Protein AF-A0A9N9IR96-F1 (afdb_monomer)

Mean predicted aligned error: 7.16 Å

Solvent-accessible surface area (backbone atoms only — not comparable to full-atom values): 33168 Å² total; per-residue (Å²): 127,53,76,65,50,56,52,54,55,53,58,50,46,62,52,96,46,96,50,71,50,84,69,39,89,74,36,70,66,48,45,52,51,24,30,54,52,23,40,53,36,40,52,34,30,73,74,72,29,67,64,55,22,55,53,48,48,50,55,40,42,76,77,48,55,25,60,42,45,52,54,17,50,50,35,37,38,68,56,31,67,66,40,46,73,73,62,49,71,76,69,24,53,45,69,58,38,38,42,60,41,54,59,68,39,44,40,44,79,77,57,37,81,46,29,53,64,37,33,29,44,54,55,26,41,27,53,32,43,46,51,53,76,58,54,88,56,73,33,56,38,67,50,79,94,40,58,89,40,64,43,72,59,56,57,46,20,39,44,54,51,44,42,55,32,42,53,48,22,46,50,34,42,41,31,51,38,74,74,42,72,70,77,63,50,60,78,57,54,82,45,66,38,73,64,22,31,39,57,21,93,58,30,33,45,58,22,32,15,59,46,81,40,57,65,42,33,61,45,66,55,64,42,49,70,50,77,36,98,84,64,66,90,81,65,81,60,39,70,67,52,38,50,53,37,49,52,51,54,51,58,18,42,68,57,25,31,68,87,39,70,20,30,40,52,48,98,87,65,48,75,74,47,72,50,45,67,31,60,52,25,28,32,42,40,54,19,24,51,96,77,36,80,96,44,40,80,34,45,41,34,50,40,31,50,30,46,32,67,4,56,62,56,54,19,44,46,57,35,66,57,44,19,64,49,36,73,62,43,56,16,45,50,43,32,56,42,48,59,55,46,54,41,30,54,33,41,38,52,77,83,70,91,70,56,49,69,60,48,74,55,79,93,28,56,36,31,30,44,46,75,62,52,43,76,80,42,88,76,73,78,63,84,78,53,92,65,72,45,63,67,56,17,57,48,38,59,77,44,67,64,61,71,50,46,96,72,84,54,56,43,84,44,78,46,80,46,63,38,86,66,99,73,63,50,67,46,83,41,56,40,56,37,58,63,61,38,31,43,36,40,44,37,31,29,76,38,92,49,70,43,52,28,28,44,37,33,34,37,19,45,56,95,41,60,88,40,38,71,39,50,26,78,55,32,55,50,78,48,80,40,56,42,66,32,74,48,41,48,43,43,58,58,79,66,17,15,37,26,19,21,77,58,45,81,47,74,68,47,64,55,38,61,75,74,40,88,66,54,58,51,75,78,28,93,64,46,80,76,54,60,72,66,60,58,55,54,35,45,25,94,39,26,42,44,46,36,66,67,57,66,67,45,40,98,89,64,60,66,62,45,78,45,79,46,68,42,36,30,85,73,27,52,49,84,99,60,88,80,57,42,31,8,36,74,65,52,38,39,78,55,70,88,41,53,46,78,43,67,56,66,75,58,62,83,38,50,24,43,80,79,132

Nearest PDB structures (foldseek):
  5yy3-assembly1_A  TM=7.694E-01  e=1.073E-22  Aspergillus nidulans FGSC A4
  5yy2-assembly1_A  TM=7.607E-01  e=1.073E-22  Aspergillus nidulans FGSC A4
  5jp0-assembly2_B  TM=5.741E-01  e=1.067E-01  Bacteroides ovatus
  4i8d-assembly1_A  TM=4.671E-01  e=4.316E-02  Trichoderma reesei
  6jxg-assembly1_A  TM=4.906E-01  e=1.518E-01  Chaetomella raphigera

pLDDT: mean 86.2, std 15.01, range [34.69, 98.69]

Radius of gyration: 23.96 Å; Cα contacts (8 Å, |Δi|>4): 1173; chains: 1; bounding box: 64×56×69 Å

Sequence (612 aa):
MSAYQETLQKIFRPTKCTAASTFTVFNTDDLTEAAKLTKVYYDKANSSSLQAALDQAVEDCKTKDVELVHYSIMTFISHYPEARKQGLRVPSLAARHPNLFAQCGTATGDEKLLDYWREDPNMNEHHEHWHILYANVPMPNPDPTKSNETYMKDRFGELFVYMHRQMNARYIAERLSVGLNVTKPLEDFNEVIPEGYTPSKHLKTQTTDGSAGKDYAARPVGKTMSMGDNTSPGSDFTVAKVTKVRELIKKSIETASPHSSGYFLDENGKQIEPIVADKLGLAIESGLKGKFDNLSMYTPFHTSGHVILGTTSNGVMGDVRVACRDPIFWRWHRHVDQIYKRYQEKLGPNKFDDCPPVKISSADISLAFKEDIGKDIKELKQLVDPTQDETVMKWGQTNFGAHSTTELHTKMAKRMFTYAEDDQSSQEIQFIFPKEWYYFFRVENTSNQNITVTFRVFIAPEQRCNEFNDWIEMDKFKQALPAKSKIVVARDCDRSSVVRQPPQKTINTLDDTDIARQDASKYNKRAQEVSADRLDENYCDCGWPFPLLLPRGTREGMKFKLFVFISNWELDKIPEQDTRCGSLSFCGARNLKDKYPDLRPMGYPFDRPFKD

Foldseek 3Di:
DDPLQVLVLLLLAFDDDFFAAPAFLLDPVLLVLLLVLLLVLLVQCVVPRNVRSSVVLSVCLVPDQSVSSLLSVQLNCQAQPVSLLVVHFNWACCSRAVLLLDLPKAKPDLCRLCSLPLSHQVQLRLLVNLCSLFRLAFHAHSPPVRRVDTHGFFLSLLLLLQLLLLVLLLVQLQCVQSVHHRQAALPDQADFAQMKMDDDPSNARAGSRRDGHHDAHIGDGGDGLAAAPDDDPPDCQHPVNLVLLLVQLLLQLVQFALVFLGARADPVGDGDGGDDSSQSSSLAAARCQVPDPSRNSSHHNLSSSLCSSCNNGNHQSRHSSNNSSGSNSSNHSVNSNVSLQSSQARSAADDPPQAAQKDFDPLQKFKAFPVQVCVVPVDFDDPLDLDAGPVVQVVCQVQVRVRTDPDKAKDWDWDWDFRPDDPSDIDIRIFIATRWMKMKGWMFRAAQAKFKKKKWKWKHFPVCPQQLSSIHTQAIDIDIDGGGDTGIGIGTSCLGLAAFPNAQDDPCSSSTVCPDPVVCVVVDPCSVVPDPSSSSLQGDNRHDHNSSSDRNHYPVGTDMDMDIDIGGCVQFADPPDDARHRNLLNNAGSHRPDHSGTPDRRSPPSSHRHDD

Organism: NCBI:txid1433469

Structure (mmCIF, N/CA/C/O backbone):
data_AF-A0A9N9IR96-F1
#
_entry.id   AF-A0A9N9IR96-F1
#
loop_
_atom_site.group_PDB
_atom_site.id
_atom_site.type_symbol
_atom_site.label_atom_id
_atom_site.label_alt_id
_atom_site.label_comp_id
_atom_site.label_asym_id
_atom_site.label_entity_id
_atom_site.label_seq_id
_atom_site.pdbx_PDB_ins_code
_atom_site.Cartn_x
_atom_site.Cartn_y
_atom_site.Cartn_z
_atom_site.occupancy
_atom_site.B_iso_or_equiv
_atom_site.auth_seq_id
_atom_site.auth_comp_id
_atom_site.auth_asym_id
_atom_site.auth_atom_id
_atom_site.pdbx_PDB_model_num
ATOM 1 N N . MET A 1 1 ? -8.382 25.803 -15.045 1.00 55.19 1 MET A N 1
ATOM 2 C CA . MET A 1 1 ? -7.103 25.257 -14.532 1.00 55.19 1 MET A CA 1
ATOM 3 C C . MET A 1 1 ? -6.143 26.400 -14.222 1.00 55.19 1 MET A C 1
ATOM 5 O O . MET A 1 1 ? -6.413 27.516 -14.644 1.00 55.19 1 MET A O 1
ATOM 9 N N . SER A 1 2 ? -5.082 26.174 -13.437 1.00 68.19 2 SER A N 1
ATOM 10 C CA . SER A 1 2 ? -3.993 27.157 -13.308 1.00 68.19 2 SER A CA 1
ATOM 11 C C . SER A 1 2 ? -3.094 27.106 -14.552 1.00 68.19 2 SER A C 1
ATOM 13 O O . SER A 1 2 ? -2.996 26.057 -15.185 1.00 68.19 2 SER A O 1
ATOM 15 N N . ALA A 1 3 ? -2.394 28.199 -14.876 1.00 78.44 3 ALA A N 1
ATOM 16 C CA . ALA A 1 3 ? -1.432 28.225 -15.989 1.00 78.44 3 ALA A CA 1
ATOM 17 C C . ALA A 1 3 ? -0.320 27.161 -15.838 1.00 78.44 3 ALA A C 1
ATOM 19 O O . ALA A 1 3 ? 0.141 26.582 -16.824 1.00 78.44 3 ALA A O 1
ATOM 20 N N . TYR A 1 4 ? 0.057 26.847 -14.592 1.00 83.31 4 TYR A N 1
ATOM 21 C CA . TYR A 1 4 ? 0.985 25.761 -14.280 1.00 83.31 4 TYR A CA 1
ATOM 22 C C . TYR A 1 4 ? 0.421 24.388 -14.659 1.00 83.31 4 TYR A C 1
ATOM 24 O O . TYR A 1 4 ? 1.106 23.629 -15.337 1.00 83.31 4 TYR A O 1
ATOM 32 N N . GLN A 1 5 ? -0.826 24.079 -14.277 1.00 80.56 5 GLN A N 1
ATOM 33 C CA . GLN A 1 5 ? -1.456 22.793 -14.604 1.00 80.56 5 GLN A CA 1
ATOM 34 C C . GLN A 1 5 ? -1.672 22.651 -16.117 1.00 80.56 5 GLN A C 1
ATOM 36 O O . GLN A 1 5 ? -1.439 21.587 -16.677 1.00 80.56 5 GLN A O 1
ATOM 41 N N . GLU A 1 6 ? -2.022 23.738 -16.811 1.00 80.75 6 GLU A N 1
ATOM 42 C CA . GLU A 1 6 ? -2.122 23.738 -18.277 1.00 80.75 6 GLU A CA 1
ATOM 43 C C . GLU A 1 6 ? -0.772 23.481 -18.958 1.00 80.75 6 GLU A C 1
ATOM 45 O O . GLU A 1 6 ? -0.716 22.780 -19.968 1.00 80.75 6 GLU A O 1
ATOM 50 N N . THR A 1 7 ? 0.324 24.032 -18.425 1.00 84.25 7 THR A N 1
ATOM 51 C CA . THR A 1 7 ? 1.675 23.735 -18.929 1.00 84.25 7 THR A CA 1
ATOM 52 C C . THR A 1 7 ? 2.042 22.282 -18.652 1.00 84.25 7 THR A C 1
ATOM 54 O O . THR A 1 7 ? 2.514 21.593 -19.551 1.00 84.25 7 THR A O 1
ATOM 57 N N . LEU A 1 8 ? 1.760 21.793 -17.442 1.00 85.19 8 LEU A N 1
ATOM 58 C CA . LEU A 1 8 ? 2.008 20.411 -17.051 1.00 85.19 8 LEU A CA 1
ATOM 59 C C . LEU A 1 8 ? 1.288 19.426 -17.979 1.00 85.19 8 LEU A C 1
ATOM 61 O O . LEU A 1 8 ? 1.911 18.504 -18.489 1.00 85.19 8 LEU A O 1
ATOM 65 N N . GLN A 1 9 ? 0.013 19.667 -18.290 1.00 81.94 9 GLN A N 1
ATOM 66 C CA . GLN A 1 9 ? -0.731 18.847 -19.246 1.00 81.94 9 GLN A CA 1
ATOM 67 C C . GLN A 1 9 ? -0.103 18.837 -20.646 1.00 81.94 9 GLN A C 1
ATOM 69 O O . GLN A 1 9 ? -0.193 17.827 -21.333 1.00 81.94 9 GLN A O 1
ATOM 74 N N . LYS A 1 10 ? 0.547 19.925 -21.087 1.00 81.31 10 LYS A N 1
ATOM 75 C CA . LYS A 1 10 ? 1.246 19.955 -22.386 1.00 81.31 10 LYS A CA 1
ATOM 76 C C . LYS A 1 10 ? 2.492 19.072 -22.406 1.00 81.31 10 LYS A C 1
ATOM 78 O O . LYS A 1 10 ? 2.803 18.554 -23.469 1.00 81.31 10 LYS A O 1
ATOM 83 N N . ILE A 1 11 ? 3.173 18.888 -21.272 1.00 85.69 11 ILE A N 1
ATOM 84 C CA . ILE A 1 11 ? 4.361 18.019 -21.165 1.00 85.69 11 ILE A CA 1
ATOM 85 C C . ILE A 1 11 ? 3.992 16.557 -21.454 1.00 85.69 11 ILE A C 1
ATOM 87 O O . ILE A 1 11 ? 4.766 15.826 -22.064 1.00 85.69 11 ILE A O 1
ATOM 91 N N . PHE A 1 12 ? 2.787 16.144 -21.058 1.00 80.56 12 PHE A N 1
ATOM 92 C CA . PHE A 1 12 ? 2.281 14.789 -21.282 1.00 80.56 12 PHE A CA 1
ATOM 93 C C . PHE A 1 12 ? 1.539 14.614 -22.614 1.00 80.56 12 PHE A C 1
ATOM 95 O O . PHE A 1 12 ? 1.030 13.529 -22.879 1.00 80.56 12 PHE A O 1
ATOM 102 N N . ARG A 1 13 ? 1.464 15.652 -23.461 1.00 70.00 13 ARG A N 1
ATOM 103 C CA . ARG A 1 13 ? 0.895 15.523 -24.809 1.00 70.00 13 ARG A CA 1
ATOM 104 C C . ARG A 1 13 ? 1.962 15.056 -25.802 1.00 70.00 13 ARG A C 1
ATOM 106 O O . ARG A 1 13 ? 3.094 15.533 -25.729 1.00 70.00 13 ARG A O 1
ATOM 113 N N . PRO A 1 14 ? 1.601 14.198 -26.767 1.00 56.81 14 PRO A N 1
ATOM 114 C CA . PRO A 1 14 ? 2.541 13.681 -27.751 1.00 56.81 14 PRO A CA 1
ATOM 115 C C . PRO A 1 14 ? 3.221 14.781 -28.592 1.00 56.81 14 PRO A C 1
ATOM 117 O O . PRO A 1 14 ? 2.556 15.648 -29.169 1.00 56.81 14 PRO A O 1
ATOM 120 N N . THR A 1 15 ? 4.555 14.738 -28.709 1.00 51.25 15 THR A N 1
ATOM 121 C CA . THR A 1 15 ? 5.361 15.588 -29.610 1.00 51.25 15 THR A CA 1
ATOM 122 C C . THR A 1 15 ? 6.139 14.748 -30.621 1.00 51.25 15 THR A C 1
ATOM 124 O O . THR A 1 15 ? 7.031 14.009 -30.237 1.00 51.25 15 THR A O 1
ATOM 127 N N . LYS A 1 16 ? 5.850 14.916 -31.921 1.00 44.75 16 LYS A N 1
ATOM 128 C CA . LYS A 1 16 ? 6.392 14.158 -33.077 1.00 44.75 16 LYS A CA 1
ATOM 129 C C . LYS A 1 16 ? 7.914 13.875 -33.026 1.00 44.75 16 LYS A C 1
ATOM 131 O O . LYS A 1 16 ? 8.713 14.769 -33.292 1.00 44.75 16 LYS A O 1
ATOM 136 N N . CYS A 1 17 ? 8.294 12.623 -32.774 1.00 43.25 17 CYS A N 1
ATOM 137 C CA . CYS A 1 17 ? 9.653 12.063 -32.696 1.00 43.25 17 CYS A CA 1
ATOM 138 C C . CYS A 1 17 ? 9.620 10.512 -32.625 1.00 43.25 17 CYS A C 1
ATOM 140 O O . CYS A 1 17 ? 9.136 9.902 -31.677 1.00 43.25 17 CYS A O 1
ATOM 142 N N . THR A 1 18 ? 10.191 9.835 -33.615 1.00 48.94 18 THR A N 1
ATOM 143 C CA . THR A 1 18 ? 9.847 8.442 -33.959 1.00 48.94 18 THR A CA 1
ATOM 144 C C . THR A 1 18 ? 10.607 7.330 -33.209 1.00 48.94 18 THR A C 1
ATOM 146 O O . THR A 1 18 ? 10.583 6.185 -33.662 1.00 48.94 18 THR A O 1
ATOM 149 N N . ALA A 1 19 ? 11.342 7.614 -32.127 1.00 59.69 19 ALA A N 1
ATOM 150 C CA . ALA A 1 19 ? 12.110 6.589 -31.404 1.00 59.69 19 ALA A CA 1
ATOM 151 C C . ALA A 1 19 ? 11.271 5.911 -30.300 1.00 59.69 19 ALA A C 1
ATOM 153 O O . ALA A 1 19 ? 10.321 6.482 -29.781 1.00 59.69 19 ALA A O 1
ATOM 154 N N . ALA A 1 20 ? 11.580 4.667 -29.930 1.00 64.19 20 ALA A N 1
ATOM 155 C CA . ALA A 1 20 ? 10.968 4.033 -28.757 1.00 64.19 20 ALA A CA 1
ATOM 156 C C . ALA A 1 20 ? 11.735 4.444 -27.490 1.00 64.19 20 ALA A C 1
ATOM 158 O O . ALA A 1 20 ? 12.963 4.512 -27.541 1.00 64.19 20 ALA A O 1
ATOM 159 N N . SER A 1 21 ? 11.031 4.696 -26.380 1.00 75.81 21 SER A N 1
ATOM 160 C CA . SER A 1 21 ? 11.683 4.945 -25.088 1.00 75.81 21 SER A CA 1
ATOM 161 C C . SER A 1 21 ? 12.454 3.704 -24.625 1.00 75.81 21 SER A C 1
ATOM 163 O O . SER A 1 21 ? 12.028 2.569 -24.866 1.00 75.81 21 SER A O 1
ATOM 165 N N . THR A 1 22 ? 13.593 3.921 -23.970 1.00 78.12 22 THR A N 1
ATOM 166 C CA . THR A 1 22 ? 14.388 2.867 -23.322 1.00 78.12 22 THR A CA 1
ATOM 167 C C . THR A 1 22 ? 14.332 2.934 -21.799 1.00 78.12 22 THR A C 1
ATOM 169 O O . THR A 1 22 ? 14.868 2.042 -21.148 1.00 78.12 22 THR A O 1
ATOM 172 N N . PHE A 1 23 ? 13.702 3.969 -21.237 1.00 84.38 23 PHE A N 1
ATOM 173 C CA . PHE A 1 23 ? 13.604 4.181 -19.796 1.00 84.38 23 PHE A CA 1
ATOM 174 C C . PHE A 1 23 ? 12.772 3.089 -19.111 1.00 84.38 23 PHE A C 1
ATOM 176 O O . PHE A 1 23 ? 11.652 2.782 -19.525 1.00 84.38 23 PHE A O 1
ATOM 183 N N . THR A 1 24 ? 13.279 2.542 -18.005 1.00 84.38 24 THR A N 1
ATOM 184 C CA . THR A 1 24 ? 12.492 1.690 -17.109 1.00 84.38 24 THR A CA 1
ATOM 185 C C . THR A 1 24 ? 12.833 1.921 -15.641 1.00 84.38 24 THR A C 1
ATOM 187 O O . THR A 1 24 ? 13.993 1.990 -15.242 1.00 84.38 24 THR A O 1
ATOM 190 N N . VAL A 1 25 ? 11.804 1.946 -14.790 1.00 86.38 25 VAL A N 1
ATOM 191 C CA . VAL A 1 25 ? 11.961 2.063 -13.329 1.00 86.38 25 VAL A CA 1
ATOM 192 C C . VAL A 1 25 ? 12.585 0.819 -12.683 1.00 86.38 25 VAL A C 1
ATOM 194 O O . VAL A 1 25 ? 12.945 0.843 -11.508 1.00 86.38 25 VAL A O 1
ATOM 197 N N . PHE A 1 26 ? 12.725 -0.278 -13.431 1.00 84.19 26 PHE A N 1
ATOM 198 C CA . PHE A 1 26 ? 13.411 -1.486 -12.970 1.00 84.19 26 PHE A CA 1
ATOM 199 C C . PHE A 1 26 ? 14.925 -1.453 -13.235 1.00 84.19 26 PHE A C 1
ATOM 201 O O . PHE A 1 26 ? 15.641 -2.351 -12.790 1.00 84.19 26 PHE A O 1
ATOM 208 N N . ASN A 1 27 ? 15.427 -0.420 -13.921 1.00 83.50 27 ASN A N 1
ATOM 209 C CA . ASN A 1 27 ? 16.849 -0.182 -14.125 1.00 83.50 27 ASN A CA 1
ATOM 210 C C . ASN A 1 27 ? 17.338 0.943 -13.201 1.00 83.50 27 ASN A C 1
ATOM 212 O O . ASN A 1 27 ? 16.896 2.089 -13.277 1.00 83.50 27 ASN A O 1
ATOM 216 N N . THR A 1 28 ? 18.286 0.618 -12.325 1.00 84.00 28 THR A N 1
ATOM 217 C CA . THR A 1 28 ? 18.854 1.571 -11.364 1.00 84.00 28 THR A CA 1
ATOM 218 C C . THR A 1 28 ? 19.582 2.736 -12.039 1.00 84.00 28 THR A C 1
ATOM 220 O O . THR A 1 28 ? 19.556 3.849 -11.509 1.00 84.00 28 THR A O 1
ATOM 223 N N . ASP A 1 29 ? 20.213 2.513 -13.195 1.00 87.00 29 ASP A N 1
ATOM 224 C CA . ASP A 1 29 ? 20.923 3.573 -13.919 1.00 87.00 29 ASP A CA 1
ATOM 225 C C . ASP A 1 29 ? 19.935 4.592 -14.502 1.00 87.00 29 ASP A C 1
ATOM 227 O O . ASP A 1 29 ? 20.146 5.799 -14.363 1.00 87.00 29 ASP A O 1
ATOM 231 N N . ASP A 1 30 ? 18.808 4.119 -15.042 1.00 89.06 30 ASP A N 1
ATOM 232 C CA . ASP A 1 30 ? 17.733 4.970 -15.561 1.00 89.06 30 ASP A CA 1
ATOM 233 C C . ASP A 1 30 ? 17.108 5.811 -14.441 1.00 89.06 30 ASP A C 1
ATOM 235 O O . ASP A 1 30 ? 16.929 7.021 -14.588 1.00 89.06 30 ASP A O 1
ATOM 239 N N . LEU A 1 31 ? 16.838 5.203 -13.279 1.00 90.31 31 LEU A N 1
ATOM 240 C CA . LEU A 1 31 ? 16.350 5.927 -12.102 1.00 90.31 31 LEU A CA 1
ATOM 241 C C . LEU A 1 31 ? 17.366 6.951 -11.582 1.00 90.31 31 LEU A C 1
ATOM 243 O O . LEU A 1 31 ? 16.986 8.043 -11.160 1.00 90.31 31 LEU A O 1
ATOM 247 N N . THR A 1 32 ? 18.659 6.624 -11.623 1.00 91.94 32 THR A N 1
ATOM 248 C CA . THR A 1 32 ? 19.724 7.556 -11.236 1.00 91.94 32 THR A CA 1
ATOM 249 C C . THR A 1 32 ? 19.778 8.742 -12.197 1.00 91.94 32 THR A C 1
ATOM 251 O O . THR A 1 32 ? 19.949 9.881 -11.761 1.00 91.94 32 THR A O 1
ATOM 254 N N . GLU A 1 33 ? 19.590 8.516 -13.497 1.00 94.62 33 GLU A N 1
ATOM 255 C CA . GLU A 1 33 ? 19.495 9.593 -14.480 1.00 94.62 33 GLU A CA 1
ATOM 256 C C . GLU A 1 33 ? 18.234 10.444 -14.280 1.00 94.62 33 GLU A C 1
ATOM 258 O O . GLU A 1 33 ? 18.309 11.675 -14.295 1.00 94.62 33 GLU A O 1
ATOM 263 N N . ALA A 1 34 ? 17.097 9.820 -13.968 1.00 95.56 34 ALA A N 1
ATOM 264 C CA . ALA A 1 34 ? 15.868 10.536 -13.641 1.00 95.56 34 ALA A CA 1
ATOM 265 C C . ALA A 1 34 ? 16.012 11.402 -12.381 1.00 95.56 34 ALA A C 1
ATOM 267 O O . ALA A 1 34 ? 15.532 12.538 -12.328 1.00 95.56 34 ALA A O 1
ATOM 268 N N . ALA A 1 35 ? 16.731 10.910 -11.370 1.00 94.81 35 ALA A N 1
ATOM 269 C CA . ALA A 1 35 ? 17.054 11.680 -10.177 1.00 94.81 35 ALA A CA 1
ATOM 270 C C . ALA A 1 35 ? 17.909 12.914 -10.523 1.00 94.81 35 ALA A C 1
ATOM 272 O O . ALA A 1 35 ? 17.624 14.011 -10.037 1.00 94.81 35 ALA A O 1
ATOM 273 N N . LYS A 1 36 ? 18.903 12.792 -11.416 1.00 96.00 36 LYS A N 1
ATOM 274 C CA . LYS A 1 36 ? 19.687 13.950 -11.891 1.00 96.00 36 LYS A CA 1
ATOM 275 C C . LYS A 1 36 ? 18.822 14.951 -12.651 1.00 96.00 36 LYS A C 1
ATOM 277 O O . LYS A 1 36 ? 18.940 16.152 -12.417 1.00 96.00 36 LYS A O 1
ATOM 282 N N . LEU A 1 37 ? 17.934 14.484 -13.526 1.00 97.19 37 LEU A N 1
ATOM 283 C CA . LEU A 1 37 ? 17.040 15.362 -14.277 1.00 97.19 37 LEU A CA 1
ATOM 284 C C . LEU A 1 37 ? 16.039 16.079 -13.357 1.00 97.19 37 LEU A C 1
ATOM 286 O O . LEU A 1 37 ? 15.829 17.284 -13.475 1.00 97.19 37 LEU A O 1
ATOM 290 N N . THR A 1 38 ? 15.514 15.377 -12.353 1.00 96.50 38 THR A N 1
ATOM 291 C CA . THR A 1 38 ? 14.685 15.969 -11.293 1.00 96.50 38 THR A CA 1
ATOM 292 C C . THR A 1 38 ? 15.436 17.081 -10.551 1.00 96.50 38 THR A C 1
ATOM 294 O O . THR A 1 38 ? 14.863 18.138 -10.278 1.00 96.50 38 THR A O 1
ATOM 297 N N . LYS A 1 39 ? 16.736 16.895 -10.267 1.00 95.81 39 LYS A N 1
ATOM 298 C CA . LYS A 1 39 ? 17.575 17.946 -9.671 1.00 95.81 39 LYS A CA 1
ATOM 299 C C . LYS A 1 39 ? 17.649 19.189 -10.558 1.00 95.81 39 LYS A C 1
ATOM 301 O O . LYS A 1 39 ? 17.539 20.293 -10.034 1.00 95.81 39 LYS A O 1
ATOM 306 N N . VAL A 1 40 ? 17.778 19.030 -11.878 1.00 96.69 40 VAL A N 1
ATOM 307 C CA . VAL A 1 40 ? 17.762 20.166 -12.819 1.00 96.69 40 VAL A CA 1
ATOM 308 C C . VAL A 1 40 ? 16.466 20.970 -12.675 1.00 96.69 40 VAL A C 1
ATOM 310 O O . VAL A 1 40 ? 16.514 22.201 -12.639 1.00 96.69 40 VAL A O 1
ATOM 313 N N . TYR A 1 41 ? 15.319 20.302 -12.519 1.00 97.38 41 TYR A N 1
ATOM 314 C CA . TYR A 1 41 ? 14.038 20.976 -12.295 1.00 97.38 41 TYR A CA 1
ATOM 315 C C . TYR A 1 41 ? 13.968 21.685 -10.938 1.00 97.38 41 TYR A C 1
ATOM 317 O O . TYR A 1 41 ? 13.511 22.828 -10.889 1.00 97.38 41 TYR A O 1
ATOM 325 N N . TYR A 1 42 ? 14.483 21.089 -9.854 1.00 95.44 42 TYR A N 1
ATOM 326 C CA . TYR A 1 42 ? 14.611 21.791 -8.567 1.00 95.44 42 TYR A CA 1
ATOM 327 C C . TYR A 1 42 ? 15.496 23.030 -8.677 1.00 95.44 42 TYR A C 1
ATOM 329 O O . TYR A 1 42 ? 15.102 24.106 -8.233 1.00 95.44 42 TYR A O 1
ATOM 337 N N . ASP A 1 43 ? 16.666 22.905 -9.301 1.00 94.88 43 ASP A N 1
ATOM 338 C CA . ASP A 1 43 ? 17.619 24.003 -9.436 1.00 94.88 43 ASP A CA 1
ATOM 339 C C . ASP A 1 43 ? 17.026 25.138 -10.297 1.00 94.88 43 ASP A C 1
ATOM 341 O O . ASP A 1 43 ? 17.185 26.317 -9.965 1.00 94.88 43 ASP A O 1
ATOM 345 N N . LYS A 1 44 ? 16.262 24.821 -11.355 1.00 96.19 44 LYS A N 1
ATOM 346 C CA . LYS A 1 44 ? 15.517 25.822 -12.143 1.00 96.19 44 LYS A CA 1
ATOM 347 C C . LYS A 1 44 ? 14.387 26.482 -11.370 1.00 96.19 44 LYS A C 1
ATOM 349 O O . LYS A 1 44 ? 14.258 27.705 -11.433 1.00 96.19 44 LYS A O 1
ATOM 354 N N . ALA A 1 45 ? 13.610 25.712 -10.616 1.00 95.75 45 ALA A N 1
ATOM 355 C CA . ALA A 1 45 ? 12.541 26.264 -9.795 1.00 95.75 45 ALA A CA 1
ATOM 356 C C . ALA A 1 45 ? 13.085 27.195 -8.700 1.00 95.75 45 ALA A C 1
ATOM 358 O O . ALA A 1 45 ? 12.552 28.284 -8.503 1.00 95.75 45 ALA A O 1
ATOM 359 N N . ASN A 1 46 ? 14.187 26.801 -8.055 1.00 94.12 46 ASN A N 1
ATOM 360 C CA . ASN A 1 46 ? 14.831 27.554 -6.980 1.00 94.12 46 ASN A CA 1
ATOM 361 C C . ASN A 1 46 ? 15.561 28.813 -7.476 1.00 94.12 46 ASN A C 1
ATOM 363 O O . ASN A 1 46 ? 15.574 29.822 -6.776 1.00 94.12 46 ASN A O 1
ATOM 367 N N . SER A 1 47 ? 16.187 28.766 -8.657 1.00 94.19 47 SER A N 1
ATOM 368 C CA . SER A 1 47 ? 16.948 29.903 -9.205 1.00 94.19 47 SER A CA 1
ATOM 369 C C . SER A 1 47 ? 16.110 30.882 -10.026 1.00 94.19 47 SER A C 1
ATOM 371 O O . SER A 1 47 ? 16.536 32.016 -10.230 1.00 94.19 47 SER A O 1
ATOM 373 N N . SER A 1 48 ? 14.961 30.451 -10.553 1.00 95.12 48 SER A N 1
ATOM 374 C CA . SER A 1 48 ? 14.122 31.258 -11.444 1.00 95.12 48 SER A CA 1
ATOM 375 C C . SER A 1 48 ? 12.660 31.250 -11.001 1.00 95.12 48 SER A C 1
ATOM 377 O O . SER A 1 48 ? 12.208 32.193 -10.357 1.00 95.12 48 SER A O 1
ATOM 379 N N . SER A 1 49 ? 11.895 30.220 -11.368 1.00 94.94 49 SER A N 1
ATOM 380 C CA . SER A 1 49 ? 10.478 30.105 -11.019 1.00 94.94 49 SER A CA 1
ATOM 381 C C . SER A 1 49 ? 9.960 28.691 -11.264 1.00 94.94 49 SER A C 1
ATOM 383 O O . SER A 1 49 ? 10.538 27.933 -12.045 1.00 94.94 49 SER A O 1
ATOM 385 N N . LEU A 1 50 ? 8.813 28.356 -10.661 1.00 94.06 50 LEU A N 1
ATOM 386 C CA . LEU A 1 50 ? 8.106 27.105 -10.951 1.00 94.06 50 LEU A CA 1
ATOM 387 C C . LEU A 1 50 ? 7.800 26.959 -12.453 1.00 94.06 50 LEU A C 1
ATOM 389 O O . LEU A 1 50 ? 7.998 25.880 -13.003 1.00 94.06 50 LEU A O 1
ATOM 393 N N . GLN A 1 51 ? 7.391 28.043 -13.129 1.00 94.81 51 GLN A N 1
ATOM 394 C CA . GLN A 1 51 ? 7.143 28.024 -14.577 1.00 94.81 51 GLN A CA 1
ATOM 395 C C . GLN A 1 51 ? 8.407 27.653 -15.359 1.00 94.81 51 GLN A C 1
ATOM 397 O O . GLN A 1 51 ? 8.333 26.832 -16.261 1.00 94.81 51 GLN A O 1
ATOM 402 N N . ALA A 1 52 ? 9.569 28.199 -14.986 1.00 96.00 52 ALA A N 1
ATOM 403 C CA . ALA A 1 52 ? 10.823 27.926 -15.685 1.00 96.00 52 ALA A CA 1
ATOM 404 C C . ALA A 1 52 ? 11.220 26.441 -15.628 1.00 96.00 52 ALA A C 1
ATOM 406 O O . ALA A 1 52 ? 11.794 25.924 -16.583 1.00 96.00 52 ALA A O 1
ATOM 407 N N . ALA A 1 53 ? 10.903 25.743 -14.533 1.00 97.00 53 ALA A N 1
ATOM 408 C CA . ALA A 1 53 ? 11.101 24.298 -14.443 1.00 97.00 53 ALA A CA 1
ATOM 409 C C . ALA A 1 53 ? 10.148 23.525 -15.374 1.00 97.00 53 ALA A C 1
ATOM 411 O O . ALA A 1 53 ? 10.585 22.604 -16.060 1.00 97.00 53 ALA A O 1
ATOM 412 N N . LEU A 1 54 ? 8.871 23.925 -15.448 1.00 95.56 54 LEU A N 1
ATOM 413 C CA . LEU A 1 54 ? 7.896 23.320 -16.367 1.00 95.56 54 LEU A CA 1
ATOM 414 C C . LEU A 1 54 ? 8.272 23.566 -17.836 1.00 95.56 54 LEU A C 1
ATOM 416 O O . LEU A 1 54 ? 8.232 22.643 -18.644 1.00 95.56 54 LEU A O 1
ATOM 420 N N . ASP A 1 55 ? 8.689 24.785 -18.176 1.00 94.44 55 ASP A N 1
ATOM 421 C CA . ASP A 1 55 ? 9.127 25.143 -19.527 1.00 94.44 55 ASP A CA 1
ATOM 422 C C . ASP A 1 55 ? 10.398 24.372 -19.921 1.00 94.44 55 ASP A C 1
ATOM 424 O O . ASP A 1 55 ? 10.522 23.920 -21.060 1.00 94.44 55 ASP A O 1
ATOM 428 N N . GLN A 1 56 ? 11.323 24.155 -18.975 1.00 95.88 56 GLN A N 1
ATOM 429 C CA . GLN A 1 56 ? 12.500 23.313 -19.204 1.00 95.88 56 GLN A CA 1
ATOM 430 C C . GLN A 1 56 ? 12.108 21.861 -19.501 1.00 95.88 56 GLN A C 1
ATOM 432 O O . GLN A 1 56 ? 12.700 21.252 -20.387 1.00 95.88 56 GLN A O 1
ATOM 437 N N . ALA A 1 57 ? 11.108 21.312 -18.809 1.00 94.69 57 ALA A N 1
ATOM 438 C CA . ALA A 1 57 ? 10.606 19.970 -19.094 1.00 94.69 57 ALA A CA 1
ATOM 439 C C . ALA A 1 57 ? 9.961 19.875 -20.491 1.00 94.69 57 ALA A C 1
ATOM 441 O O . ALA A 1 57 ? 10.184 18.895 -21.195 1.00 94.69 57 ALA A O 1
ATOM 442 N N . VAL A 1 58 ? 9.248 20.917 -20.946 1.00 91.25 58 VAL A N 1
ATOM 443 C CA . VAL A 1 58 ? 8.735 20.996 -22.330 1.00 91.25 58 VAL A CA 1
ATOM 444 C C . VAL A 1 58 ? 9.870 20.951 -23.359 1.00 91.25 58 VAL A C 1
ATOM 446 O O . VAL A 1 58 ? 9.728 20.322 -24.407 1.00 91.25 58 VAL A O 1
ATOM 449 N N . GLU A 1 59 ? 10.994 21.619 -23.093 1.00 90.94 59 GLU A N 1
ATOM 450 C CA . GLU A 1 59 ? 12.160 21.579 -23.983 1.00 90.94 59 GLU A CA 1
ATOM 451 C C . GLU A 1 59 ? 12.887 20.229 -23.925 1.00 90.94 59 GLU A C 1
ATOM 453 O O . GLU A 1 59 ? 13.291 19.682 -24.951 1.00 90.94 59 GLU A O 1
ATOM 458 N N . ASP A 1 60 ? 12.999 19.649 -22.733 1.00 92.00 60 ASP A N 1
ATOM 459 C CA . ASP A 1 60 ? 13.607 18.339 -22.534 1.00 92.00 60 ASP A CA 1
ATOM 460 C C . ASP A 1 60 ? 12.840 17.233 -23.271 1.00 92.00 60 ASP A C 1
ATOM 462 O O . ASP A 1 60 ? 13.476 16.369 -23.869 1.00 92.00 60 ASP A O 1
ATOM 466 N N . CYS A 1 61 ? 11.503 17.299 -23.335 1.00 87.25 61 CYS A N 1
ATOM 467 C CA . CYS A 1 61 ? 10.687 16.383 -24.146 1.00 87.25 61 CYS A CA 1
ATOM 468 C C . CYS A 1 61 ? 11.069 16.373 -25.638 1.00 87.25 61 CYS A C 1
ATOM 470 O O . CYS A 1 61 ? 10.783 15.402 -26.330 1.00 87.25 61 CYS A O 1
ATOM 472 N N . LYS A 1 62 ? 11.716 17.426 -26.157 1.00 85.81 62 LYS A N 1
ATOM 473 C CA . LYS A 1 62 ? 12.153 17.491 -27.563 1.00 85.81 62 LYS A CA 1
ATOM 474 C C . LYS A 1 62 ? 13.512 16.837 -27.804 1.00 85.81 62 LYS A C 1
ATOM 476 O O . LYS A 1 62 ? 13.856 16.569 -28.952 1.00 85.81 62 LYS A O 1
ATOM 481 N N . THR A 1 63 ? 14.314 16.659 -26.755 1.00 86.69 63 THR A N 1
ATOM 482 C CA . THR A 1 63 ? 15.746 16.329 -26.875 1.00 86.69 63 THR A CA 1
ATOM 483 C C . THR A 1 63 ? 16.172 15.094 -26.085 1.00 86.69 63 THR A C 1
ATOM 485 O O . THR A 1 63 ? 17.224 14.529 -26.381 1.00 86.69 63 THR A O 1
ATOM 488 N N . LYS A 1 64 ? 15.379 14.662 -25.101 1.00 88.81 64 LYS A N 1
ATOM 489 C CA . LYS A 1 64 ? 15.646 13.518 -24.220 1.00 88.81 64 LYS A CA 1
ATOM 490 C C . LYS A 1 64 ? 14.593 12.427 -24.413 1.00 88.81 64 LYS A C 1
ATOM 492 O O . LYS A 1 64 ? 13.588 12.625 -25.091 1.00 88.81 64 LYS A O 1
ATOM 497 N N . ASP A 1 65 ? 14.826 11.271 -23.794 1.00 86.81 65 ASP A N 1
ATOM 498 C CA . ASP A 1 65 ? 13.813 10.220 -23.683 1.00 86.81 65 ASP A CA 1
ATOM 499 C C . ASP A 1 65 ? 12.577 10.763 -22.940 1.00 86.81 65 ASP A C 1
ATOM 501 O O . ASP A 1 65 ? 12.692 11.299 -21.835 1.00 86.81 65 ASP A O 1
ATOM 505 N N . VAL A 1 66 ? 11.398 10.660 -23.556 1.00 84.44 66 VAL A N 1
ATOM 506 C CA . VAL A 1 66 ? 10.175 11.284 -23.037 1.00 84.44 66 VAL A CA 1
ATOM 507 C C . VAL A 1 66 ? 9.718 10.674 -21.715 1.00 84.44 66 VAL A C 1
ATOM 509 O O . VAL A 1 66 ? 9.271 11.408 -20.842 1.00 84.44 66 VAL A O 1
ATOM 512 N N . GLU A 1 67 ? 9.887 9.365 -21.525 1.00 86.12 67 GLU A N 1
ATOM 513 C CA . GLU A 1 67 ? 9.458 8.674 -20.304 1.00 86.12 67 GLU A CA 1
ATOM 514 C C . GLU A 1 67 ? 10.394 9.018 -19.142 1.00 86.12 67 GLU A C 1
ATOM 516 O O . GLU A 1 67 ? 9.947 9.209 -18.012 1.00 86.12 67 GLU A O 1
ATOM 521 N N . LEU A 1 68 ? 11.687 9.221 -19.430 1.00 91.12 68 LEU A N 1
ATOM 522 C CA . LEU A 1 68 ? 12.637 9.784 -18.469 1.00 91.12 68 LEU A CA 1
ATOM 523 C C . LEU A 1 68 ? 12.194 11.188 -18.022 1.00 91.12 68 LEU A C 1
ATOM 525 O O . LEU A 1 68 ? 12.222 11.496 -16.826 1.00 91.12 68 LEU A O 1
ATOM 529 N N . VAL A 1 69 ? 11.773 12.043 -18.962 1.00 92.69 69 VAL A N 1
ATOM 530 C CA . VAL A 1 69 ? 11.273 13.396 -18.660 1.00 92.69 69 VAL A CA 1
ATOM 531 C C . VAL A 1 69 ? 9.965 13.332 -17.872 1.00 92.69 69 VAL A C 1
ATOM 533 O O . VAL A 1 69 ? 9.844 14.008 -16.851 1.00 92.69 69 VAL A O 1
ATOM 536 N N . HIS A 1 70 ? 9.013 12.494 -18.291 1.00 91.44 70 HIS A N 1
ATOM 537 C CA . HIS A 1 70 ? 7.724 12.286 -17.627 1.00 91.44 70 HIS A CA 1
ATOM 538 C C . HIS A 1 70 ? 7.909 11.796 -16.193 1.00 91.44 70 HIS A C 1
ATOM 540 O O . HIS A 1 70 ? 7.366 12.397 -15.266 1.00 91.44 70 HIS A O 1
ATOM 546 N N . TYR A 1 71 ? 8.734 10.772 -15.971 1.00 92.94 71 TYR A N 1
ATOM 547 C CA . TYR A 1 71 ? 9.042 10.293 -14.626 1.00 92.94 71 TYR A CA 1
ATOM 548 C C . TYR A 1 71 ? 9.693 11.391 -13.771 1.00 92.94 71 TYR A C 1
ATOM 550 O O . TYR A 1 71 ? 9.288 11.624 -12.628 1.00 92.94 71 TYR A O 1
ATOM 558 N N . SER A 1 72 ? 10.660 12.122 -14.333 1.00 95.44 72 SER A N 1
ATOM 559 C CA . SER A 1 72 ? 11.380 13.187 -13.621 1.00 95.44 72 SER A CA 1
ATOM 560 C C . SER A 1 72 ? 10.476 14.368 -13.254 1.00 95.44 72 SER A C 1
ATOM 562 O O . SER A 1 72 ? 10.565 14.893 -12.143 1.00 95.44 72 SER A O 1
ATOM 564 N N . ILE A 1 73 ? 9.564 14.780 -14.142 1.00 94.94 73 ILE A N 1
ATOM 565 C CA . ILE A 1 73 ? 8.636 15.879 -13.855 1.00 94.94 73 ILE A CA 1
ATOM 566 C C . ILE A 1 73 ? 7.535 15.454 -12.878 1.00 94.94 73 ILE A C 1
ATOM 568 O O . ILE A 1 73 ? 7.201 16.229 -11.983 1.00 94.94 73 ILE A O 1
ATOM 572 N N . MET A 1 74 ? 7.019 14.219 -12.975 1.00 92.94 74 MET A N 1
ATOM 573 C CA . MET A 1 74 ? 6.069 13.664 -11.998 1.00 92.94 74 MET A CA 1
ATOM 574 C C . MET A 1 74 ? 6.696 13.576 -10.603 1.00 92.94 74 MET A C 1
ATOM 576 O O . MET A 1 74 ? 6.072 13.926 -9.599 1.00 92.94 74 MET A O 1
ATOM 580 N N . THR A 1 75 ? 7.965 13.184 -10.541 1.00 92.12 75 THR A N 1
ATOM 581 C CA . THR A 1 75 ? 8.747 13.191 -9.307 1.00 92.12 75 THR A CA 1
ATOM 582 C C . THR A 1 75 ? 8.916 14.614 -8.774 1.00 92.12 75 THR A C 1
ATOM 584 O O . THR A 1 75 ? 8.637 14.860 -7.599 1.00 92.12 75 THR A O 1
ATOM 587 N N . PHE A 1 76 ? 9.314 15.568 -9.621 1.00 93.50 76 PHE A N 1
ATOM 588 C CA . PHE A 1 76 ? 9.468 16.975 -9.247 1.00 93.50 76 PHE A CA 1
ATOM 589 C C . PHE A 1 76 ? 8.180 17.550 -8.639 1.00 93.50 76 PHE A C 1
ATOM 591 O O . PHE A 1 76 ? 8.220 18.077 -7.528 1.00 93.50 76 PHE A O 1
ATOM 598 N N . ILE A 1 77 ? 7.025 17.410 -9.301 1.00 89.75 77 ILE A N 1
ATOM 599 C CA . ILE A 1 77 ? 5.759 17.978 -8.799 1.00 89.75 77 ILE A CA 1
ATOM 600 C C . ILE A 1 77 ? 5.294 17.321 -7.494 1.00 89.75 77 ILE A C 1
ATOM 602 O O . ILE A 1 77 ? 4.678 17.980 -6.656 1.00 89.75 77 ILE A O 1
ATOM 606 N N . SER A 1 78 ? 5.628 16.045 -7.295 1.00 86.56 78 SER A N 1
ATOM 607 C CA . SER A 1 78 ? 5.224 15.281 -6.112 1.00 86.56 78 SER A CA 1
ATOM 608 C C . SER A 1 78 ? 6.047 15.615 -4.865 1.00 86.56 78 SER A C 1
ATOM 610 O O . SER A 1 78 ? 5.564 15.461 -3.737 1.00 86.56 78 SER A O 1
ATOM 612 N N . HIS A 1 79 ? 7.277 16.099 -5.049 1.00 86.38 79 HIS A N 1
ATOM 613 C CA . HIS A 1 79 ? 8.239 16.313 -3.965 1.00 86.38 79 HIS A CA 1
ATOM 614 C C . HIS A 1 79 ? 8.627 17.786 -3.764 1.00 86.38 79 HIS A C 1
ATOM 616 O O . HIS A 1 79 ? 9.034 18.150 -2.659 1.00 86.38 79 HIS A O 1
ATOM 622 N N . TYR A 1 80 ? 8.471 18.654 -4.773 1.00 88.75 80 TYR A N 1
ATOM 623 C CA . TYR A 1 80 ? 8.807 20.075 -4.662 1.00 88.75 80 TYR A CA 1
ATOM 624 C C . TYR A 1 80 ? 7.749 20.844 -3.847 1.00 88.75 80 TYR A C 1
ATOM 626 O O . TYR A 1 80 ? 6.591 20.918 -4.275 1.00 88.75 80 TYR A O 1
ATOM 634 N N . PRO A 1 81 ? 8.103 21.471 -2.705 1.00 85.19 81 PRO A N 1
ATOM 635 C CA . PRO A 1 81 ? 7.123 22.100 -1.816 1.00 85.19 81 PRO A CA 1
ATOM 636 C C . PRO A 1 81 ? 6.237 23.153 -2.492 1.00 85.19 81 PRO A C 1
ATOM 638 O O . PRO A 1 81 ? 5.022 23.145 -2.297 1.00 85.19 81 PRO A O 1
ATOM 641 N N . GLU A 1 82 ? 6.817 24.028 -3.321 1.00 85.31 82 GLU A N 1
ATOM 642 C CA . GLU A 1 82 ? 6.049 25.087 -3.984 1.00 85.31 82 GLU A CA 1
ATOM 643 C C . GLU A 1 82 ? 5.123 24.520 -5.070 1.00 85.31 82 GLU A C 1
ATOM 645 O O . GLU A 1 82 ? 3.986 24.964 -5.178 1.00 85.31 82 GLU A O 1
ATOM 650 N N . ALA A 1 83 ? 5.528 23.477 -5.809 1.00 85.81 83 ALA A N 1
ATOM 651 C CA . ALA A 1 83 ? 4.635 22.808 -6.765 1.00 85.81 83 ALA A CA 1
ATOM 652 C C . ALA A 1 83 ? 3.394 22.245 -6.051 1.00 85.81 83 ALA A C 1
ATOM 654 O O . ALA A 1 83 ? 2.258 22.449 -6.487 1.00 85.81 83 ALA A O 1
ATOM 655 N N . ARG A 1 84 ? 3.599 21.614 -4.888 1.00 80.50 84 ARG A N 1
ATOM 656 C CA . ARG A 1 84 ? 2.504 21.081 -4.071 1.00 80.50 84 ARG A CA 1
ATOM 657 C C . ARG A 1 84 ? 1.614 22.161 -3.481 1.00 80.50 84 ARG A C 1
ATOM 659 O O . ARG A 1 84 ? 0.406 21.949 -3.421 1.00 80.50 84 ARG A O 1
ATOM 666 N N . LYS A 1 85 ? 2.196 23.278 -3.037 1.00 79.94 85 LYS A N 1
ATOM 667 C CA . LYS A 1 85 ? 1.471 24.444 -2.508 1.00 79.94 85 LYS A CA 1
ATOM 668 C C . LYS A 1 85 ? 0.631 25.127 -3.588 1.00 79.94 85 LYS A C 1
ATOM 670 O O . LYS A 1 85 ? -0.475 25.581 -3.323 1.00 79.94 85 LYS A O 1
ATOM 675 N N . GLN A 1 86 ? 1.128 25.160 -4.822 1.00 80.56 86 GLN A N 1
ATOM 676 C CA . GLN A 1 86 ? 0.387 25.678 -5.972 1.00 80.56 86 GLN A CA 1
ATOM 677 C C . GLN A 1 86 ? -0.733 24.734 -6.438 1.00 80.56 86 GLN A C 1
ATOM 679 O O . GLN A 1 86 ? -1.576 25.135 -7.249 1.00 80.56 86 GLN A O 1
ATOM 684 N N . GLY A 1 87 ? -0.801 23.523 -5.880 1.00 75.75 87 GLY A N 1
ATOM 685 C CA . GLY A 1 87 ? -1.827 22.543 -6.197 1.00 75.75 87 GLY A CA 1
ATOM 686 C C . GLY A 1 87 ? -1.564 21.800 -7.507 1.00 75.75 87 GLY A C 1
ATOM 687 O O . GLY A 1 87 ? -2.527 21.359 -8.120 1.00 75.75 87 GLY A O 1
ATOM 688 N N . LEU A 1 88 ? -0.307 21.696 -7.968 1.00 82.38 88 LEU A N 1
ATOM 689 C CA . LEU A 1 88 ? 0.026 20.872 -9.138 1.00 82.38 88 LEU A CA 1
ATOM 690 C C . LEU A 1 88 ? -0.207 19.400 -8.801 1.00 82.38 88 LEU A C 1
ATOM 692 O O . LEU A 1 88 ? 0.094 18.966 -7.682 1.00 82.38 88 LEU A O 1
ATOM 696 N N . ARG A 1 89 ? -0.741 18.658 -9.773 1.00 82.25 89 ARG A N 1
ATOM 697 C CA . ARG A 1 89 ? -1.133 17.251 -9.629 1.00 82.25 89 ARG A CA 1
ATOM 698 C C . ARG A 1 89 ? -0.623 16.438 -10.801 1.00 82.25 89 ARG A C 1
ATOM 700 O O . ARG A 1 89 ? -0.662 16.912 -11.936 1.00 82.25 89 ARG A O 1
ATOM 707 N N . VAL A 1 90 ? -0.170 15.217 -10.517 1.00 84.69 90 VAL A N 1
ATOM 708 C CA . VAL A 1 90 ? 0.151 14.237 -11.561 1.00 84.69 90 VAL A CA 1
ATOM 709 C C . VAL A 1 90 ? -1.141 13.962 -12.344 1.00 84.69 90 VAL A C 1
ATOM 711 O O . VAL A 1 90 ? -2.119 13.513 -11.734 1.00 84.69 90 VAL A O 1
ATOM 714 N N . PRO A 1 91 ? -1.186 14.237 -13.662 1.00 83.88 91 PRO A N 1
ATOM 715 C CA . PRO A 1 91 ? -2.371 13.935 -14.458 1.00 83.88 91 PRO A CA 1
ATOM 716 C C . PRO A 1 91 ? -2.672 12.432 -14.449 1.00 83.88 91 PRO A C 1
ATOM 718 O O . PRO A 1 91 ? -1.767 11.613 -14.252 1.00 83.88 91 PRO A O 1
ATOM 721 N N . SER A 1 92 ? -3.937 12.065 -14.654 1.00 83.00 92 SER A N 1
ATOM 722 C CA . SER A 1 92 ? -4.376 10.669 -14.589 1.00 83.00 92 SER A CA 1
ATOM 723 C C . SER A 1 92 ? -3.628 9.809 -15.602 1.00 83.00 92 SER A C 1
ATOM 725 O O . SER A 1 92 ? -3.135 10.302 -16.622 1.00 83.00 92 SER A O 1
ATOM 727 N N . LEU A 1 93 ? -3.550 8.504 -15.351 1.00 83.06 93 LEU A N 1
ATOM 728 C CA . LEU A 1 93 ? -2.990 7.568 -16.321 1.00 83.06 93 LEU A CA 1
ATOM 729 C C . LEU A 1 93 ? -3.776 7.628 -17.640 1.00 83.06 93 LEU A C 1
ATOM 731 O O . LEU A 1 93 ? -3.168 7.585 -18.704 1.00 83.06 93 LEU A O 1
ATOM 735 N N . ALA A 1 94 ? -5.098 7.826 -17.581 1.00 80.19 94 ALA A N 1
ATOM 736 C CA . ALA A 1 94 ? -5.929 8.059 -18.763 1.00 80.19 94 ALA A CA 1
ATOM 737 C C . ALA A 1 94 ? -5.507 9.308 -19.553 1.00 80.19 94 ALA A C 1
ATOM 739 O O . ALA A 1 94 ? -5.511 9.279 -20.782 1.00 80.19 94 ALA A O 1
ATOM 740 N N . ALA A 1 95 ? -5.133 10.392 -18.867 1.00 79.00 95 ALA A N 1
ATOM 741 C CA . ALA A 1 95 ? -4.712 11.637 -19.501 1.00 79.00 95 ALA A CA 1
ATOM 742 C C . ALA A 1 95 ? -3.287 11.567 -20.076 1.00 79.00 95 ALA A C 1
ATOM 744 O O . ALA A 1 95 ? -3.025 12.178 -21.109 1.00 79.00 95 ALA A O 1
ATOM 745 N N . ARG A 1 96 ? -2.367 10.848 -19.417 1.00 81.81 96 ARG A N 1
ATOM 746 C CA . ARG A 1 96 ? -0.957 10.734 -19.845 1.00 81.81 96 ARG A CA 1
ATOM 747 C C . ARG A 1 96 ? -0.725 9.632 -20.874 1.00 81.81 96 ARG A C 1
ATOM 749 O O . ARG A 1 96 ? 0.057 9.804 -21.803 1.00 81.81 96 ARG A O 1
ATOM 756 N N . HIS A 1 97 ? -1.386 8.493 -20.685 1.00 78.62 97 HIS A N 1
ATOM 757 C CA . HIS A 1 97 ? -1.213 7.289 -21.492 1.00 78.62 97 HIS A CA 1
ATOM 758 C C . HIS A 1 97 ? -2.571 6.585 -21.692 1.00 78.62 97 HIS A C 1
ATOM 760 O O . HIS A 1 97 ? -2.803 5.511 -21.128 1.00 78.62 97 HIS A O 1
ATOM 766 N N . PRO A 1 98 ? -3.480 7.134 -22.519 1.00 75.62 98 PRO A N 1
ATOM 767 C CA . PRO A 1 98 ? -4.830 6.584 -22.711 1.00 75.62 98 PRO A CA 1
ATOM 768 C C . PRO A 1 98 ? -4.836 5.106 -23.145 1.00 75.62 98 PRO A C 1
ATOM 770 O O . PRO A 1 98 ? -5.725 4.347 -22.763 1.00 75.62 98 PRO A O 1
ATOM 773 N N . ASN A 1 99 ? -3.808 4.666 -23.876 1.00 74.75 99 ASN A N 1
ATOM 774 C CA . ASN A 1 99 ? -3.619 3.271 -24.290 1.00 74.75 99 ASN A CA 1
ATOM 775 C C . ASN A 1 99 ? -3.364 2.312 -23.109 1.00 74.75 99 ASN A C 1
ATOM 777 O O . ASN A 1 99 ? -3.783 1.155 -23.142 1.00 74.75 99 ASN A O 1
ATOM 781 N N . LEU A 1 100 ? -2.716 2.786 -22.039 1.00 77.94 100 LEU A N 1
ATOM 782 C CA . LEU A 1 100 ? -2.410 1.991 -20.841 1.00 77.94 100 LEU A CA 1
ATOM 783 C C . LEU A 1 100 ? -3.601 1.865 -19.878 1.00 77.94 100 LEU A C 1
ATOM 785 O O . LEU A 1 100 ? -3.573 1.044 -18.959 1.00 77.94 100 LEU A O 1
ATOM 789 N N . PHE A 1 101 ? -4.663 2.640 -20.106 1.00 74.12 101 PHE A N 1
ATOM 790 C CA . PHE A 1 101 ? -5.896 2.612 -19.320 1.00 74.12 101 PHE A CA 1
ATOM 791 C C . PHE A 1 101 ? -6.873 1.499 -19.763 1.00 74.12 101 PHE A C 1
ATOM 793 O O . PHE A 1 101 ? -7.851 1.214 -19.075 1.00 74.12 101 PHE A O 1
ATOM 800 N N . ALA A 1 102 ? -6.603 0.831 -20.892 1.00 69.69 102 ALA A N 1
ATOM 801 C CA . ALA A 1 102 ? -7.448 -0.225 -21.457 1.00 69.69 102 ALA A CA 1
ATOM 802 C C . ALA A 1 102 ? -7.621 -1.441 -20.520 1.00 69.69 102 ALA A C 1
ATOM 804 O O . ALA A 1 102 ? -6.657 -1.886 -19.906 1.00 69.69 102 ALA A O 1
ATOM 805 N N . GLN A 1 103 ? -8.821 -2.044 -20.484 1.00 69.69 103 GLN A N 1
ATOM 806 C CA . GLN A 1 103 ? -9.160 -3.193 -19.611 1.00 69.69 103 GLN A CA 1
ATOM 807 C C . GLN A 1 103 ? -9.307 -4.543 -20.359 1.00 69.69 103 GLN A C 1
ATOM 809 O O . GLN A 1 103 ? -9.879 -5.493 -19.844 1.00 69.69 103 GLN A O 1
ATOM 814 N N . CYS A 1 104 ? -8.879 -4.641 -21.622 1.00 69.75 104 CYS A N 1
ATOM 815 C CA . CYS A 1 104 ? -9.142 -5.818 -22.479 1.00 69.75 104 CYS A CA 1
ATOM 816 C C . CYS A 1 104 ? -8.094 -6.953 -22.388 1.00 69.75 104 CYS A C 1
ATOM 818 O O . CYS A 1 104 ? -8.041 -7.794 -23.287 1.00 69.75 104 CYS A O 1
ATOM 820 N N . GLY A 1 105 ? -7.220 -6.962 -21.377 1.00 80.69 105 GLY A N 1
ATOM 821 C CA . GLY A 1 105 ? -6.321 -8.095 -21.151 1.00 80.69 105 GLY A CA 1
ATOM 822 C C . GLY A 1 105 ? -7.075 -9.291 -20.575 1.00 80.69 105 GLY A C 1
ATOM 823 O O . GLY A 1 105 ? -8.150 -9.137 -19.996 1.00 80.69 105 GLY A O 1
ATOM 824 N N . THR A 1 106 ? -6.548 -10.499 -20.770 1.00 91.62 106 THR A N 1
ATOM 825 C CA . THR A 1 106 ? -7.169 -11.698 -20.201 1.00 91.62 106 THR A CA 1
ATOM 826 C C . THR A 1 106 ? -6.162 -12.762 -19.799 1.00 91.62 106 THR A C 1
ATOM 828 O O . THR A 1 106 ? -5.186 -13.049 -20.504 1.00 91.62 106 THR A O 1
ATOM 831 N N . ALA A 1 107 ? -6.406 -13.363 -18.638 1.00 93.25 107 ALA A N 1
ATOM 832 C CA . ALA A 1 107 ? -5.672 -14.522 -18.159 1.00 93.25 107 ALA A CA 1
ATOM 833 C C . ALA A 1 107 ? -6.276 -15.841 -18.669 1.00 93.25 107 ALA A C 1
ATOM 835 O O . ALA A 1 107 ? -7.439 -15.930 -19.057 1.00 93.25 107 ALA A O 1
ATOM 836 N N . THR A 1 108 ? -5.489 -16.913 -18.655 1.00 93.19 108 THR A N 1
ATOM 837 C CA . THR A 1 108 ? -5.976 -18.241 -19.060 1.00 93.19 108 THR A CA 1
ATOM 838 C C . THR A 1 108 ? -6.771 -18.942 -17.959 1.00 93.19 108 THR A C 1
ATOM 840 O O . THR A 1 108 ? -6.487 -18.769 -16.776 1.00 93.19 108 THR A O 1
ATOM 843 N N . GLY A 1 109 ? -7.688 -19.836 -18.339 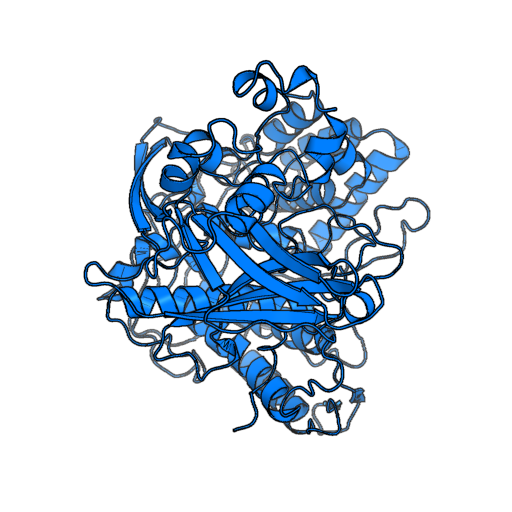1.00 93.31 109 GLY A N 1
ATOM 844 C CA . GLY A 1 109 ? -8.431 -20.668 -17.387 1.00 93.31 109 GLY A CA 1
ATOM 845 C C . GLY A 1 109 ? -9.371 -19.848 -16.503 1.00 93.31 109 GLY A C 1
ATOM 846 O O . GLY A 1 109 ? -9.980 -18.886 -16.971 1.00 93.31 109 GLY A O 1
ATOM 847 N N . ASP A 1 110 ? -9.485 -20.231 -15.233 1.00 95.00 110 ASP A N 1
ATOM 848 C CA . ASP A 1 110 ? -10.370 -19.562 -14.272 1.00 95.00 110 ASP A CA 1
ATOM 849 C C . ASP A 1 110 ? -9.798 -18.233 -13.757 1.00 95.00 110 ASP A C 1
ATOM 851 O O . ASP A 1 110 ? -10.540 -17.414 -13.218 1.00 95.00 110 ASP A O 1
ATOM 855 N N . GLU A 1 111 ? -8.509 -17.949 -13.988 1.00 95.88 111 GLU A N 1
ATOM 856 C CA . GLU A 1 111 ? -7.914 -16.662 -13.613 1.00 95.88 111 GLU A CA 1
ATOM 857 C C . GLU A 1 111 ? -8.630 -15.483 -14.278 1.00 95.88 111 GLU A C 1
ATOM 859 O O . GLU A 1 111 ? -8.717 -14.422 -13.662 1.00 95.88 111 GLU A O 1
ATOM 864 N N . LYS A 1 112 ? -9.209 -15.654 -15.477 1.00 94.94 112 LYS A N 1
ATOM 865 C CA . LYS A 1 112 ? -9.982 -14.608 -16.177 1.00 94.94 112 LYS A CA 1
ATOM 866 C C . LYS A 1 112 ? -11.149 -14.048 -15.358 1.00 94.94 112 LYS A C 1
ATOM 868 O O . LYS A 1 112 ? -11.581 -12.921 -15.574 1.00 94.94 112 LYS A O 1
ATOM 873 N N . LEU A 1 113 ? -11.657 -14.810 -14.381 1.00 95.25 113 LEU A N 1
ATOM 874 C CA . LEU A 1 113 ? -12.725 -14.355 -13.484 1.00 95.25 113 LEU A CA 1
ATOM 875 C C . LEU A 1 113 ? -12.319 -13.127 -12.662 1.00 95.25 113 LEU A C 1
ATOM 877 O O . LEU A 1 113 ? -13.196 -12.445 -12.146 1.00 95.25 113 LEU A O 1
ATOM 881 N N . LEU A 1 114 ? -11.019 -12.849 -12.562 1.00 96.06 114 LEU A N 1
ATOM 882 C CA . LEU A 1 114 ? -10.421 -11.725 -11.846 1.00 96.06 114 LEU A CA 1
ATOM 883 C C . LEU A 1 114 ? -9.834 -10.658 -12.782 1.00 96.06 114 LEU A C 1
ATOM 885 O O . LEU A 1 114 ? -9.145 -9.756 -12.302 1.00 96.06 114 LEU A O 1
ATOM 889 N N . ASP A 1 115 ? -10.096 -10.729 -14.094 1.00 94.19 115 ASP A N 1
ATOM 890 C CA . ASP A 1 115 ? -9.644 -9.701 -15.044 1.00 94.19 115 ASP A CA 1
ATOM 891 C C . ASP A 1 115 ? -10.165 -8.319 -14.615 1.00 94.19 115 ASP A C 1
ATOM 893 O O . ASP A 1 115 ? -9.393 -7.369 -14.582 1.00 94.19 115 ASP A O 1
ATOM 897 N N . TYR A 1 116 ? -11.414 -8.210 -14.134 1.00 92.12 116 TYR A N 1
ATOM 898 C CA . TYR A 1 116 ? -11.966 -6.933 -13.648 1.00 92.12 116 TYR A CA 1
ATOM 899 C C . TYR A 1 116 ? -11.120 -6.276 -12.544 1.00 92.12 116 TYR A C 1
ATOM 901 O O . TYR A 1 116 ? -11.124 -5.056 -12.429 1.00 92.12 116 TYR A O 1
ATOM 909 N N . TRP A 1 117 ? -10.436 -7.078 -11.717 1.00 94.50 117 TRP A N 1
ATOM 910 C CA . TRP A 1 117 ? -9.617 -6.604 -10.603 1.00 94.50 117 TRP A CA 1
ATOM 911 C C . TRP A 1 117 ? -8.216 -6.245 -11.080 1.00 94.50 117 TRP A C 1
ATOM 913 O O . TRP A 1 117 ? -7.741 -5.135 -10.862 1.00 94.50 117 TRP A O 1
ATOM 923 N N . ARG A 1 118 ? -7.550 -7.192 -11.750 1.00 95.69 118 ARG A N 1
ATOM 924 C CA . ARG A 1 118 ? -6.163 -7.023 -12.202 1.00 95.69 118 ARG A CA 1
ATOM 925 C C . ARG A 1 118 ? -6.027 -5.910 -13.236 1.00 95.69 118 ARG A C 1
ATOM 927 O O . ARG A 1 118 ? -5.020 -5.206 -13.266 1.00 95.69 118 ARG A O 1
ATOM 934 N N . GLU A 1 119 ? -7.052 -5.752 -14.064 1.00 92.94 119 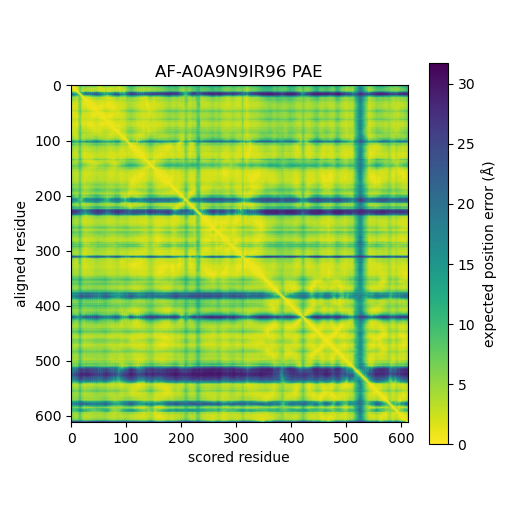GLU A N 1
ATOM 935 C CA . GLU A 1 119 ? -7.107 -4.764 -15.131 1.00 92.94 119 GLU A CA 1
ATOM 936 C C . GLU A 1 119 ? -7.712 -3.422 -14.682 1.00 92.94 119 GLU A C 1
ATOM 938 O O . GLU A 1 119 ? -7.813 -2.519 -15.515 1.00 92.94 119 GLU A O 1
ATOM 943 N N . ASP A 1 120 ? -8.123 -3.268 -13.412 1.00 92.38 120 ASP A N 1
ATOM 944 C CA . ASP A 1 120 ? -8.682 -2.003 -12.920 1.00 92.38 120 ASP A CA 1
ATOM 945 C C . ASP A 1 120 ? -7.654 -0.872 -13.108 1.00 92.38 120 ASP A C 1
ATOM 947 O O . ASP A 1 120 ? -6.539 -0.933 -12.569 1.00 92.38 120 ASP A O 1
ATOM 951 N N . PRO A 1 121 ? -7.980 0.157 -13.903 1.00 88.88 121 PRO A N 1
ATOM 952 C CA . PRO A 1 121 ? -6.988 1.147 -14.286 1.00 88.88 121 PRO A CA 1
ATOM 953 C C . PRO A 1 121 ? -6.617 2.079 -13.128 1.00 88.88 121 PRO A C 1
ATOM 955 O O . PRO A 1 121 ? -5.479 2.536 -13.060 1.00 88.88 121 PRO A O 1
ATOM 958 N N . ASN A 1 122 ? -7.527 2.320 -12.179 1.00 90.88 122 ASN A N 1
ATOM 959 C CA . ASN A 1 122 ? -7.248 3.161 -11.018 1.00 90.88 122 ASN A CA 1
ATOM 960 C C . ASN A 1 122 ? -6.340 2.438 -10.010 1.00 90.88 122 ASN A C 1
ATOM 962 O O . ASN A 1 122 ? -5.508 3.080 -9.370 1.00 90.88 122 ASN A O 1
ATOM 966 N N . MET A 1 123 ? -6.441 1.109 -9.891 1.00 94.06 123 MET A N 1
ATOM 967 C CA . MET A 1 123 ? -5.493 0.297 -9.117 1.00 94.06 123 MET A CA 1
ATOM 968 C C . MET A 1 123 ? -4.087 0.353 -9.723 1.00 94.06 123 MET A C 1
ATOM 970 O O . MET A 1 123 ? -3.106 0.530 -9.001 1.00 94.06 123 MET A O 1
ATOM 974 N N . ASN A 1 124 ? -3.988 0.215 -11.046 1.00 93.69 124 ASN A N 1
ATOM 975 C CA . ASN A 1 124 ? -2.714 0.283 -11.759 1.00 93.69 124 ASN A CA 1
ATOM 976 C C . ASN A 1 124 ? -2.090 1.694 -11.680 1.00 93.69 124 ASN A C 1
ATOM 978 O O . ASN A 1 124 ? -0.888 1.819 -11.448 1.00 93.69 124 ASN A O 1
ATOM 982 N N . GLU A 1 125 ? -2.902 2.756 -11.766 1.00 91.88 125 GLU A N 1
ATOM 983 C CA . GLU A 1 125 ? -2.454 4.137 -11.524 1.00 91.88 125 GLU A CA 1
ATOM 984 C C . GLU A 1 125 ? -1.947 4.327 -10.087 1.00 91.88 125 GLU A C 1
ATOM 986 O O . GLU A 1 125 ? -0.901 4.941 -9.882 1.00 91.88 125 GLU A O 1
ATOM 991 N N . HIS A 1 126 ? -2.644 3.783 -9.081 1.00 93.69 126 HIS A N 1
ATOM 992 C CA . HIS A 1 126 ? -2.173 3.827 -7.695 1.00 93.69 126 HIS A CA 1
ATOM 993 C C . HIS A 1 126 ? -0.790 3.177 -7.542 1.00 93.69 126 HIS A C 1
ATOM 995 O O . HIS A 1 126 ? 0.081 3.757 -6.891 1.00 93.69 126 HIS A O 1
ATOM 1001 N N . HIS A 1 127 ? -0.583 2.009 -8.156 1.00 95.75 127 HIS A N 1
ATOM 1002 C CA . HIS A 1 127 ? 0.689 1.288 -8.118 1.00 95.75 127 HIS A CA 1
ATOM 1003 C C . HIS A 1 127 ? 1.832 2.094 -8.767 1.00 95.75 127 HIS A C 1
ATOM 1005 O O . HIS A 1 127 ? 2.892 2.243 -8.159 1.00 95.75 127 HIS A O 1
ATOM 1011 N N . GLU A 1 128 ? 1.611 2.703 -9.939 1.00 92.94 128 GLU A N 1
ATOM 1012 C CA . GLU A 1 128 ? 2.582 3.624 -10.557 1.00 92.94 128 GLU A CA 1
ATOM 1013 C C . GLU A 1 128 ? 2.874 4.825 -9.647 1.00 92.94 128 GLU A C 1
ATOM 1015 O O . GLU A 1 128 ? 4.034 5.128 -9.365 1.00 92.94 128 GLU A O 1
ATOM 1020 N N . HIS A 1 129 ? 1.829 5.500 -9.161 1.00 91.25 129 HIS A N 1
ATOM 1021 C CA . HIS A 1 129 ? 1.978 6.699 -8.341 1.00 91.25 129 HIS A CA 1
ATOM 1022 C C . HIS A 1 129 ? 2.788 6.408 -7.075 1.00 91.25 129 HIS A C 1
ATOM 1024 O O . HIS A 1 129 ? 3.665 7.187 -6.695 1.00 91.25 129 HIS A O 1
ATOM 1030 N N . TRP A 1 130 ? 2.534 5.267 -6.432 1.00 93.44 130 TRP A N 1
ATOM 1031 C CA . TRP A 1 130 ? 3.300 4.833 -5.272 1.00 93.44 130 TRP A CA 1
ATOM 1032 C C . TRP A 1 130 ? 4.800 4.723 -5.593 1.00 93.44 130 TRP A C 1
ATOM 1034 O O . TRP A 1 130 ? 5.617 5.290 -4.868 1.00 93.44 130 TRP A O 1
ATOM 1044 N N . HIS A 1 131 ? 5.158 4.110 -6.726 1.00 92.88 131 HIS A N 1
ATOM 1045 C CA . HIS A 1 131 ? 6.548 3.982 -7.190 1.00 92.88 131 HIS A CA 1
ATOM 1046 C C . HIS A 1 131 ? 7.182 5.293 -7.700 1.00 92.88 131 HIS A C 1
ATOM 1048 O O . HIS A 1 131 ? 8.408 5.390 -7.788 1.00 92.88 131 HIS A O 1
ATOM 1054 N N . ILE A 1 132 ? 6.384 6.321 -8.005 1.00 90.12 132 ILE A N 1
ATOM 1055 C CA . ILE A 1 132 ? 6.877 7.689 -8.244 1.00 90.12 132 ILE A CA 1
ATOM 1056 C C . ILE A 1 132 ? 7.227 8.371 -6.914 1.00 90.12 132 ILE A C 1
ATOM 1058 O O . ILE A 1 132 ? 8.250 9.045 -6.812 1.00 90.12 132 ILE A O 1
ATOM 1062 N N . LEU A 1 133 ? 6.392 8.206 -5.882 1.00 88.25 133 LEU A N 1
ATOM 1063 C CA . LEU A 1 133 ? 6.625 8.795 -4.554 1.00 88.25 133 LEU A CA 1
ATOM 1064 C C . LEU A 1 133 ? 7.762 8.121 -3.786 1.00 88.25 133 LEU A C 1
ATOM 1066 O O . LEU A 1 133 ? 8.440 8.764 -2.984 1.00 88.25 133 LEU A O 1
ATOM 1070 N N . TYR A 1 134 ? 7.941 6.825 -4.001 1.00 89.56 134 TYR A N 1
ATOM 1071 C CA . TYR A 1 134 ? 8.903 5.990 -3.301 1.00 89.56 134 TYR A CA 1
ATOM 1072 C C . TYR A 1 134 ? 9.883 5.394 -4.314 1.00 89.56 134 TYR A C 1
ATOM 1074 O O . TYR A 1 134 ? 9.799 4.231 -4.701 1.00 89.56 134 TYR A O 1
ATOM 1082 N N . ALA A 1 135 ? 10.795 6.245 -4.792 1.00 85.75 135 ALA A N 1
ATOM 1083 C CA . ALA A 1 135 ? 11.787 5.878 -5.794 1.00 85.75 135 ALA A CA 1
ATOM 1084 C C . ALA A 1 135 ? 12.897 4.988 -5.210 1.00 85.75 135 ALA A C 1
ATOM 1086 O O . ALA A 1 135 ? 13.431 5.244 -4.132 1.00 85.75 135 ALA A O 1
ATOM 1087 N N . ASN A 1 136 ? 13.316 3.985 -5.986 1.00 85.44 136 ASN A N 1
ATOM 1088 C CA . ASN A 1 136 ? 14.311 2.974 -5.601 1.00 85.44 136 ASN A CA 1
ATOM 1089 C C . ASN A 1 136 ? 15.766 3.475 -5.498 1.00 85.44 136 ASN A C 1
ATOM 1091 O O . ASN A 1 136 ? 16.680 2.685 -5.231 1.00 85.44 136 ASN A O 1
ATOM 1095 N N . VAL A 1 137 ? 15.990 4.775 -5.689 1.00 87.31 137 VAL A N 1
ATOM 1096 C CA . VAL A 1 137 ? 17.290 5.447 -5.592 1.00 87.31 137 VAL A CA 1
ATOM 1097 C C . VAL A 1 137 ? 17.189 6.667 -4.671 1.00 87.31 137 VAL A C 1
ATOM 1099 O O . VAL A 1 137 ? 16.114 7.261 -4.566 1.00 87.31 137 VAL A O 1
ATOM 1102 N N . PRO A 1 138 ? 18.286 7.078 -4.008 1.00 89.25 138 PRO A N 1
ATOM 1103 C CA . PRO A 1 138 ? 18.312 8.339 -3.276 1.00 89.25 138 PRO A CA 1
ATOM 1104 C C . PRO A 1 138 ? 17.972 9.521 -4.193 1.00 89.25 138 PRO A C 1
ATOM 1106 O O . PRO A 1 138 ? 18.601 9.720 -5.233 1.00 89.25 138 PRO A O 1
ATOM 1109 N N . MET A 1 139 ? 16.995 10.327 -3.787 1.00 88.75 139 MET A N 1
ATOM 1110 C CA . MET A 1 139 ? 16.500 11.462 -4.564 1.00 88.75 139 MET A CA 1
ATOM 1111 C C . MET A 1 139 ? 17.196 12.762 -4.141 1.00 88.75 139 MET A C 1
ATOM 1113 O O . MET A 1 139 ? 17.511 12.924 -2.961 1.00 88.75 139 MET A O 1
ATOM 1117 N N . PRO A 1 140 ? 17.439 13.719 -5.056 1.00 91.75 140 PRO A N 1
ATOM 1118 C CA . PRO A 1 140 ? 18.060 14.998 -4.716 1.00 91.75 140 PRO A CA 1
ATOM 1119 C C . PRO A 1 140 ? 17.160 15.818 -3.792 1.00 91.75 140 PRO A C 1
ATOM 1121 O O . PRO A 1 140 ? 15.948 15.863 -3.986 1.00 91.75 140 PRO A O 1
ATOM 1124 N N . ASN A 1 141 ? 17.736 16.508 -2.811 1.00 90.75 141 ASN A N 1
ATOM 1125 C CA . ASN A 1 141 ? 16.965 17.335 -1.889 1.00 90.75 141 ASN A CA 1
ATOM 1126 C C . ASN A 1 141 ? 16.433 18.608 -2.592 1.00 90.75 141 ASN A C 1
ATOM 1128 O O . ASN A 1 141 ? 17.233 19.363 -3.148 1.00 90.75 141 ASN A O 1
ATOM 1132 N N . PRO A 1 142 ? 15.112 18.888 -2.570 1.00 88.12 142 PRO A N 1
ATOM 1133 C CA . PRO A 1 142 ? 14.545 20.096 -3.175 1.00 88.12 142 PRO A CA 1
ATOM 1134 C C . PRO A 1 142 ? 14.873 21.380 -2.401 1.00 88.12 142 PRO A C 1
ATOM 1136 O O . PRO A 1 142 ? 14.676 22.475 -2.930 1.00 88.12 142 PRO A O 1
ATOM 1139 N N . ASP A 1 143 ? 15.341 21.265 -1.154 1.00 87.31 143 ASP A N 1
ATOM 1140 C CA . ASP A 1 143 ? 15.764 22.396 -0.334 1.00 87.31 143 ASP A CA 1
ATOM 1141 C C . ASP A 1 143 ? 17.064 22.997 -0.902 1.00 87.31 143 ASP A C 1
ATOM 1143 O O . ASP A 1 143 ? 18.100 22.322 -0.893 1.00 87.31 143 ASP A O 1
ATOM 1147 N N . PRO A 1 144 ? 17.060 24.259 -1.378 1.00 85.62 144 PRO A N 1
ATOM 1148 C CA . PRO A 1 144 ? 18.233 24.858 -2.011 1.00 85.62 144 PRO A CA 1
ATOM 1149 C C . PRO A 1 144 ? 19.437 24.945 -1.063 1.00 85.62 144 PRO A C 1
ATOM 1151 O O . PRO A 1 144 ? 20.579 24.901 -1.522 1.00 85.62 144 PRO A O 1
ATOM 1154 N N . THR A 1 145 ? 19.202 24.999 0.256 1.00 88.56 145 THR A N 1
ATOM 1155 C CA . THR A 1 145 ? 20.270 25.016 1.271 1.00 88.56 145 THR A CA 1
ATOM 1156 C C . THR A 1 145 ? 20.979 23.667 1.415 1.00 88.56 145 THR A C 1
ATOM 1158 O O . THR A 1 145 ? 22.069 23.596 1.976 1.00 88.56 145 THR A O 1
ATOM 1161 N N . LYS A 1 146 ? 20.380 22.602 0.874 1.00 87.56 146 LYS A N 1
ATOM 1162 C CA . LYS A 1 146 ? 20.838 21.210 0.942 1.00 87.56 146 LYS A CA 1
ATOM 1163 C C . LYS A 1 146 ? 20.928 20.578 -0.444 1.00 87.56 146 LYS A C 1
ATOM 1165 O O . LYS A 1 146 ? 20.819 19.367 -0.580 1.00 87.56 146 LYS A O 1
ATOM 1170 N N . SER A 1 147 ? 21.143 21.379 -1.482 1.00 83.38 147 SER A N 1
ATOM 1171 C CA . SER A 1 147 ? 21.110 20.950 -2.890 1.00 83.38 147 SER A CA 1
ATOM 1172 C C . SER A 1 147 ? 22.138 19.870 -3.279 1.00 83.38 147 SER A C 1
ATOM 1174 O O . SER A 1 147 ? 22.006 19.282 -4.356 1.00 83.38 147 SER A O 1
ATOM 1176 N N . ASN A 1 148 ? 23.127 19.601 -2.415 1.00 87.00 148 ASN A N 1
ATOM 1177 C CA . ASN A 1 148 ? 24.119 18.523 -2.540 1.00 87.00 148 ASN A CA 1
ATOM 1178 C C . ASN A 1 148 ? 23.767 17.260 -1.728 1.00 87.00 148 ASN A C 1
ATOM 1180 O O . ASN A 1 148 ? 24.472 16.259 -1.821 1.00 87.00 148 ASN A O 1
ATOM 1184 N N . GLU A 1 149 ? 22.717 17.300 -0.907 1.00 90.88 149 GLU A N 1
ATOM 1185 C CA . GLU A 1 149 ? 22.226 16.149 -0.150 1.00 90.88 149 GLU A CA 1
ATOM 1186 C C . GLU A 1 149 ? 21.219 15.353 -0.993 1.00 90.88 149 GLU A C 1
ATOM 1188 O O . GLU A 1 149 ? 20.452 15.908 -1.787 1.00 90.88 149 GLU A O 1
ATOM 1193 N N . THR A 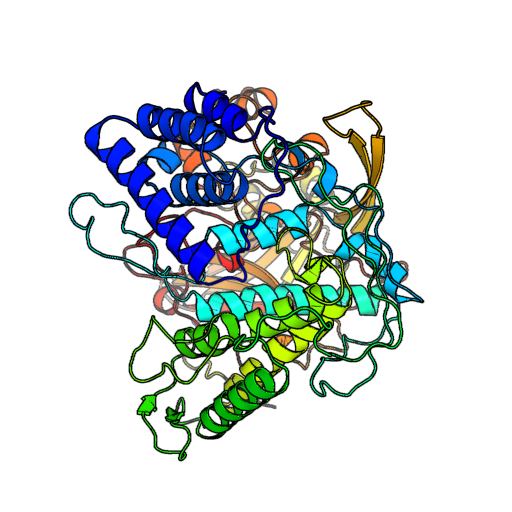1 150 ? 21.184 14.041 -0.774 1.00 90.38 150 THR A N 1
ATOM 1194 C CA . THR A 1 150 ? 20.095 13.175 -1.233 1.00 90.38 150 THR A CA 1
ATOM 1195 C C . THR A 1 150 ? 19.286 12.687 -0.037 1.00 90.38 150 THR A C 1
ATOM 1197 O O . THR A 1 150 ? 19.718 12.795 1.112 1.00 90.38 150 THR A O 1
ATOM 1200 N N . TYR A 1 151 ? 18.088 12.175 -0.290 1.00 86.00 151 TYR A N 1
ATOM 1201 C CA . TYR A 1 151 ? 17.229 11.600 0.735 1.00 86.00 151 TYR A CA 1
ATOM 1202 C C . TYR A 1 151 ? 16.500 10.362 0.200 1.00 86.00 151 TYR A C 1
ATOM 1204 O O . TYR A 1 151 ? 16.361 10.166 -1.006 1.00 86.00 151 TYR A O 1
ATOM 1212 N N . MET A 1 152 ? 15.987 9.554 1.123 1.00 86.50 152 MET A N 1
ATOM 1213 C CA . MET A 1 152 ? 14.920 8.589 0.863 1.00 86.50 152 MET A CA 1
ATOM 1214 C C . MET A 1 152 ? 13.752 8.916 1.789 1.00 86.50 152 MET A C 1
ATOM 1216 O O . MET A 1 152 ? 13.967 9.448 2.882 1.00 86.50 152 MET A O 1
ATOM 1220 N N . LYS A 1 153 ? 12.519 8.642 1.356 1.00 87.81 153 LYS A N 1
ATOM 1221 C CA . LYS A 1 153 ? 11.349 8.859 2.214 1.00 87.81 153 LYS A CA 1
ATOM 1222 C C . LYS A 1 153 ? 11.395 7.936 3.433 1.00 87.81 153 LYS A C 1
ATOM 1224 O O . LYS A 1 153 ? 11.910 6.821 3.365 1.00 87.81 153 LYS A O 1
ATOM 1229 N N . ASP A 1 154 ? 10.848 8.425 4.543 1.00 90.94 154 ASP A N 1
ATOM 1230 C CA . ASP A 1 154 ? 10.820 7.702 5.814 1.00 90.94 154 ASP A CA 1
ATOM 1231 C C . ASP A 1 154 ? 10.121 6.341 5.677 1.00 90.94 154 ASP A C 1
ATOM 1233 O O . ASP A 1 154 ? 9.036 6.251 5.094 1.00 90.94 154 ASP A O 1
ATOM 1237 N N . ARG A 1 155 ? 10.758 5.299 6.229 1.00 94.00 155 ARG A N 1
ATOM 1238 C CA . ARG A 1 155 ? 10.265 3.910 6.274 1.00 94.00 155 ARG A CA 1
ATOM 1239 C C . ARG A 1 155 ? 9.820 3.348 4.916 1.00 94.00 155 ARG A C 1
ATOM 1241 O O . ARG A 1 155 ? 8.882 2.551 4.852 1.00 94.00 155 ARG A O 1
ATOM 1248 N N . PHE A 1 156 ? 10.479 3.770 3.837 1.00 93.19 156 PHE A N 1
ATOM 1249 C CA . PHE A 1 156 ? 10.196 3.332 2.472 1.00 93.19 156 PHE A CA 1
ATOM 1250 C C . PHE A 1 156 ? 10.148 1.802 2.336 1.00 93.19 156 PHE A C 1
ATOM 1252 O O . PHE A 1 156 ? 9.121 1.271 1.921 1.00 93.19 156 PHE A O 1
ATOM 1259 N N . GLY A 1 157 ? 11.195 1.074 2.715 1.00 96.06 157 GLY A N 1
ATOM 1260 C CA . GLY A 1 157 ? 11.230 -0.376 2.541 1.00 96.06 157 GLY A CA 1
ATOM 1261 C C . GLY A 1 157 ? 10.158 -1.099 3.359 1.00 96.06 157 GLY A C 1
ATOM 1262 O O . GLY A 1 157 ? 9.590 -2.090 2.905 1.00 96.06 157 GLY A O 1
ATOM 1263 N N . GLU A 1 158 ? 9.820 -0.599 4.548 1.00 97.50 158 GLU A N 1
ATOM 1264 C CA . GLU A 1 158 ? 8.707 -1.168 5.315 1.00 97.50 158 GLU A CA 1
ATOM 1265 C C . GLU A 1 158 ? 7.361 -0.917 4.619 1.00 97.50 158 GLU A C 1
ATOM 1267 O O . GLU A 1 158 ? 6.522 -1.819 4.539 1.00 97.50 158 GLU A O 1
ATOM 1272 N N . LEU A 1 159 ? 7.177 0.280 4.054 1.00 96.62 159 LEU A N 1
ATOM 1273 C CA . LEU A 1 159 ? 5.980 0.641 3.299 1.00 96.62 159 LEU A CA 1
ATOM 1274 C C . LEU A 1 159 ? 5.848 -0.146 2.000 1.00 96.62 159 LEU A C 1
ATOM 1276 O O . LEU A 1 159 ? 4.730 -0.518 1.649 1.00 96.62 159 LEU A O 1
ATOM 1280 N N . PHE A 1 160 ? 6.962 -0.440 1.325 1.00 97.44 160 PHE A N 1
ATOM 1281 C CA . PHE A 1 160 ? 6.994 -1.317 0.158 1.00 97.44 160 PHE A CA 1
ATOM 1282 C C . PHE A 1 160 ? 6.336 -2.653 0.479 1.00 97.44 160 PHE A C 1
ATOM 1284 O O . PHE A 1 160 ? 5.392 -3.064 -0.200 1.00 97.44 160 PHE A O 1
ATOM 1291 N N . VAL A 1 161 ? 6.792 -3.307 1.549 1.00 98.00 161 VAL A N 1
ATOM 1292 C CA . VAL A 1 161 ? 6.233 -4.594 1.960 1.00 98.00 161 VAL A CA 1
ATOM 1293 C C . VAL A 1 161 ? 4.769 -4.437 2.346 1.00 98.00 161 VAL A C 1
ATOM 1295 O O . VAL A 1 161 ? 3.938 -5.252 1.946 1.00 98.00 161 VAL A O 1
ATOM 1298 N N . TYR A 1 162 ? 4.432 -3.397 3.109 1.00 98.19 162 TYR A N 1
ATOM 1299 C CA . TYR A 1 162 ? 3.078 -3.235 3.619 1.00 98.19 162 TYR A CA 1
ATOM 1300 C C . TYR A 1 162 ? 2.044 -2.966 2.522 1.00 98.19 162 TYR A C 1
ATOM 1302 O O . TYR A 1 162 ? 1.000 -3.619 2.497 1.00 98.19 162 TYR A O 1
ATOM 1310 N N . MET A 1 163 ? 2.335 -2.055 1.592 1.00 97.88 163 MET A N 1
ATOM 1311 C CA . MET A 1 163 ? 1.440 -1.721 0.484 1.00 97.88 163 MET A CA 1
ATOM 1312 C C . MET A 1 163 ? 1.177 -2.962 -0.386 1.00 97.88 163 MET A C 1
ATOM 1314 O O . MET A 1 163 ? 0.023 -3.347 -0.585 1.00 97.88 163 MET A O 1
ATOM 1318 N N . HIS A 1 164 ? 2.229 -3.684 -0.787 1.00 98.44 164 HIS A N 1
ATOM 1319 C CA . HIS A 1 164 ? 2.096 -4.894 -1.607 1.00 98.44 164 HIS A CA 1
ATOM 1320 C C . HIS A 1 164 ? 1.472 -6.082 -0.855 1.00 98.44 164 HIS A C 1
ATOM 1322 O O . HIS A 1 164 ? 0.760 -6.898 -1.454 1.00 98.44 164 HIS A O 1
ATOM 1328 N N . ARG A 1 165 ? 1.668 -6.184 0.467 1.00 98.25 165 ARG A N 1
ATOM 1329 C CA . ARG A 1 165 ? 0.926 -7.131 1.314 1.00 98.25 165 ARG A CA 1
ATOM 1330 C C . ARG A 1 165 ? -0.565 -6.831 1.288 1.00 98.25 165 ARG A C 1
ATOM 1332 O O . ARG A 1 165 ? -1.361 -7.745 1.097 1.00 98.25 165 ARG A O 1
ATOM 1339 N N . GLN A 1 166 ? -0.946 -5.567 1.449 1.00 98.38 166 GLN A N 1
ATOM 1340 C CA . GLN A 1 166 ? -2.347 -5.154 1.441 1.00 98.38 166 GLN A CA 1
ATOM 1341 C C . GLN A 1 166 ? -3.003 -5.385 0.075 1.00 98.38 166 GLN A C 1
ATOM 1343 O O . GLN A 1 166 ? -4.135 -5.870 0.022 1.00 98.38 166 GLN A O 1
ATOM 1348 N N . MET A 1 167 ? -2.278 -5.162 -1.026 1.00 98.50 167 MET A N 1
ATOM 1349 C CA . MET A 1 167 ? -2.720 -5.580 -2.362 1.00 98.50 167 MET A CA 1
ATOM 1350 C C . MET A 1 167 ? -2.982 -7.093 -2.419 1.00 98.50 167 MET A C 1
ATOM 1352 O O . MET A 1 167 ? -4.052 -7.515 -2.859 1.00 98.50 167 MET A O 1
ATOM 1356 N N . ASN A 1 168 ? -2.045 -7.921 -1.944 1.00 98.12 168 ASN A N 1
ATOM 1357 C CA . ASN A 1 168 ? -2.201 -9.380 -1.943 1.00 98.12 168 ASN A CA 1
ATOM 1358 C C . ASN A 1 168 ? -3.349 -9.868 -1.056 1.00 98.12 168 ASN A C 1
ATOM 1360 O O . ASN A 1 168 ? -4.095 -10.748 -1.478 1.00 98.12 168 ASN A O 1
ATOM 1364 N N . ALA A 1 169 ? -3.515 -9.313 0.145 1.00 98.38 169 ALA A N 1
ATOM 1365 C CA . ALA A 1 169 ? -4.604 -9.670 1.053 1.00 98.38 169 ALA A CA 1
ATOM 1366 C C . ALA A 1 169 ? -5.974 -9.405 0.405 1.00 98.38 169 ALA A C 1
ATOM 1368 O O . ALA A 1 169 ? -6.871 -10.251 0.449 1.00 98.38 169 ALA A O 1
ATOM 1369 N N . ARG A 1 170 ? -6.106 -8.268 -0.292 1.00 98.50 170 ARG A N 1
ATOM 1370 C CA . ARG A 1 170 ? -7.293 -7.930 -1.086 1.00 98.50 170 ARG A CA 1
ATOM 1371 C C . ARG A 1 170 ? -7.484 -8.895 -2.254 1.00 98.50 170 ARG A C 1
ATOM 1373 O O . ARG A 1 170 ? -8.562 -9.462 -2.388 1.00 98.50 170 ARG A O 1
ATOM 1380 N N . TYR A 1 171 ? -6.435 -9.177 -3.027 1.00 98.44 171 TYR A N 1
ATOM 1381 C CA . TYR A 1 171 ? -6.508 -10.140 -4.131 1.00 98.44 171 TYR A CA 1
ATOM 1382 C C . TYR A 1 171 ? -6.868 -11.554 -3.661 1.00 98.44 171 TYR A C 1
ATOM 1384 O O . TYR A 1 171 ? -7.636 -12.240 -4.324 1.00 98.44 171 TYR A O 1
ATOM 1392 N N . ILE A 1 172 ? -6.395 -11.992 -2.490 1.00 98.38 172 ILE A N 1
ATOM 1393 C CA . ILE A 1 172 ? -6.821 -13.255 -1.875 1.00 98.38 172 ILE A CA 1
ATOM 1394 C C . ILE A 1 172 ? -8.331 -13.241 -1.615 1.00 98.38 172 ILE A C 1
ATOM 1396 O O . ILE A 1 172 ? -9.007 -14.203 -1.971 1.00 98.38 172 ILE A O 1
ATOM 1400 N N . ALA A 1 173 ? -8.882 -12.168 -1.041 1.00 98.38 173 ALA A N 1
ATOM 1401 C CA . ALA A 1 173 ? -10.326 -12.058 -0.837 1.00 98.38 173 ALA A CA 1
ATOM 1402 C C . ALA A 1 173 ? -11.105 -12.109 -2.167 1.00 98.38 173 ALA A C 1
ATOM 1404 O O . ALA A 1 173 ? -12.114 -12.808 -2.254 1.00 98.38 173 ALA A O 1
ATOM 1405 N N . GLU A 1 174 ? -10.603 -11.452 -3.214 1.00 98.06 174 GLU A N 1
ATOM 1406 C CA . GLU A 1 174 ? -11.185 -11.497 -4.560 1.00 98.06 174 GLU A CA 1
ATOM 1407 C C . GLU A 1 174 ? -11.139 -12.905 -5.167 1.00 98.06 174 GLU A C 1
ATOM 1409 O O . GLU A 1 174 ? -12.155 -13.391 -5.662 1.00 98.06 174 GLU A O 1
ATOM 1414 N N . ARG A 1 175 ? -10.006 -13.613 -5.067 1.00 98.25 175 ARG A N 1
ATOM 1415 C CA . ARG A 1 175 ? -9.868 -15.011 -5.518 1.00 98.25 175 ARG A CA 1
ATOM 1416 C C . ARG A 1 175 ? -10.911 -15.910 -4.874 1.00 98.25 175 ARG A C 1
ATOM 1418 O O . ARG A 1 175 ? -11.636 -16.621 -5.566 1.00 98.25 175 ARG A O 1
ATOM 1425 N N . LEU A 1 176 ? -11.029 -15.820 -3.554 1.00 98.25 176 LEU A N 1
ATOM 1426 C CA . LEU A 1 176 ? -11.998 -16.597 -2.792 1.00 98.25 176 LEU A CA 1
ATOM 1427 C C . LEU A 1 176 ? -13.445 -16.257 -3.193 1.00 98.25 176 LEU A C 1
ATOM 1429 O O . LEU A 1 176 ? -14.291 -17.148 -3.216 1.00 98.25 176 LEU A O 1
ATOM 1433 N N . SER A 1 177 ? -13.722 -15.004 -3.567 1.00 97.38 177 SER A N 1
ATOM 1434 C CA . SER A 1 177 ? -15.047 -14.560 -4.025 1.00 97.38 177 SER A CA 1
ATOM 1435 C C . SER A 1 177 ? -15.489 -15.176 -5.359 1.00 97.38 177 SER A C 1
ATOM 1437 O O . SER A 1 177 ? -16.681 -15.249 -5.647 1.00 97.38 177 SER A O 1
ATOM 1439 N N . VAL A 1 178 ? -14.541 -15.658 -6.166 1.00 96.81 178 VAL A N 1
ATOM 1440 C CA . VAL A 1 178 ? -14.811 -16.336 -7.444 1.00 96.81 178 VAL A CA 1
ATOM 1441 C C . VAL A 1 178 ? -14.537 -17.842 -7.385 1.00 96.81 178 VAL A C 1
ATOM 1443 O O . VAL A 1 178 ? -14.501 -18.501 -8.419 1.00 96.81 178 VAL A O 1
ATOM 1446 N N . GLY A 1 179 ? -14.355 -18.398 -6.181 1.00 97.00 179 GLY A N 1
ATOM 1447 C CA . GLY A 1 179 ? -14.130 -19.831 -5.972 1.00 97.00 179 GLY A CA 1
ATOM 1448 C C . GLY A 1 179 ? -12.705 -20.311 -6.262 1.00 97.00 179 GLY A C 1
ATOM 1449 O O . GLY A 1 179 ? -12.473 -21.516 -6.327 1.00 97.00 179 GLY A O 1
ATOM 1450 N N . LEU A 1 180 ? -11.741 -19.400 -6.421 1.00 97.62 180 LEU A N 1
ATOM 1451 C CA . LEU A 1 180 ? -10.332 -19.741 -6.604 1.00 97.62 180 LEU A CA 1
ATOM 1452 C C . LEU A 1 180 ? -9.622 -19.935 -5.261 1.00 97.62 180 LEU A C 1
ATOM 1454 O O . LEU A 1 180 ? -9.921 -19.271 -4.270 1.00 97.62 180 LEU A O 1
ATOM 1458 N N . ASN A 1 181 ? -8.610 -20.806 -5.252 1.00 96.38 181 ASN A N 1
ATOM 1459 C CA . ASN A 1 181 ? -7.708 -20.966 -4.111 1.00 96.38 181 ASN A CA 1
ATOM 1460 C C . ASN A 1 181 ? -6.873 -19.700 -3.873 1.00 96.38 181 ASN A C 1
ATOM 1462 O O . ASN A 1 181 ? -6.651 -18.904 -4.788 1.00 96.38 181 ASN A O 1
ATOM 1466 N N . VAL A 1 182 ? -6.343 -19.555 -2.655 1.00 96.44 182 VAL A N 1
ATOM 1467 C CA . VAL A 1 182 ? -5.377 -18.495 -2.319 1.00 96.44 182 VAL A CA 1
ATOM 1468 C C . VAL A 1 182 ? -4.192 -18.491 -3.290 1.00 96.44 182 VAL A C 1
ATOM 1470 O O . VAL A 1 182 ? -3.799 -19.536 -3.812 1.00 96.44 182 VAL A O 1
ATOM 1473 N N . THR A 1 183 ? -3.619 -17.313 -3.541 1.00 94.88 183 THR A N 1
ATOM 1474 C CA . THR A 1 183 ? -2.495 -17.156 -4.471 1.00 94.88 183 THR A CA 1
ATOM 1475 C C . THR A 1 183 ? -1.324 -18.043 -4.060 1.00 94.88 183 THR A C 1
ATOM 1477 O O . THR A 1 183 ? -0.779 -17.893 -2.963 1.00 94.88 183 THR A O 1
ATOM 1480 N N . LYS A 1 184 ? -0.904 -18.946 -4.951 1.00 95.88 184 LYS A N 1
ATOM 1481 C CA . LYS A 1 184 ? 0.304 -19.744 -4.742 1.00 95.88 184 LYS A CA 1
ATOM 1482 C C . LYS A 1 184 ? 1.534 -18.849 -4.957 1.00 95.88 184 LYS A C 1
ATOM 1484 O O . LYS A 1 184 ? 1.660 -18.282 -6.043 1.00 95.88 184 LYS A O 1
ATOM 1489 N N . PRO A 1 185 ? 2.453 -18.718 -3.992 1.00 97.06 185 PRO A N 1
ATOM 1490 C CA . PRO A 1 185 ? 3.699 -17.981 -4.210 1.00 97.06 185 PRO A CA 1
ATOM 1491 C C . PRO A 1 185 ? 4.551 -18.621 -5.318 1.00 97.06 185 PRO A C 1
ATOM 1493 O O . PRO A 1 185 ? 4.428 -19.816 -5.593 1.00 97.06 185 PRO A O 1
ATOM 1496 N N . LEU A 1 186 ? 5.418 -17.831 -5.951 1.00 95.31 186 LEU A N 1
ATOM 1497 C CA . LEU A 1 186 ? 6.458 -18.317 -6.867 1.00 95.31 186 LEU A CA 1
ATOM 1498 C C . LEU A 1 186 ? 7.774 -18.533 -6.095 1.00 95.31 186 LEU A C 1
ATOM 1500 O O . LEU A 1 186 ? 8.693 -17.726 -6.200 1.00 95.31 186 LEU A O 1
ATOM 1504 N N . GLU A 1 187 ? 7.842 -19.572 -5.255 1.00 93.75 187 GLU A N 1
ATOM 1505 C CA . GLU A 1 187 ? 9.045 -19.870 -4.447 1.00 93.75 187 GLU A CA 1
ATOM 1506 C C . GLU A 1 187 ? 10.065 -20.741 -5.200 1.00 93.75 187 GLU A C 1
ATOM 1508 O O . GLU A 1 187 ? 11.275 -20.589 -5.015 1.00 93.75 187 GLU A O 1
ATOM 1513 N N . ASP A 1 188 ? 9.596 -21.666 -6.040 1.00 93.06 188 ASP A N 1
ATOM 1514 C CA . ASP A 1 188 ? 10.456 -22.529 -6.851 1.00 93.06 188 ASP A CA 1
ATOM 1515 C C . ASP A 1 188 ? 10.525 -21.984 -8.275 1.00 93.06 188 ASP A C 1
ATOM 1517 O O . ASP A 1 188 ? 9.580 -22.097 -9.0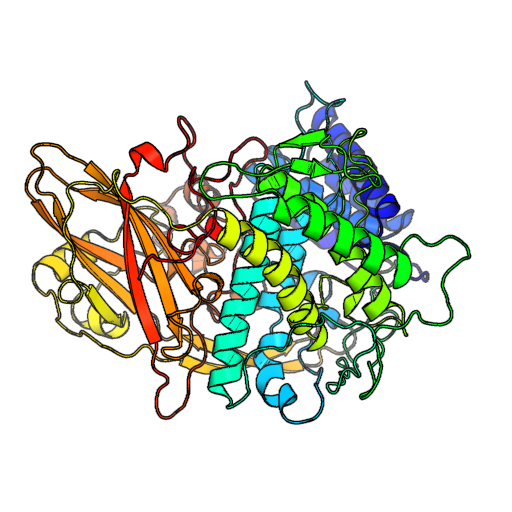43 1.00 93.06 188 ASP A O 1
ATOM 1521 N N . PHE A 1 189 ? 11.659 -21.400 -8.653 1.00 91.12 189 PHE A N 1
ATOM 1522 C CA . PHE A 1 189 ? 11.824 -20.786 -9.974 1.00 91.12 189 PHE A CA 1
ATOM 1523 C C . PHE A 1 189 ? 11.863 -21.806 -11.123 1.00 91.12 189 PHE A C 1
ATOM 1525 O O . PHE A 1 189 ? 11.719 -21.422 -12.284 1.00 91.12 189 PHE A O 1
ATOM 1532 N N . ASN A 1 190 ? 12.005 -23.100 -10.811 1.00 89.69 190 ASN A N 1
ATOM 1533 C CA . ASN A 1 190 ? 11.898 -24.183 -11.789 1.00 89.69 190 ASN A CA 1
ATOM 1534 C C . ASN A 1 190 ? 10.458 -24.673 -11.965 1.00 89.69 190 ASN A C 1
ATOM 1536 O O . ASN A 1 190 ? 10.198 -25.486 -12.854 1.00 89.69 190 ASN A O 1
ATOM 1540 N N . GLU A 1 191 ? 9.524 -24.216 -11.126 1.00 90.62 191 GLU A N 1
ATOM 1541 C CA . GLU A 1 191 ? 8.137 -24.624 -11.246 1.00 90.62 191 GLU A CA 1
ATOM 1542 C C . GLU A 1 191 ? 7.519 -24.065 -12.527 1.00 90.62 191 GLU A C 1
ATOM 1544 O O . GLU A 1 191 ? 7.758 -22.926 -12.941 1.00 90.62 191 GLU A O 1
ATOM 1549 N N . VAL A 1 192 ? 6.684 -24.885 -13.152 1.00 91.25 192 VAL A N 1
ATOM 1550 C CA . VAL A 1 192 ? 5.886 -24.461 -14.295 1.00 91.25 192 VAL A CA 1
ATOM 1551 C C . VAL A 1 192 ? 4.811 -23.491 -13.807 1.00 91.25 192 VAL A C 1
ATOM 1553 O O . VAL A 1 192 ? 4.050 -23.811 -12.895 1.00 91.25 192 VAL A O 1
ATOM 1556 N N . ILE A 1 193 ? 4.728 -22.319 -14.433 1.00 91.62 193 ILE A N 1
ATOM 1557 C CA . ILE A 1 193 ? 3.687 -21.319 -14.200 1.00 91.62 193 ILE A CA 1
ATOM 1558 C C . ILE A 1 193 ? 2.460 -21.721 -15.038 1.00 91.62 193 ILE A C 1
ATOM 1560 O O . ILE A 1 193 ? 2.514 -21.640 -16.272 1.00 91.62 193 ILE A O 1
ATOM 1564 N N . PRO A 1 194 ? 1.366 -22.198 -14.412 1.00 91.75 194 PRO A N 1
ATOM 1565 C CA . PRO A 1 194 ? 0.212 -22.702 -15.150 1.00 91.75 194 PRO A CA 1
ATOM 1566 C C . PRO A 1 194 ? -0.622 -21.578 -15.770 1.00 91.75 194 PRO A C 1
ATOM 1568 O O . PRO A 1 194 ? -1.238 -21.783 -16.813 1.00 91.75 194 PRO A O 1
ATOM 1571 N N . GLU A 1 195 ? -0.634 -20.391 -15.162 1.00 92.69 195 GLU A N 1
ATOM 1572 C CA . GLU A 1 195 ? -1.362 -19.237 -15.676 1.00 92.69 195 GLU A CA 1
ATOM 1573 C C . GLU A 1 195 ? -0.615 -18.647 -16.872 1.00 92.69 195 GLU A C 1
ATOM 1575 O O . GLU A 1 195 ? 0.577 -18.399 -16.771 1.00 92.69 195 GLU A O 1
ATOM 1580 N N . GLY A 1 196 ? -1.289 -18.359 -17.978 1.00 92.69 196 GLY A N 1
ATOM 1581 C CA . GLY A 1 196 ? -0.817 -17.465 -19.034 1.00 92.69 196 GLY A CA 1
ATOM 1582 C C . GLY A 1 196 ? -1.565 -16.134 -18.979 1.00 92.69 196 GLY A C 1
ATOM 1583 O O . GLY A 1 196 ? -2.607 -16.024 -18.326 1.00 92.69 196 GLY A O 1
ATOM 1584 N N . TYR A 1 197 ? -1.054 -15.133 -19.686 1.00 94.12 197 TYR A N 1
ATOM 1585 C CA . TYR A 1 197 ? -1.673 -13.813 -19.762 1.00 94.12 197 TYR A CA 1
ATOM 1586 C C . TYR A 1 197 ? -1.492 -13.199 -21.146 1.00 94.12 197 TYR A C 1
ATOM 1588 O O . TYR A 1 197 ? -0.386 -13.188 -21.685 1.00 94.12 197 TYR A O 1
ATOM 1596 N N . THR A 1 198 ? -2.584 -12.698 -21.719 1.00 93.44 198 THR A N 1
ATOM 1597 C CA . THR A 1 198 ? -2.588 -11.969 -22.990 1.00 93.44 198 THR A CA 1
ATOM 1598 C C . THR A 1 198 ? -3.006 -10.526 -22.718 1.00 93.44 198 THR A C 1
ATOM 1600 O O . THR A 1 198 ? -4.176 -10.301 -22.403 1.00 93.44 198 THR A O 1
ATOM 1603 N N . PRO A 1 199 ? -2.083 -9.553 -22.821 1.00 89.62 199 PRO A N 1
ATOM 1604 C CA . PRO A 1 199 ? -2.413 -8.140 -22.688 1.00 89.62 199 PRO A CA 1
ATOM 1605 C C . PRO A 1 199 ? -3.454 -7.693 -23.718 1.00 89.62 199 PRO A C 1
ATOM 1607 O O . PRO A 1 199 ? -3.566 -8.266 -24.805 1.00 89.62 199 PRO A O 1
ATOM 1610 N N . SER A 1 200 ? -4.196 -6.632 -23.396 1.00 84.31 200 SER A N 1
ATOM 1611 C CA . SER A 1 200 ? -5.073 -5.975 -24.369 1.00 84.31 200 SER A CA 1
ATOM 1612 C C . SER A 1 200 ? -4.272 -5.552 -25.602 1.00 84.31 200 SER A C 1
ATOM 1614 O O . SER A 1 200 ? -3.201 -4.969 -25.470 1.00 84.31 200 SER A O 1
ATOM 1616 N N . LYS A 1 201 ? -4.834 -5.727 -26.803 1.00 76.81 201 LYS A N 1
ATOM 1617 C CA . LYS A 1 201 ? -4.252 -5.196 -28.055 1.00 76.81 201 LYS A CA 1
ATOM 1618 C C . LYS A 1 201 ? -4.110 -3.664 -28.074 1.00 76.81 201 LYS A C 1
ATOM 1620 O O . LYS A 1 201 ? -3.410 -3.117 -28.919 1.00 76.81 201 LYS A O 1
ATOM 1625 N N . HIS A 1 202 ? -4.838 -2.979 -27.191 1.00 74.81 202 HIS A N 1
ATOM 1626 C CA . HIS A 1 202 ? -4.760 -1.530 -27.010 1.00 74.81 202 HIS A CA 1
ATOM 1627 C C . HIS A 1 202 ? -3.655 -1.136 -26.020 1.00 74.81 202 HIS A C 1
ATOM 1629 O O . HIS A 1 202 ? -3.256 0.021 -25.994 1.00 74.81 202 HIS A O 1
ATOM 1635 N N . LEU A 1 203 ? -3.136 -2.092 -25.238 1.00 79.75 203 LEU A N 1
ATOM 1636 C CA . LEU A 1 203 ? -2.033 -1.876 -24.312 1.00 79.75 203 LEU A CA 1
ATOM 1637 C C . LEU A 1 203 ? -0.727 -1.855 -25.107 1.00 79.75 203 LEU A C 1
ATOM 1639 O O . LEU A 1 203 ? -0.241 -2.885 -25.581 1.00 79.75 203 LEU A O 1
ATOM 1643 N N . LYS A 1 204 ? -0.165 -0.663 -25.258 1.00 76.62 204 LYS A N 1
ATOM 1644 C CA . LYS A 1 204 ? 1.055 -0.423 -26.027 1.00 76.62 204 LYS A CA 1
ATOM 1645 C C . LYS A 1 204 ? 2.013 0.392 -25.176 1.00 76.62 204 LYS A C 1
ATOM 1647 O O . LYS A 1 204 ? 1.570 1.309 -24.486 1.00 76.62 204 LYS A O 1
ATOM 1652 N N . THR A 1 205 ? 3.305 0.069 -25.231 1.00 70.38 205 THR A N 1
ATOM 1653 C CA . THR A 1 205 ? 4.348 0.921 -24.638 1.00 70.38 205 THR A CA 1
ATOM 1654 C C . THR A 1 205 ? 4.263 2.313 -25.256 1.00 70.38 205 THR A C 1
ATOM 1656 O O . THR A 1 205 ? 3.717 2.454 -26.346 1.00 70.38 205 THR A O 1
ATOM 1659 N N . GLN A 1 206 ? 4.821 3.346 -24.637 1.00 63.78 206 GLN A N 1
ATOM 1660 C CA . GLN A 1 206 ? 4.888 4.650 -25.294 1.00 63.78 206 GLN A CA 1
ATOM 1661 C C . GLN A 1 206 ? 6.158 4.772 -26.148 1.00 63.78 206 GLN A C 1
ATOM 1663 O O . GLN A 1 206 ? 7.221 4.248 -25.803 1.00 63.78 206 GLN A O 1
ATOM 1668 N N . THR A 1 207 ? 6.051 5.429 -27.297 1.00 56.28 207 THR A N 1
ATOM 1669 C CA . THR A 1 207 ? 7.212 5.950 -28.033 1.00 56.28 207 THR A CA 1
ATOM 1670 C C . THR A 1 207 ? 7.618 7.313 -27.479 1.00 56.28 207 THR A C 1
ATOM 1672 O O . THR A 1 207 ? 6.865 7.962 -26.758 1.00 56.28 207 THR A O 1
ATOM 1675 N N . THR A 1 208 ? 8.807 7.789 -27.849 1.00 50.06 208 THR A N 1
ATOM 1676 C CA . THR A 1 208 ? 9.325 9.101 -27.439 1.00 50.06 208 THR A CA 1
ATOM 1677 C C . THR A 1 208 ? 8.448 10.271 -27.875 1.00 50.06 208 THR A C 1
ATOM 1679 O O . THR A 1 208 ? 8.592 11.368 -27.351 1.00 50.06 208 THR A O 1
ATOM 1682 N N . ASP A 1 209 ? 7.538 10.062 -28.824 1.00 50.09 209 ASP A N 1
ATOM 1683 C CA . ASP A 1 209 ? 6.579 11.077 -29.247 1.00 50.09 209 ASP A CA 1
ATOM 1684 C C . ASP A 1 209 ? 5.212 10.985 -28.628 1.00 50.09 209 ASP A C 1
ATOM 1686 O O . ASP A 1 209 ? 4.328 11.703 -29.074 1.00 50.09 209 ASP A O 1
ATOM 1690 N N . GLY A 1 210 ? 5.029 10.133 -27.627 1.00 51.72 210 GLY A N 1
ATOM 1691 C CA . GLY A 1 210 ? 3.748 9.945 -26.971 1.00 51.72 210 GLY A CA 1
ATOM 1692 C C . GLY A 1 210 ? 2.758 9.083 -27.758 1.00 51.72 210 GLY A C 1
ATOM 1693 O O . GLY A 1 210 ? 1.714 8.749 -27.201 1.00 51.72 210 GLY A O 1
ATOM 1694 N N . SER A 1 211 ? 3.083 8.685 -28.997 1.00 58.47 211 SER A N 1
ATOM 1695 C CA . SER A 1 211 ? 2.249 7.765 -29.770 1.00 58.47 211 SER A CA 1
ATOM 1696 C C . SER A 1 211 ? 2.333 6.331 -29.237 1.00 58.47 211 SER A C 1
ATOM 1698 O O . SER A 1 211 ? 3.127 5.980 -28.353 1.00 58.47 211 SER A O 1
ATOM 1700 N N . ALA A 1 212 ? 1.428 5.488 -29.728 1.00 60.41 212 ALA A N 1
ATOM 1701 C CA . ALA A 1 212 ? 1.355 4.105 -29.304 1.00 60.41 212 ALA A CA 1
ATOM 1702 C C . ALA A 1 212 ? 2.546 3.308 -29.865 1.00 60.41 212 ALA A C 1
ATOM 1704 O O . ALA A 1 212 ? 2.690 3.128 -31.073 1.00 60.41 212 ALA A O 1
ATOM 1705 N N . GLY A 1 213 ? 3.394 2.821 -28.968 1.00 67.31 213 GLY A N 1
ATOM 1706 C CA . GLY A 1 213 ? 4.573 2.016 -29.256 1.00 67.31 213 GLY A CA 1
ATOM 1707 C C . GLY A 1 213 ? 4.279 0.532 -29.424 1.00 67.31 213 GLY A C 1
ATOM 1708 O O . GLY A 1 213 ? 3.282 0.129 -30.026 1.00 67.31 213 GLY A O 1
ATOM 1709 N N . LYS A 1 214 ? 5.209 -0.305 -28.957 1.00 74.75 214 LYS A N 1
ATOM 1710 C CA . LYS A 1 214 ? 5.154 -1.752 -29.174 1.00 74.75 214 LYS A CA 1
ATOM 1711 C C . LYS A 1 214 ? 4.061 -2.371 -28.315 1.00 74.75 214 LYS A C 1
ATOM 1713 O O . LYS A 1 214 ? 3.847 -1.963 -27.176 1.00 74.75 214 LYS A O 1
ATOM 1718 N N . ASP A 1 215 ? 3.419 -3.399 -28.852 1.00 81.50 215 ASP A N 1
ATOM 1719 C CA . ASP A 1 215 ? 2.480 -4.207 -28.085 1.00 81.50 215 ASP A CA 1
ATOM 1720 C C . ASP A 1 215 ? 3.213 -4.875 -26.910 1.00 81.50 215 ASP A C 1
ATOM 1722 O O . ASP A 1 215 ? 4.362 -5.322 -27.046 1.00 81.50 215 ASP A O 1
ATOM 1726 N N . TYR A 1 216 ? 2.548 -4.961 -25.757 1.00 85.94 216 TYR A N 1
ATOM 1727 C CA . TYR A 1 216 ? 3.022 -5.850 -24.700 1.00 85.94 216 TYR A CA 1
ATOM 1728 C C . TYR A 1 216 ? 2.796 -7.296 -25.129 1.00 85.94 216 TYR A C 1
ATOM 1730 O O . TYR A 1 216 ? 1.707 -7.668 -25.572 1.00 85.94 216 TYR A O 1
ATOM 1738 N N . ALA A 1 217 ? 3.815 -8.135 -24.982 1.00 87.38 217 ALA A N 1
ATOM 1739 C CA . ALA A 1 217 ? 3.691 -9.522 -25.390 1.00 87.38 217 ALA A CA 1
ATOM 1740 C C . ALA A 1 217 ? 2.922 -10.366 -24.376 1.00 87.38 217 ALA A C 1
ATOM 1742 O O . ALA A 1 217 ? 3.042 -10.199 -23.160 1.00 87.38 217 ALA A O 1
ATOM 1743 N N . ALA A 1 218 ? 2.195 -11.346 -24.908 1.00 89.81 218 ALA A N 1
ATOM 1744 C CA . ALA A 1 218 ? 1.577 -12.387 -24.112 1.00 89.81 218 ALA A CA 1
ATOM 1745 C C . ALA A 1 218 ? 2.631 -13.277 -23.444 1.00 89.81 218 ALA A C 1
ATOM 1747 O O . ALA A 1 218 ? 3.647 -13.636 -24.046 1.00 89.81 218 ALA A O 1
ATOM 1748 N N . ARG A 1 219 ? 2.338 -13.696 -22.215 1.00 90.62 219 ARG A N 1
ATOM 1749 C CA . ARG A 1 219 ? 3.075 -14.739 -21.512 1.00 90.62 219 ARG A CA 1
ATOM 1750 C C . ARG A 1 219 ? 2.321 -16.062 -21.688 1.00 90.62 219 ARG A C 1
ATOM 1752 O O . ARG A 1 219 ? 1.222 -16.203 -21.145 1.00 90.62 219 ARG A O 1
ATOM 1759 N N . PRO A 1 220 ? 2.857 -17.031 -22.451 1.00 89.12 220 PRO A N 1
ATOM 1760 C CA . PRO A 1 220 ? 2.169 -18.296 -22.673 1.00 89.12 220 PRO A CA 1
ATOM 1761 C C . PRO A 1 220 ? 2.104 -19.128 -21.386 1.00 89.12 220 PRO A C 1
ATOM 1763 O O . PRO A 1 220 ? 2.936 -18.984 -20.487 1.00 89.12 220 PRO A O 1
ATOM 1766 N N . VAL A 1 221 ? 1.122 -20.030 -21.326 1.00 90.25 221 VAL A N 1
ATOM 1767 C CA . VAL A 1 221 ? 1.017 -21.035 -20.258 1.00 90.25 221 VAL A CA 1
ATOM 1768 C C . VAL A 1 221 ? 2.248 -21.936 -20.241 1.00 90.25 221 VAL A C 1
ATOM 1770 O O . VAL A 1 221 ? 2.871 -22.186 -21.276 1.00 90.25 221 VAL A O 1
ATOM 1773 N N . GLY A 1 222 ? 2.572 -22.483 -19.074 1.00 83.00 222 GLY A N 1
ATOM 1774 C CA . GLY A 1 222 ? 3.521 -23.584 -18.985 1.00 83.00 222 GLY A CA 1
ATOM 1775 C C . GLY A 1 222 ? 4.997 -23.176 -19.044 1.00 83.00 222 GLY A C 1
ATOM 1776 O O . GLY A 1 222 ? 5.857 -24.032 -19.242 1.00 83.00 222 GLY A O 1
ATOM 1777 N N . LYS A 1 223 ? 5.311 -21.884 -18.897 1.00 84.50 223 LYS A N 1
ATOM 1778 C CA . LYS A 1 223 ? 6.692 -21.387 -18.799 1.00 84.50 223 LYS A CA 1
ATOM 1779 C C . LYS A 1 223 ? 7.193 -21.453 -17.361 1.00 84.50 223 LYS A C 1
ATOM 1781 O O . LYS A 1 223 ? 6.405 -21.332 -16.431 1.00 84.50 223 LYS A O 1
ATOM 1786 N N . THR A 1 224 ? 8.493 -21.623 -17.176 1.00 85.62 224 THR A N 1
ATOM 1787 C CA . THR A 1 224 ? 9.152 -21.433 -15.878 1.00 85.62 224 THR A CA 1
ATOM 1788 C C . THR A 1 224 ? 9.676 -20.002 -15.777 1.00 85.62 224 THR A C 1
ATOM 1790 O O . THR A 1 224 ? 9.659 -19.251 -16.758 1.00 85.62 224 THR A O 1
ATOM 1793 N N . MET A 1 225 ? 10.155 -19.605 -14.597 1.00 83.88 225 MET A N 1
ATOM 1794 C CA . MET A 1 225 ? 10.917 -18.367 -14.467 1.00 83.88 225 MET A CA 1
ATOM 1795 C C . MET A 1 225 ? 12.302 -18.587 -15.086 1.00 83.88 225 MET A C 1
ATOM 1797 O O . MET A 1 225 ? 13.247 -19.004 -14.423 1.00 83.88 225 MET A O 1
ATOM 1801 N N . SER A 1 226 ? 12.407 -18.343 -16.387 1.00 72.56 226 SER A N 1
ATOM 1802 C CA . SER A 1 226 ? 13.640 -18.477 -17.157 1.00 72.56 226 SER A CA 1
ATOM 1803 C C . SER A 1 226 ? 13.996 -17.154 -17.814 1.00 72.56 226 SER A C 1
ATOM 1805 O O . SER A 1 226 ? 13.116 -16.421 -18.256 1.00 72.56 226 SER A O 1
ATOM 1807 N N . MET A 1 227 ? 15.292 -16.879 -17.929 1.00 59.97 227 MET A N 1
ATOM 1808 C CA . MET A 1 227 ? 15.775 -15.776 -18.754 1.00 59.97 227 MET A CA 1
ATOM 1809 C C . MET A 1 227 ? 15.335 -15.984 -20.203 1.00 59.97 227 MET A C 1
ATOM 1811 O O . MET A 1 227 ? 15.508 -17.079 -20.736 1.00 59.97 227 MET A O 1
ATOM 1815 N N . GLY A 1 228 ? 14.792 -14.945 -20.840 1.00 52.78 228 GLY A N 1
ATOM 1816 C CA . GLY A 1 228 ? 14.739 -14.901 -22.300 1.00 52.78 228 GLY A CA 1
ATOM 1817 C C . GLY A 1 228 ? 16.156 -14.816 -22.882 1.00 52.78 228 GLY A C 1
ATOM 1818 O O . GLY A 1 228 ? 17.075 -14.344 -22.212 1.00 52.78 228 GLY A O 1
ATOM 1819 N N . ASP A 1 229 ? 16.331 -15.226 -24.138 1.00 40.66 229 ASP A N 1
ATOM 1820 C CA . ASP A 1 229 ? 17.634 -15.306 -24.829 1.00 40.66 229 ASP A CA 1
ATOM 1821 C C . ASP A 1 229 ? 18.372 -13.951 -24.996 1.00 40.66 229 ASP A C 1
ATOM 1823 O O . ASP A 1 229 ? 19.504 -13.910 -25.472 1.00 40.66 229 ASP A O 1
ATOM 1827 N N . ASN A 1 230 ? 17.766 -12.829 -24.585 1.00 43.94 230 ASN A N 1
ATOM 1828 C CA . ASN A 1 230 ? 18.228 -11.464 -24.852 1.00 43.94 230 ASN A CA 1
ATOM 1829 C C . ASN A 1 230 ? 18.666 -10.703 -23.591 1.00 43.94 230 ASN A C 1
ATOM 1831 O O . ASN A 1 230 ? 18.167 -9.610 -23.321 1.00 43.94 230 ASN A O 1
ATOM 1835 N N . THR A 1 231 ? 19.625 -11.223 -22.824 1.00 49.34 231 THR A N 1
ATOM 1836 C CA . THR A 1 231 ? 20.357 -10.358 -21.883 1.00 49.34 231 THR A CA 1
ATOM 1837 C C . THR A 1 231 ? 21.823 -10.278 -22.225 1.00 49.34 231 THR A C 1
ATOM 1839 O O . THR A 1 231 ? 22.480 -11.298 -22.428 1.00 49.34 231 THR A O 1
ATOM 1842 N N . SER A 1 232 ? 22.328 -9.045 -22.249 1.00 46.12 232 SER A N 1
ATOM 1843 C CA . SER A 1 232 ? 23.742 -8.748 -22.409 1.00 46.12 232 SER A CA 1
ATOM 1844 C C . SER A 1 232 ? 24.578 -9.567 -21.415 1.00 46.12 232 SER A C 1
ATOM 1846 O O . SER A 1 232 ? 24.191 -9.684 -20.243 1.00 46.12 232 SER A O 1
ATOM 1848 N N . PRO A 1 233 ? 25.726 -10.120 -21.842 1.00 37.03 233 PRO A N 1
ATOM 1849 C CA . PRO A 1 233 ? 26.665 -10.779 -20.943 1.00 37.03 233 PRO A CA 1
ATOM 1850 C C . PRO A 1 233 ? 26.987 -9.872 -19.747 1.00 37.03 233 PRO A C 1
ATOM 1852 O O . PRO A 1 233 ? 27.398 -8.729 -19.932 1.00 37.03 233 PRO A O 1
ATOM 1855 N N . GLY A 1 234 ? 26.783 -10.370 -18.524 1.00 49.16 234 GLY A N 1
ATOM 1856 C CA . GLY A 1 234 ? 27.052 -9.621 -17.289 1.00 49.16 234 GLY A CA 1
ATOM 1857 C C . GLY A 1 234 ? 25.835 -9.013 -16.582 1.00 49.16 234 GLY A C 1
ATOM 1858 O O . GLY A 1 234 ? 26.027 -8.397 -15.537 1.00 49.16 234 GLY A O 1
ATOM 1859 N N . SER A 1 235 ? 24.603 -9.217 -17.070 1.00 60.88 235 SER A N 1
ATOM 1860 C CA . SER A 1 235 ? 23.393 -8.720 -16.394 1.00 60.88 235 SER A CA 1
ATOM 1861 C C . SER A 1 235 ? 23.304 -9.182 -14.924 1.00 60.88 235 SER A C 1
ATOM 1863 O O . SER A 1 235 ? 23.635 -10.320 -14.565 1.00 60.88 235 SER A O 1
ATOM 1865 N N . ASP A 1 236 ? 22.876 -8.286 -14.028 1.00 61.94 236 ASP A N 1
ATOM 1866 C CA . ASP A 1 236 ? 22.610 -8.612 -12.614 1.00 61.94 236 ASP A CA 1
ATOM 1867 C C . ASP A 1 236 ? 21.318 -9.416 -12.416 1.00 61.94 236 ASP A C 1
ATOM 1869 O O . ASP A 1 236 ? 21.073 -9.975 -11.348 1.00 61.94 236 ASP A O 1
ATOM 1873 N N . PHE A 1 237 ? 20.554 -9.591 -13.488 1.00 75.00 237 PHE A N 1
ATOM 1874 C CA . PHE A 1 237 ? 19.200 -10.111 -13.476 1.00 75.00 237 PHE A CA 1
ATOM 1875 C C . PHE A 1 237 ? 19.142 -11.577 -13.900 1.00 75.00 237 PHE A C 1
ATOM 1877 O O . PHE A 1 237 ? 18.433 -11.895 -14.834 1.00 75.00 237 PHE A O 1
ATOM 1884 N N . THR A 1 238 ? 19.887 -12.484 -13.261 1.00 82.62 238 THR A N 1
ATOM 1885 C CA . THR A 1 238 ? 19.794 -13.930 -13.560 1.00 82.62 238 THR A CA 1
ATOM 1886 C C . THR A 1 238 ? 19.081 -14.693 -12.450 1.00 82.62 238 THR A C 1
ATOM 1888 O O . THR A 1 238 ? 19.199 -14.344 -11.275 1.00 82.62 238 THR A O 1
ATOM 1891 N N . VAL A 1 239 ? 18.409 -15.800 -12.793 1.00 87.25 239 VAL A N 1
ATOM 1892 C CA . VAL A 1 239 ? 17.762 -16.693 -11.807 1.00 87.25 239 VAL A CA 1
ATOM 1893 C C . VAL A 1 239 ? 18.755 -17.145 -10.727 1.00 87.25 239 VAL A C 1
ATOM 1895 O O . VAL A 1 239 ? 18.410 -17.192 -9.548 1.00 87.25 239 VAL A O 1
ATOM 1898 N N . ALA A 1 240 ? 20.014 -17.401 -11.098 1.00 88.62 240 ALA A N 1
ATOM 1899 C CA . ALA A 1 240 ? 21.070 -17.771 -10.157 1.00 88.62 240 ALA A CA 1
ATOM 1900 C C . ALA A 1 240 ? 21.401 -16.643 -9.161 1.00 88.62 240 ALA A C 1
ATOM 1902 O O . ALA A 1 240 ? 21.482 -16.898 -7.958 1.00 88.62 240 ALA A O 1
ATOM 1903 N N . LYS A 1 241 ? 21.552 -15.395 -9.632 1.00 88.56 241 LYS A N 1
ATOM 1904 C CA . LYS A 1 241 ? 21.812 -14.229 -8.767 1.00 88.56 241 LYS A CA 1
ATOM 1905 C C . LYS A 1 241 ? 20.622 -13.940 -7.845 1.00 88.56 241 LYS A C 1
ATOM 1907 O O . LYS A 1 241 ? 20.819 -13.782 -6.642 1.00 88.56 241 LYS A O 1
ATOM 1912 N N . VAL A 1 242 ? 19.398 -13.976 -8.379 1.00 90.94 242 VAL A N 1
ATOM 1913 C CA . VAL A 1 242 ? 18.152 -13.804 -7.607 1.00 90.94 242 VAL A CA 1
ATOM 1914 C C . VAL A 1 242 ? 18.007 -14.882 -6.534 1.00 90.94 242 VAL A C 1
ATOM 1916 O O . VAL A 1 242 ? 17.686 -14.580 -5.387 1.00 90.94 242 VAL A O 1
ATOM 1919 N N . THR A 1 243 ? 18.320 -16.136 -6.867 1.00 93.69 243 THR A N 1
ATOM 1920 C CA . THR A 1 243 ? 18.326 -17.240 -5.896 1.00 93.69 243 THR A CA 1
ATOM 1921 C C . THR A 1 243 ? 19.374 -17.015 -4.808 1.00 93.69 243 THR A C 1
ATOM 1923 O O . THR A 1 243 ? 19.063 -17.148 -3.626 1.00 93.69 243 THR A O 1
ATOM 1926 N N . LYS A 1 244 ? 20.602 -16.623 -5.179 1.00 94.12 244 LYS A N 1
ATOM 1927 C CA . LYS A 1 244 ? 21.687 -16.364 -4.222 1.00 94.12 244 LYS A CA 1
ATOM 1928 C C . LYS A 1 244 ? 21.301 -15.278 -3.215 1.00 94.12 244 LYS A C 1
ATOM 1930 O O . LYS A 1 244 ? 21.443 -15.497 -2.013 1.00 94.12 244 LYS A O 1
ATOM 1935 N N . VAL A 1 245 ? 20.787 -14.135 -3.680 1.00 95.56 245 VAL A N 1
ATOM 1936 C CA . VAL A 1 245 ? 20.411 -13.040 -2.773 1.00 95.56 245 VAL A CA 1
ATOM 1937 C C . VAL A 1 245 ? 19.200 -13.395 -1.910 1.00 95.56 245 VAL A C 1
ATOM 1939 O O . VAL A 1 245 ? 19.189 -13.080 -0.722 1.00 95.56 245 VAL A O 1
ATOM 1942 N N . ARG A 1 246 ? 18.225 -14.140 -2.448 1.00 96.56 246 ARG A N 1
ATOM 1943 C CA . ARG A 1 246 ? 17.092 -14.657 -1.670 1.00 96.56 246 ARG A CA 1
ATOM 1944 C C . ARG A 1 246 ? 17.552 -15.508 -0.492 1.00 96.56 246 ARG A C 1
ATOM 1946 O O . ARG A 1 246 ? 17.074 -15.319 0.625 1.00 96.56 246 ARG A O 1
ATOM 1953 N N . GLU A 1 247 ? 18.459 -16.454 -0.731 1.00 97.56 247 GLU A N 1
ATOM 1954 C CA . GLU A 1 247 ? 18.960 -17.319 0.339 1.00 97.56 247 GLU A CA 1
ATOM 1955 C C . GLU A 1 247 ? 19.800 -16.539 1.357 1.00 97.56 247 GLU A C 1
ATOM 1957 O O . GLU A 1 247 ? 19.707 -16.822 2.550 1.00 97.56 247 GLU A O 1
ATOM 1962 N N . LEU A 1 248 ? 20.542 -15.509 0.930 1.00 97.88 248 LEU A N 1
ATOM 1963 C CA . LEU A 1 248 ? 21.239 -14.613 1.853 1.00 97.88 248 LEU A CA 1
ATOM 1964 C C . LEU A 1 248 ? 20.258 -13.850 2.760 1.00 97.88 248 LEU A C 1
ATOM 1966 O O . LEU A 1 248 ? 20.431 -13.860 3.978 1.00 97.88 248 LEU A O 1
ATOM 1970 N N . ILE A 1 249 ? 19.203 -13.250 2.193 1.00 98.38 249 ILE A N 1
ATOM 1971 C CA . ILE A 1 249 ? 18.152 -12.554 2.957 1.00 98.38 249 ILE A CA 1
ATOM 1972 C C . ILE A 1 249 ? 17.505 -13.510 3.963 1.00 98.38 249 ILE A C 1
ATOM 1974 O O . ILE A 1 249 ? 17.413 -13.189 5.148 1.00 98.38 249 ILE A O 1
ATOM 1978 N N . LYS A 1 250 ? 17.110 -14.710 3.521 1.00 98.25 250 LYS A N 1
ATOM 1979 C CA . LYS A 1 250 ? 16.524 -15.729 4.404 1.00 98.25 250 LYS A CA 1
ATOM 1980 C C . LYS A 1 250 ? 17.480 -16.111 5.533 1.00 98.25 250 LYS A C 1
ATOM 1982 O O . LYS A 1 250 ? 17.069 -16.123 6.686 1.00 98.25 250 LYS A O 1
ATOM 1987 N N . LYS A 1 251 ? 18.760 -16.356 5.235 1.00 98.25 251 LYS A N 1
ATOM 1988 C CA . LYS A 1 251 ? 19.770 -16.701 6.248 1.00 98.25 251 LYS A CA 1
ATOM 1989 C C . LYS A 1 251 ? 19.949 -15.590 7.287 1.00 98.25 251 LYS A C 1
ATOM 1991 O O . LYS A 1 251 ? 20.110 -15.890 8.466 1.00 98.25 251 LYS A O 1
ATOM 1996 N N . SER A 1 252 ? 19.896 -14.323 6.878 1.00 98.50 252 SER A N 1
ATOM 1997 C CA . SER A 1 252 ? 19.906 -13.188 7.809 1.00 98.50 252 SER A CA 1
ATOM 1998 C C . SER A 1 252 ? 18.675 -13.163 8.704 1.00 98.50 252 SER A C 1
ATOM 2000 O O . SER A 1 252 ? 18.806 -13.024 9.918 1.00 98.50 252 SER A O 1
ATOM 2002 N N . ILE A 1 253 ? 17.490 -13.377 8.131 1.00 98.56 253 ILE A N 1
ATOM 2003 C CA . ILE A 1 253 ? 16.229 -13.454 8.877 1.00 98.56 253 ILE A CA 1
ATOM 2004 C C . ILE A 1 253 ? 16.259 -14.564 9.938 1.00 98.56 253 ILE A C 1
ATOM 2006 O O . ILE A 1 253 ? 15.761 -14.358 11.042 1.00 98.56 253 ILE A O 1
ATOM 2010 N N . GLU A 1 254 ? 16.890 -15.708 9.659 1.00 98.25 254 GLU A N 1
ATOM 2011 C CA . GLU A 1 254 ? 16.991 -16.820 10.620 1.00 98.25 254 GLU A CA 1
ATOM 2012 C C . GLU A 1 254 ? 17.738 -16.468 11.917 1.00 98.25 254 GLU A C 1
ATOM 2014 O O . GLU A 1 254 ? 17.613 -17.183 12.909 1.00 98.25 254 GLU A O 1
ATOM 2019 N N . THR A 1 255 ? 18.487 -15.364 11.947 1.00 98.19 255 THR A N 1
ATOM 2020 C CA . THR A 1 255 ? 19.152 -14.884 13.169 1.00 98.19 255 THR A CA 1
ATOM 2021 C C . THR A 1 255 ? 18.224 -14.101 14.107 1.00 98.19 255 THR A C 1
ATOM 2023 O O . THR A 1 255 ? 18.616 -13.792 15.235 1.00 98.19 255 THR A O 1
ATOM 2026 N N . ALA A 1 256 ? 17.010 -13.762 13.662 1.00 98.19 256 ALA A N 1
ATOM 2027 C CA . ALA A 1 256 ? 16.010 -13.079 14.472 1.00 98.19 256 ALA A CA 1
ATOM 2028 C C . ALA A 1 256 ? 15.339 -14.030 15.477 1.00 98.19 256 ALA A C 1
ATOM 2030 O O . ALA A 1 256 ? 15.251 -15.243 15.280 1.00 98.19 256 ALA A O 1
ATOM 2031 N N . SER A 1 257 ? 14.848 -13.463 16.576 1.00 97.12 257 SER A N 1
ATOM 2032 C CA . SER A 1 257 ? 14.129 -14.184 17.631 1.00 97.12 257 SER A CA 1
ATOM 2033 C C . SER A 1 257 ? 13.190 -13.232 18.385 1.00 97.12 257 SER A C 1
ATOM 2035 O O . SER A 1 257 ? 13.287 -12.016 18.207 1.00 97.12 257 SER A O 1
ATOM 2037 N N . PRO A 1 258 ? 12.353 -13.718 19.320 1.00 95.94 258 PRO A N 1
ATOM 2038 C CA . PRO A 1 258 ? 11.506 -12.833 20.123 1.00 95.94 258 PRO A CA 1
ATOM 2039 C C . PRO A 1 258 ? 12.262 -11.792 20.967 1.00 95.94 258 PRO A C 1
ATOM 2041 O O . PRO A 1 258 ? 11.661 -10.841 21.459 1.00 95.94 258 PRO A O 1
ATOM 2044 N N . HIS A 1 259 ? 13.579 -11.959 21.137 1.00 94.44 259 HIS A N 1
ATOM 2045 C CA . HIS A 1 259 ? 14.436 -11.079 21.936 1.00 94.44 259 HIS A CA 1
ATOM 2046 C C . HIS A 1 259 ? 15.498 -10.342 21.102 1.00 94.44 259 HIS A C 1
ATOM 2048 O O . HIS A 1 259 ? 16.325 -9.631 21.666 1.00 94.44 259 HIS A O 1
ATOM 2054 N N . SER A 1 260 ? 15.516 -10.521 19.777 1.00 95.94 260 SER A N 1
ATOM 2055 C CA . SER A 1 260 ? 16.510 -9.911 18.890 1.00 95.94 260 SER A CA 1
ATOM 2056 C C . SER A 1 260 ? 15.934 -9.700 17.497 1.00 95.94 260 SER A C 1
ATOM 2058 O O . SER A 1 260 ? 15.360 -10.622 16.919 1.00 95.94 260 SER A O 1
ATOM 2060 N N . SER A 1 261 ? 16.159 -8.523 16.911 1.00 95.50 261 SER A N 1
ATOM 2061 C CA . SER A 1 261 ? 15.776 -8.266 15.522 1.00 95.50 261 SER A CA 1
ATOM 2062 C C . SER A 1 261 ? 16.606 -9.062 14.509 1.00 95.50 261 SER A C 1
ATOM 2064 O O . SER A 1 261 ? 16.269 -9.047 13.335 1.00 95.50 261 SER A O 1
ATOM 2066 N N . GLY A 1 262 ? 17.652 -9.781 14.925 1.00 97.75 262 GLY A N 1
ATOM 2067 C CA . GLY A 1 262 ? 18.561 -10.478 14.014 1.00 97.75 262 GLY A CA 1
ATOM 2068 C C . GLY A 1 262 ? 19.563 -9.533 13.348 1.00 97.75 262 GLY A C 1
ATOM 2069 O O . GLY A 1 262 ? 19.626 -8.347 13.664 1.00 97.75 262 GLY A O 1
ATOM 2070 N N . TYR A 1 263 ? 20.370 -10.068 12.435 1.00 98.38 263 TYR A N 1
ATOM 2071 C CA . TYR A 1 263 ? 21.500 -9.402 11.795 1.00 98.38 263 TYR A CA 1
ATOM 2072 C C . TYR A 1 263 ? 21.546 -9.675 10.291 1.00 98.38 263 TYR A C 1
ATOM 2074 O O . TYR A 1 263 ? 21.365 -10.808 9.837 1.00 98.38 263 TYR A O 1
ATOM 2082 N N . PHE A 1 264 ? 21.885 -8.642 9.521 1.00 98.38 264 PHE A N 1
ATOM 2083 C CA . PHE A 1 264 ? 22.399 -8.821 8.168 1.00 98.38 264 PHE A CA 1
ATOM 2084 C C . PHE A 1 264 ? 23.734 -9.567 8.226 1.00 98.38 264 PHE A C 1
ATOM 2086 O O . PHE A 1 264 ? 24.541 -9.355 9.137 1.00 98.38 264 PHE A O 1
ATOM 2093 N N . LEU A 1 265 ? 23.951 -10.457 7.262 1.00 97.81 265 LEU A N 1
ATOM 2094 C CA . LEU A 1 265 ? 25.106 -11.340 7.189 1.00 97.81 265 LEU A CA 1
ATOM 2095 C C . LEU A 1 265 ? 25.902 -11.076 5.911 1.00 97.81 265 LEU A C 1
ATOM 2097 O O . LEU A 1 265 ? 25.330 -10.734 4.880 1.00 97.81 265 LEU A O 1
ATOM 2101 N N . ASP A 1 266 ? 27.212 -11.298 5.958 1.00 94.94 266 ASP A N 1
ATOM 2102 C CA . ASP A 1 266 ? 28.005 -11.411 4.737 1.00 94.94 266 ASP A CA 1
ATOM 2103 C C . ASP A 1 266 ? 27.856 -12.800 4.078 1.00 94.94 266 ASP A C 1
ATOM 2105 O O . ASP A 1 266 ? 27.202 -13.707 4.607 1.00 94.94 266 ASP A O 1
ATOM 2109 N N . GLU A 1 267 ? 28.495 -12.995 2.920 1.00 91.19 267 GLU A N 1
ATOM 2110 C CA . GLU A 1 267 ? 28.455 -14.270 2.188 1.00 91.19 267 GLU A CA 1
ATOM 2111 C C . GLU A 1 267 ? 29.068 -15.439 2.983 1.00 91.19 267 GLU A C 1
ATOM 2113 O O . GLU A 1 267 ? 28.689 -16.594 2.780 1.00 91.19 267 GLU A O 1
ATOM 2118 N N . ASN A 1 268 ? 29.95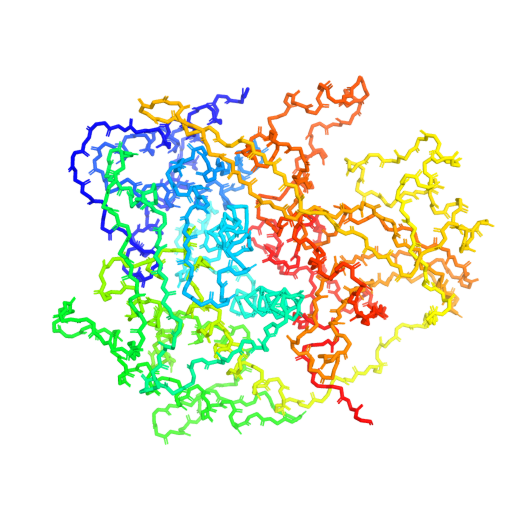2 -15.148 3.943 1.00 94.12 268 ASN A N 1
ATOM 2119 C CA . ASN A 1 268 ? 30.575 -16.129 4.830 1.00 94.12 268 ASN A CA 1
ATOM 2120 C C . ASN A 1 268 ? 29.744 -16.384 6.104 1.00 94.12 268 ASN A C 1
ATOM 2122 O O . ASN A 1 268 ? 30.071 -17.268 6.894 1.00 94.12 268 ASN A O 1
ATOM 2126 N N . GLY A 1 269 ? 28.639 -15.656 6.307 1.00 94.81 269 GLY A N 1
ATOM 2127 C CA . GLY A 1 269 ? 27.777 -15.756 7.484 1.00 94.81 269 GLY A CA 1
ATOM 2128 C C . GLY A 1 269 ? 28.209 -14.905 8.680 1.00 94.81 269 GLY A C 1
ATOM 2129 O O . GLY A 1 269 ? 27.667 -15.094 9.768 1.00 94.81 269 GLY A O 1
ATOM 2130 N N . LYS A 1 270 ? 29.154 -13.976 8.517 1.00 96.88 270 LYS A N 1
ATOM 2131 C CA . LYS A 1 270 ? 29.526 -13.015 9.561 1.00 96.88 270 LYS A CA 1
ATOM 2132 C C . LYS A 1 270 ? 28.419 -11.978 9.732 1.00 96.88 270 LYS A C 1
ATOM 2134 O O . LYS A 1 270 ? 27.931 -11.434 8.748 1.00 96.88 270 LYS A O 1
ATOM 2139 N N . GLN A 1 271 ? 28.068 -11.660 10.976 1.00 97.69 271 GLN A N 1
ATOM 2140 C CA . GLN A 1 271 ? 27.130 -10.580 11.289 1.00 97.69 271 GLN A CA 1
ATOM 2141 C C . GLN A 1 271 ? 27.742 -9.214 10.963 1.00 97.69 271 GLN A C 1
ATOM 2143 O O . GLN A 1 271 ? 28.874 -8.925 11.357 1.00 97.69 271 GLN A O 1
ATOM 2148 N N . ILE A 1 272 ? 26.985 -8.385 10.248 1.00 96.75 272 ILE A N 1
ATOM 2149 C CA . ILE A 1 272 ? 27.398 -7.042 9.835 1.00 96.75 272 ILE A CA 1
ATOM 2150 C C . ILE A 1 272 ? 26.734 -6.005 10.737 1.00 96.75 272 ILE A C 1
ATOM 2152 O O . ILE A 1 272 ? 27.416 -5.270 11.445 1.00 96.75 272 ILE A O 1
ATOM 2156 N N . GLU A 1 273 ? 25.403 -5.959 10.732 1.00 96.31 273 GLU A N 1
ATOM 2157 C CA . GLU A 1 273 ? 24.623 -5.020 11.537 1.00 96.31 273 GLU A CA 1
ATOM 2158 C C . GLU A 1 273 ? 23.213 -5.560 11.827 1.00 96.31 273 GLU A C 1
ATOM 2160 O O . GLU A 1 273 ? 22.742 -6.434 11.090 1.00 96.31 273 GLU A O 1
ATOM 2165 N N . PRO A 1 274 ? 22.538 -5.081 12.891 1.00 97.62 274 PRO A N 1
ATOM 2166 C CA . PRO A 1 274 ? 21.183 -5.508 13.215 1.00 97.62 274 PRO A CA 1
ATOM 2167 C C . PRO A 1 274 ? 20.189 -5.233 12.086 1.00 97.62 274 PRO A C 1
ATOM 2169 O O . PRO A 1 274 ? 20.268 -4.216 11.394 1.00 97.62 274 PRO A O 1
ATOM 2172 N N . ILE A 1 275 ? 19.203 -6.114 11.934 1.00 97.81 275 ILE A N 1
ATOM 2173 C CA . ILE A 1 275 ? 18.102 -5.886 11.002 1.00 97.81 275 ILE A CA 1
ATOM 2174 C C . ILE A 1 275 ? 17.191 -4.792 11.560 1.00 97.81 275 ILE A C 1
ATOM 2176 O O . ILE A 1 275 ? 16.758 -4.839 12.716 1.00 97.81 275 ILE A O 1
ATOM 2180 N N . VAL A 1 276 ? 16.864 -3.841 10.689 1.00 96.31 276 VAL A N 1
ATOM 2181 C CA . VAL A 1 276 ? 15.796 -2.855 10.859 1.00 96.31 276 VAL A CA 1
ATOM 2182 C C . VAL A 1 276 ? 14.764 -3.116 9.764 1.00 96.31 276 VAL A C 1
ATOM 2184 O O . VAL A 1 276 ? 15.150 -3.318 8.612 1.00 96.31 276 VAL A O 1
ATOM 2187 N N . ALA A 1 277 ? 13.477 -3.105 10.123 1.00 96.06 277 ALA A N 1
ATOM 2188 C CA . ALA A 1 277 ? 12.337 -3.384 9.241 1.00 96.06 277 ALA A CA 1
ATOM 2189 C C . ALA A 1 277 ? 12.447 -2.693 7.870 1.00 96.06 277 ALA A C 1
ATOM 2191 O O . ALA A 1 277 ? 12.421 -3.349 6.831 1.00 96.06 277 ALA A O 1
ATOM 2192 N N . ASP A 1 278 ? 12.681 -1.381 7.887 1.00 96.19 278 ASP A N 1
ATOM 2193 C CA . ASP A 1 278 ? 12.851 -0.566 6.685 1.00 96.19 278 ASP A CA 1
ATOM 2194 C C . ASP A 1 278 ? 13.998 -1.055 5.785 1.00 96.19 278 ASP A C 1
ATOM 2196 O O . ASP A 1 278 ? 13.817 -1.316 4.597 1.00 96.19 278 ASP A O 1
ATOM 2200 N N . LYS A 1 279 ? 15.177 -1.288 6.371 1.00 96.50 279 LYS A N 1
ATOM 2201 C CA . LYS A 1 279 ? 16.354 -1.770 5.638 1.00 96.50 279 LYS A CA 1
ATOM 2202 C C . LYS A 1 279 ? 16.142 -3.179 5.075 1.00 96.50 279 LYS A C 1
ATOM 2204 O O . LYS A 1 279 ? 16.637 -3.476 3.992 1.00 96.50 279 LYS A O 1
ATOM 2209 N N . LEU A 1 280 ? 15.398 -4.044 5.772 1.00 98.00 280 LEU A N 1
ATOM 2210 C CA . LEU A 1 280 ? 15.035 -5.366 5.252 1.00 98.00 280 LEU A CA 1
ATOM 2211 C C . LEU A 1 280 ? 14.099 -5.251 4.046 1.00 98.00 280 LEU A C 1
ATOM 2213 O O . LEU A 1 280 ? 14.301 -5.950 3.057 1.00 98.00 280 LEU A O 1
ATOM 2217 N N . GLY A 1 281 ? 13.120 -4.351 4.107 1.00 97.62 281 GLY A N 1
ATOM 2218 C CA . GLY A 1 281 ? 12.250 -4.054 2.974 1.00 97.62 281 GLY A CA 1
ATOM 2219 C C . GLY A 1 281 ? 13.027 -3.563 1.752 1.00 97.62 281 GLY A C 1
ATOM 2220 O O . GLY A 1 281 ? 12.854 -4.106 0.665 1.00 97.62 281 GLY A O 1
ATOM 2221 N N . LEU A 1 282 ? 13.981 -2.643 1.940 1.00 95.88 282 LEU A N 1
ATOM 2222 C CA . LEU A 1 282 ? 14.874 -2.181 0.868 1.00 95.88 282 LEU A CA 1
ATOM 2223 C C . LEU A 1 282 ? 15.755 -3.306 0.308 1.00 95.88 282 LEU A C 1
ATOM 2225 O O . LEU A 1 282 ? 15.962 -3.383 -0.902 1.00 95.88 282 LEU A O 1
ATOM 2229 N N . ALA A 1 283 ? 16.261 -4.197 1.168 1.00 96.69 283 ALA A N 1
ATOM 2230 C CA . ALA A 1 283 ? 17.045 -5.355 0.738 1.00 96.69 283 ALA A CA 1
ATOM 2231 C C . ALA A 1 283 ? 16.229 -6.309 -0.149 1.00 96.69 283 ALA A C 1
ATOM 2233 O O . ALA A 1 283 ? 16.785 -6.927 -1.055 1.00 96.69 283 ALA A O 1
ATOM 2234 N N . ILE A 1 284 ? 14.922 -6.416 0.106 1.00 97.06 284 ILE A N 1
ATOM 2235 C CA . ILE A 1 284 ? 13.991 -7.238 -0.668 1.00 97.06 284 ILE A CA 1
ATOM 2236 C C . ILE A 1 284 ? 13.579 -6.539 -1.971 1.00 97.06 284 ILE A C 1
ATOM 2238 O O . ILE A 1 284 ? 13.584 -7.190 -3.015 1.00 97.06 284 ILE A O 1
ATOM 2242 N N . GLU A 1 285 ? 13.238 -5.249 -1.934 1.00 93.50 285 GLU A N 1
ATOM 2243 C CA . GLU A 1 285 ? 12.770 -4.489 -3.100 1.00 93.50 285 GLU A CA 1
ATOM 2244 C C . GLU A 1 285 ? 13.893 -4.275 -4.128 1.00 93.50 285 GLU A C 1
ATOM 2246 O O . GLU A 1 285 ? 14.008 -4.982 -5.135 1.00 93.50 285 GLU A O 1
ATOM 2251 N N . SER A 1 286 ? 14.763 -3.306 -3.835 1.00 89.38 286 SER A N 1
ATOM 2252 C CA . SER A 1 286 ? 15.730 -2.751 -4.783 1.00 89.38 286 SER A CA 1
ATOM 2253 C C . SER A 1 286 ? 17.180 -3.011 -4.407 1.00 89.38 286 SER A C 1
ATOM 2255 O O . SER A 1 286 ? 18.092 -2.523 -5.073 1.00 89.38 286 SER A O 1
ATOM 2257 N N . GLY A 1 287 ? 17.415 -3.782 -3.348 1.00 91.94 287 GLY A N 1
ATOM 2258 C CA . GLY A 1 287 ? 18.745 -4.053 -2.835 1.00 91.94 287 GLY A CA 1
ATOM 2259 C C . GLY A 1 287 ? 19.383 -2.845 -2.144 1.00 91.94 287 GLY A C 1
ATOM 2260 O O . GLY A 1 287 ? 18.886 -1.713 -2.164 1.00 91.94 287 GLY A O 1
ATOM 2261 N N . LEU A 1 288 ? 20.527 -3.101 -1.515 1.00 92.62 288 LEU A N 1
ATOM 2262 C CA . LEU A 1 288 ? 21.229 -2.148 -0.651 1.00 92.62 288 LEU A CA 1
ATOM 2263 C C . LEU A 1 288 ? 22.489 -1.552 -1.293 1.00 92.62 288 LEU A C 1
ATOM 2265 O O . LEU A 1 288 ? 23.068 -0.604 -0.761 1.00 92.62 288 LEU A O 1
ATOM 2269 N N . LYS A 1 289 ? 22.905 -2.057 -2.459 1.00 87.25 289 LYS A N 1
ATOM 2270 C CA . LYS A 1 289 ? 24.029 -1.504 -3.229 1.00 87.25 289 LYS A CA 1
ATOM 2271 C C . LYS A 1 289 ? 23.767 -0.038 -3.601 1.00 87.25 289 LYS A C 1
ATOM 2273 O O . LYS A 1 289 ? 22.679 0.303 -4.055 1.00 87.25 289 LYS A O 1
ATOM 2278 N N . GLY A 1 290 ? 24.768 0.821 -3.391 1.00 80.94 290 GLY A N 1
ATOM 2279 C CA . GLY A 1 290 ? 24.669 2.270 -3.618 1.00 80.94 290 GLY A CA 1
ATOM 2280 C C . GLY A 1 290 ? 23.881 3.035 -2.545 1.00 80.94 290 GLY A C 1
ATOM 2281 O O . GLY A 1 290 ? 23.795 4.256 -2.618 1.00 80.94 290 GLY A O 1
ATOM 2282 N N . LYS A 1 291 ? 23.322 2.328 -1.552 1.00 86.19 291 LYS A N 1
ATOM 2283 C CA . LYS A 1 291 ? 22.615 2.901 -0.396 1.00 86.19 291 LYS A CA 1
ATOM 2284 C C . LYS A 1 291 ? 23.381 2.651 0.909 1.00 86.19 291 LYS A C 1
ATOM 2286 O O . LYS A 1 291 ? 23.437 3.524 1.767 1.00 86.19 291 LYS A O 1
ATOM 2291 N N . PHE A 1 292 ? 23.976 1.460 1.040 1.00 88.94 292 PHE A N 1
ATOM 2292 C CA . PHE A 1 292 ? 24.731 1.011 2.211 1.00 88.94 292 PHE A CA 1
ATOM 2293 C C . PHE A 1 292 ? 25.950 0.184 1.768 1.00 88.94 292 PHE A C 1
ATOM 2295 O O . PHE A 1 292 ? 25.817 -0.980 1.385 1.00 88.94 292 PHE A O 1
ATOM 2302 N N . ASP A 1 293 ? 27.146 0.776 1.809 1.00 86.62 293 ASP A N 1
ATOM 2303 C CA . ASP A 1 293 ? 28.365 0.179 1.234 1.00 86.62 293 ASP A CA 1
ATOM 2304 C C . ASP A 1 293 ? 28.719 -1.192 1.834 1.00 86.62 293 ASP A C 1
ATOM 2306 O O . ASP A 1 293 ? 29.060 -2.134 1.111 1.00 86.62 293 ASP A O 1
ATOM 2310 N N . ASN A 1 294 ? 28.557 -1.333 3.153 1.00 91.62 294 ASN A N 1
ATOM 2311 C CA . ASN A 1 294 ? 28.793 -2.566 3.911 1.00 91.62 294 ASN A CA 1
ATOM 2312 C C . ASN A 1 294 ? 27.792 -3.692 3.597 1.00 91.62 294 ASN A C 1
ATOM 2314 O O . ASN A 1 294 ? 28.042 -4.831 3.981 1.00 91.62 294 ASN A O 1
ATOM 2318 N N . LEU A 1 295 ? 26.682 -3.393 2.917 1.00 93.50 295 LEU A N 1
ATOM 2319 C CA . LEU A 1 295 ? 25.621 -4.344 2.568 1.00 93.50 295 LEU A CA 1
ATOM 2320 C C . LEU A 1 295 ? 25.399 -4.451 1.054 1.00 93.50 295 LEU A C 1
ATOM 2322 O O . LEU A 1 295 ? 24.372 -4.950 0.597 1.00 93.50 295 LEU A O 1
ATOM 2326 N N . SER A 1 296 ? 26.373 -4.027 0.251 1.00 91.81 296 SER A N 1
ATOM 2327 C CA . SER A 1 296 ? 26.288 -4.039 -1.215 1.00 91.81 296 SER A CA 1
ATOM 2328 C C . SER A 1 296 ? 26.066 -5.427 -1.840 1.00 91.81 296 SER A C 1
ATOM 2330 O O . SER A 1 296 ? 25.616 -5.502 -2.983 1.00 91.81 296 SER A O 1
ATOM 2332 N N . MET A 1 297 ? 26.312 -6.520 -1.102 1.00 93.19 297 MET A N 1
ATOM 2333 C CA . MET A 1 297 ? 26.004 -7.887 -1.548 1.00 93.19 297 MET A CA 1
ATOM 2334 C C . MET A 1 297 ? 24.502 -8.207 -1.615 1.00 93.19 297 MET A C 1
ATOM 2336 O O . MET A 1 297 ? 24.111 -9.160 -2.286 1.00 93.19 297 MET A O 1
ATOM 2340 N N . TYR A 1 298 ? 23.651 -7.423 -0.945 1.00 95.12 298 TYR A N 1
ATOM 2341 C CA . TYR A 1 298 ? 22.198 -7.539 -1.049 1.00 95.12 298 TYR A CA 1
ATOM 2342 C C . TYR A 1 298 ? 21.734 -6.850 -2.332 1.00 95.12 298 TYR A C 1
ATOM 2344 O O . TYR A 1 298 ? 21.299 -5.698 -2.322 1.00 95.12 298 TYR A O 1
ATOM 2352 N N . THR A 1 299 ? 21.898 -7.539 -3.458 1.00 91.75 299 THR A N 1
ATOM 2353 C CA . THR A 1 299 ? 21.445 -7.082 -4.777 1.00 91.75 299 THR A CA 1
ATOM 2354 C C . THR A 1 299 ? 19.910 -7.054 -4.880 1.00 91.75 299 THR A C 1
ATOM 2356 O O . THR A 1 299 ? 19.243 -7.724 -4.094 1.00 91.75 299 THR A O 1
ATOM 2359 N N . PRO A 1 300 ? 19.319 -6.327 -5.847 1.00 89.75 300 PRO A N 1
ATOM 2360 C CA . PRO A 1 300 ? 17.863 -6.269 -5.992 1.00 89.75 300 PRO A CA 1
ATOM 2361 C C . PRO A 1 300 ? 17.245 -7.667 -6.155 1.00 89.75 300 PRO A C 1
ATOM 2363 O O . PRO A 1 300 ? 17.621 -8.402 -7.071 1.00 89.75 300 PRO A O 1
ATOM 2366 N N . PHE A 1 301 ? 16.301 -8.048 -5.291 1.00 94.56 301 PHE A N 1
ATOM 2367 C CA . PHE A 1 301 ? 15.596 -9.331 -5.389 1.00 94.56 301 PHE A CA 1
ATOM 2368 C C . PHE A 1 301 ? 14.280 -9.173 -6.159 1.00 94.56 301 PHE A C 1
ATOM 2370 O O . PHE A 1 301 ? 14.138 -9.737 -7.246 1.00 94.56 301 PHE A O 1
ATOM 2377 N N . HIS A 1 302 ? 13.351 -8.368 -5.636 1.00 95.38 302 HIS A N 1
ATOM 2378 C CA . HIS A 1 302 ? 12.038 -8.095 -6.232 1.00 95.38 302 HIS A CA 1
ATOM 2379 C C . HIS A 1 302 ? 12.153 -7.506 -7.644 1.00 95.38 302 HIS A C 1
ATOM 2381 O O . HIS A 1 302 ? 11.569 -8.069 -8.575 1.00 95.38 302 HIS A O 1
ATOM 2387 N N . THR A 1 303 ? 12.956 -6.448 -7.819 1.00 91.19 303 THR A N 1
ATOM 2388 C CA . THR A 1 303 ? 13.187 -5.801 -9.124 1.00 91.19 303 THR A CA 1
ATOM 2389 C C . THR A 1 303 ? 13.707 -6.790 -10.160 1.00 91.19 303 THR A C 1
ATOM 2391 O O . THR A 1 303 ? 13.226 -6.833 -11.291 1.00 91.19 303 THR A O 1
ATOM 2394 N N . SER A 1 304 ? 14.645 -7.653 -9.765 1.00 89.38 304 SER A N 1
ATOM 2395 C CA . SER A 1 304 ? 15.197 -8.662 -10.665 1.00 89.38 304 SER A CA 1
ATOM 2396 C C . SER A 1 304 ? 14.150 -9.675 -11.116 1.00 89.38 304 SER A C 1
ATOM 2398 O O . SER A 1 304 ? 14.170 -10.093 -12.271 1.00 89.38 304 SER A O 1
ATOM 2400 N N . GLY A 1 305 ? 13.203 -10.044 -10.250 1.00 91.81 305 GLY A N 1
ATOM 2401 C CA . GLY A 1 305 ? 12.089 -10.902 -10.646 1.00 91.81 305 GLY A CA 1
ATOM 2402 C C . GLY A 1 305 ? 11.181 -10.258 -11.690 1.00 91.81 305 GLY A C 1
ATOM 2403 O O . GLY A 1 305 ? 10.831 -10.919 -12.665 1.00 91.81 305 GLY A O 1
ATOM 2404 N N . HIS A 1 306 ? 10.872 -8.965 -11.548 1.00 92.00 306 HIS A N 1
ATOM 2405 C CA . HIS A 1 306 ? 10.132 -8.211 -12.567 1.00 92.00 306 HIS A CA 1
ATOM 2406 C C . HIS A 1 306 ? 10.857 -8.206 -13.916 1.00 92.00 306 HIS A C 1
ATOM 2408 O O . HIS A 1 306 ? 10.243 -8.506 -14.941 1.00 92.00 306 HIS A O 1
ATOM 2414 N N . VAL A 1 307 ? 12.170 -7.952 -13.916 1.00 87.19 307 VAL A N 1
ATOM 2415 C CA . VAL A 1 307 ? 12.986 -7.983 -15.138 1.00 87.19 307 VAL A CA 1
ATOM 2416 C C . VAL A 1 307 ? 12.953 -9.372 -15.778 1.00 87.19 307 VAL A C 1
ATOM 2418 O O . VAL A 1 307 ? 12.644 -9.486 -16.960 1.00 87.19 307 VAL A O 1
ATOM 2421 N N . ILE A 1 308 ? 13.200 -10.445 -15.024 1.00 86.69 308 ILE A N 1
ATOM 2422 C CA . ILE A 1 308 ? 13.206 -11.820 -15.557 1.00 86.69 308 ILE A CA 1
ATOM 2423 C C . ILE A 1 308 ? 11.829 -12.198 -16.132 1.00 86.69 308 ILE A C 1
ATOM 2425 O O . ILE A 1 308 ? 11.736 -12.728 -17.239 1.00 86.69 308 ILE A O 1
ATOM 2429 N N . LEU A 1 309 ? 10.748 -11.881 -15.416 1.00 88.00 309 LEU A N 1
ATOM 2430 C CA . LEU A 1 309 ? 9.382 -12.212 -15.834 1.00 88.00 309 LEU A CA 1
ATOM 2431 C C . LEU A 1 309 ? 8.874 -11.327 -16.989 1.00 88.00 309 LEU A C 1
ATOM 2433 O O . LEU A 1 309 ? 8.027 -11.769 -17.762 1.00 88.00 309 LEU A O 1
ATOM 2437 N N . GLY A 1 310 ? 9.389 -10.102 -17.139 1.00 83.19 310 GLY A N 1
ATOM 2438 C CA . GLY A 1 310 ? 9.027 -9.173 -18.218 1.00 83.19 310 GLY A CA 1
ATOM 2439 C C . GLY A 1 310 ? 9.863 -9.320 -19.499 1.00 83.19 310 GLY A C 1
ATOM 2440 O O . GLY A 1 310 ? 9.350 -9.126 -20.605 1.00 83.19 310 GLY A O 1
ATOM 2441 N N . THR A 1 311 ? 11.140 -9.703 -19.380 1.00 69.06 311 THR A N 1
ATOM 2442 C CA . THR A 1 311 ? 12.110 -9.758 -20.499 1.00 69.06 311 THR A CA 1
ATOM 2443 C C . THR A 1 311 ? 11.884 -10.896 -21.484 1.00 69.06 311 THR A C 1
ATOM 2445 O O . THR A 1 311 ? 12.474 -10.878 -22.562 1.00 69.06 311 THR A O 1
ATOM 2448 N N . THR A 1 312 ? 11.000 -11.853 -21.187 1.00 55.19 312 THR A N 1
ATOM 2449 C CA . THR A 1 312 ? 10.726 -12.955 -22.122 1.00 55.19 312 THR A CA 1
ATOM 2450 C C . THR A 1 312 ? 10.170 -12.438 -23.463 1.00 55.19 312 THR A C 1
ATOM 2452 O O . THR A 1 312 ? 10.350 -13.118 -24.472 1.00 55.19 312 THR A O 1
ATOM 2455 N N . SER A 1 313 ? 9.575 -11.228 -23.515 1.00 50.03 313 SER A N 1
ATOM 2456 C CA . SER A 1 313 ? 9.035 -10.675 -24.771 1.00 50.03 313 SER A CA 1
ATOM 2457 C C . SER A 1 313 ? 8.535 -9.208 -24.745 1.00 50.03 313 SER A C 1
ATOM 2459 O O . SER A 1 313 ? 7.709 -8.868 -25.579 1.00 50.03 313 SER A O 1
ATOM 2461 N N . ASN A 1 314 ? 9.010 -8.313 -23.861 1.00 74.00 314 ASN A N 1
ATOM 2462 C CA . ASN A 1 314 ? 8.352 -7.007 -23.592 1.00 74.00 314 ASN A CA 1
ATOM 2463 C C . ASN A 1 314 ? 6.971 -7.210 -22.931 1.00 74.00 314 ASN A C 1
ATOM 2465 O O . ASN A 1 314 ? 5.948 -6.713 -23.397 1.00 74.00 314 ASN A O 1
ATOM 2469 N N . GLY A 1 315 ? 6.929 -8.044 -21.887 1.00 85.56 315 GLY A N 1
ATOM 2470 C CA . GLY A 1 315 ? 5.712 -8.342 -21.130 1.00 85.56 315 GLY A CA 1
ATOM 2471 C C . GLY A 1 315 ? 5.388 -7.267 -20.090 1.00 85.56 315 GLY A C 1
ATOM 2472 O O . GLY A 1 315 ? 6.267 -6.531 -19.642 1.00 85.56 315 GLY A O 1
ATOM 2473 N N . VAL A 1 316 ? 4.128 -7.217 -19.651 1.00 90.50 316 VAL A N 1
ATOM 2474 C CA . VAL A 1 316 ? 3.624 -6.194 -18.710 1.00 90.50 316 VAL A CA 1
ATOM 2475 C C . VAL A 1 316 ? 4.355 -6.163 -17.362 1.00 90.50 316 VAL A C 1
ATOM 2477 O O . VAL A 1 316 ? 4.389 -5.129 -16.709 1.00 90.50 316 VAL A O 1
ATOM 2480 N N . MET A 1 317 ? 5.005 -7.259 -16.952 1.00 91.38 317 MET A N 1
ATOM 2481 C CA . MET A 1 317 ? 5.803 -7.312 -15.717 1.00 91.38 317 MET A CA 1
ATOM 2482 C C . MET A 1 317 ? 6.993 -6.340 -15.703 1.00 91.38 317 MET A C 1
ATOM 2484 O O . MET A 1 317 ? 7.469 -6.004 -14.621 1.00 91.38 317 MET A O 1
ATOM 2488 N N . GLY A 1 318 ? 7.454 -5.886 -16.873 1.00 87.69 318 GLY A N 1
ATOM 2489 C CA . GLY A 1 318 ? 8.531 -4.903 -17.013 1.00 87.69 318 GLY A CA 1
ATOM 2490 C C . GLY A 1 318 ? 8.087 -3.441 -16.892 1.00 87.69 318 GLY A C 1
ATOM 2491 O O . GLY A 1 318 ? 8.918 -2.553 -17.065 1.00 87.69 318 GLY A O 1
ATOM 2492 N N . ASP A 1 319 ? 6.811 -3.175 -16.593 1.00 88.50 319 ASP A N 1
ATOM 2493 C CA . ASP A 1 319 ? 6.268 -1.820 -16.474 1.00 88.50 319 ASP A CA 1
ATOM 2494 C C . ASP A 1 319 ? 5.295 -1.706 -15.289 1.00 88.50 319 ASP A C 1
ATOM 2496 O O . ASP A 1 319 ? 4.257 -2.367 -15.241 1.00 88.50 319 ASP A O 1
ATOM 2500 N N . VAL A 1 320 ? 5.612 -0.843 -14.317 1.00 91.12 320 VAL A N 1
ATOM 2501 C CA . VAL A 1 320 ? 4.796 -0.656 -13.103 1.00 91.12 320 VAL A CA 1
ATOM 2502 C C . VAL A 1 320 ? 3.370 -0.188 -13.398 1.00 91.12 320 VAL A C 1
ATOM 2504 O O . VAL A 1 320 ? 2.478 -0.463 -12.604 1.00 91.12 320 VAL A O 1
ATOM 2507 N N . ARG A 1 321 ? 3.110 0.451 -14.542 1.00 89.94 321 ARG A N 1
ATOM 2508 C CA . ARG A 1 321 ? 1.767 0.916 -14.930 1.00 89.94 321 ARG A CA 1
ATOM 2509 C C . ARG A 1 321 ? 0.822 -0.223 -15.294 1.00 89.94 321 ARG A C 1
ATOM 2511 O O . ARG A 1 321 ? -0.381 -0.010 -15.396 1.00 89.94 321 ARG A O 1
ATOM 2518 N N . VAL A 1 322 ? 1.359 -1.410 -15.573 1.00 91.69 322 VAL A N 1
ATOM 2519 C CA . VAL A 1 322 ? 0.586 -2.533 -16.121 1.00 91.69 322 VAL A CA 1
ATOM 2520 C C . VAL A 1 322 ? 0.956 -3.891 -15.521 1.00 91.69 322 VAL A C 1
ATOM 2522 O O . VAL A 1 322 ? 0.288 -4.882 -15.810 1.00 91.69 322 VAL A O 1
ATOM 2525 N N . ALA A 1 323 ? 1.973 -3.970 -14.659 1.00 94.56 323 ALA A N 1
ATOM 2526 C CA . ALA A 1 323 ? 2.443 -5.228 -14.084 1.00 94.56 323 ALA A CA 1
ATOM 2527 C C . ALA A 1 323 ? 1.351 -5.989 -13.316 1.00 94.56 323 ALA A C 1
ATOM 2529 O O . ALA A 1 323 ? 1.264 -7.208 -13.447 1.00 94.56 323 ALA A O 1
ATOM 2530 N N . CYS A 1 324 ? 0.479 -5.290 -12.576 1.00 96.25 324 CYS A N 1
ATOM 2531 C CA . CYS A 1 324 ? -0.587 -5.908 -11.776 1.00 96.25 324 CYS A CA 1
ATOM 2532 C C . CYS A 1 324 ? -1.616 -6.692 -12.610 1.00 96.25 324 CYS A C 1
ATOM 2534 O O . CYS A 1 324 ? -2.372 -7.498 -12.052 1.00 96.25 324 CYS A O 1
ATOM 2536 N N . ARG A 1 325 ? -1.635 -6.472 -13.932 1.00 95.44 325 ARG A N 1
ATOM 2537 C CA . ARG A 1 325 ? -2.549 -7.118 -14.876 1.00 95.44 325 ARG A CA 1
ATOM 2538 C C . ARG A 1 325 ? -2.248 -8.613 -15.070 1.00 95.44 325 ARG A C 1
ATOM 2540 O O . ARG A 1 325 ? -3.175 -9.411 -15.207 1.00 95.44 325 ARG A O 1
ATOM 2547 N N . ASP A 1 326 ? -0.976 -9.023 -15.002 1.00 95.75 326 ASP A N 1
ATOM 2548 C CA . ASP A 1 326 ? -0.578 -10.434 -15.140 1.00 95.75 326 ASP A CA 1
ATOM 2549 C C . ASP A 1 326 ? -0.772 -11.197 -13.810 1.00 95.75 326 ASP A C 1
ATOM 2551 O O . ASP A 1 326 ? -0.264 -10.762 -12.772 1.00 95.75 326 ASP A O 1
ATOM 2555 N N . PRO A 1 327 ? -1.435 -12.373 -13.792 1.00 96.75 327 PRO A N 1
ATOM 2556 C CA . PRO A 1 327 ? -1.507 -13.240 -12.613 1.00 96.75 327 PRO A CA 1
ATOM 2557 C C . PRO A 1 327 ? -0.155 -13.519 -11.932 1.00 96.75 327 PRO A C 1
ATOM 2559 O O . PRO A 1 327 ? -0.108 -13.696 -10.711 1.00 96.75 327 PRO A O 1
ATOM 2562 N N . ILE A 1 328 ? 0.953 -13.532 -12.685 1.00 96.00 328 ILE A N 1
ATOM 2563 C CA . ILE A 1 328 ? 2.291 -13.795 -12.139 1.00 96.00 328 ILE A CA 1
ATOM 2564 C C . ILE A 1 328 ? 2.780 -12.694 -11.193 1.00 96.00 328 ILE A C 1
ATOM 2566 O O . ILE A 1 328 ? 3.546 -12.998 -10.280 1.00 96.00 328 ILE A O 1
ATOM 2570 N N . PHE A 1 329 ? 2.293 -11.455 -11.340 1.00 97.62 329 PHE A N 1
ATOM 2571 C CA . PHE A 1 329 ? 2.567 -10.362 -10.402 1.00 97.62 329 PHE A CA 1
ATOM 2572 C C . PHE A 1 329 ? 2.187 -10.768 -8.982 1.00 97.62 329 PHE A C 1
ATOM 2574 O O . PHE A 1 329 ? 2.981 -10.657 -8.051 1.00 97.62 329 PHE A O 1
ATOM 2581 N N . TRP A 1 330 ? 0.987 -11.318 -8.826 1.00 98.12 330 TRP A N 1
ATOM 2582 C CA . TRP A 1 330 ? 0.432 -11.691 -7.532 1.00 98.12 330 TRP A CA 1
ATOM 2583 C C . TRP A 1 330 ? 1.173 -12.880 -6.920 1.00 98.12 330 TRP A C 1
ATOM 2585 O O . TRP A 1 330 ? 1.432 -12.904 -5.719 1.00 98.12 330 TRP A O 1
ATOM 2595 N N . ARG A 1 331 ? 1.588 -13.853 -7.741 1.00 97.62 331 ARG A N 1
ATOM 2596 C CA . ARG A 1 331 ? 2.427 -14.970 -7.279 1.00 97.62 331 ARG A CA 1
ATOM 2597 C C . ARG A 1 331 ? 3.820 -14.502 -6.846 1.00 97.62 331 ARG A C 1
ATOM 2599 O O . ARG A 1 331 ? 4.324 -14.964 -5.819 1.00 97.62 331 ARG A O 1
ATOM 2606 N N . TRP A 1 332 ? 4.426 -13.582 -7.600 1.00 97.62 332 TRP A N 1
ATOM 2607 C CA . TRP A 1 332 ? 5.725 -12.990 -7.279 1.00 97.62 332 TRP A CA 1
ATOM 2608 C C . TRP A 1 332 ? 5.668 -12.176 -5.986 1.00 97.62 332 TRP A C 1
ATOM 2610 O O . TRP A 1 332 ? 6.446 -12.410 -5.064 1.00 97.62 332 TRP A O 1
ATOM 2620 N N . HIS A 1 333 ? 4.685 -11.286 -5.865 1.00 98.50 333 HIS A N 1
ATOM 2621 C CA . HIS A 1 333 ? 4.515 -10.457 -4.675 1.00 98.50 333 HIS A CA 1
ATOM 2622 C C . HIS A 1 333 ? 4.084 -11.256 -3.444 1.00 98.50 333 HIS A C 1
ATOM 2624 O O . HIS A 1 333 ? 4.472 -10.904 -2.333 1.00 98.50 333 HIS A O 1
ATOM 2630 N N . ARG A 1 334 ? 3.377 -12.385 -3.606 1.00 97.69 334 ARG A N 1
ATOM 2631 C CA . ARG A 1 334 ? 3.149 -13.315 -2.489 1.00 97.69 334 ARG A CA 1
ATOM 2632 C C . ARG A 1 334 ? 4.450 -13.958 -2.009 1.00 97.69 334 ARG A C 1
ATOM 2634 O O . ARG A 1 334 ? 4.622 -14.117 -0.805 1.00 97.69 334 ARG A O 1
ATOM 2641 N N . HIS A 1 335 ? 5.374 -14.293 -2.913 1.00 98.06 335 HIS A N 1
ATOM 2642 C CA . HIS A 1 335 ? 6.695 -14.800 -2.528 1.00 98.06 335 HIS A CA 1
ATOM 2643 C C . HIS A 1 335 ? 7.527 -13.735 -1.791 1.00 98.06 335 HIS A C 1
ATOM 2645 O O . HIS A 1 335 ? 8.110 -14.023 -0.745 1.00 98.06 335 HIS A O 1
ATOM 2651 N N . VAL A 1 336 ? 7.532 -12.500 -2.300 1.00 98.19 336 VAL A N 1
ATOM 2652 C CA . VAL A 1 336 ? 8.161 -11.337 -1.653 1.00 98.19 336 VAL A CA 1
ATOM 2653 C C . VAL A 1 336 ? 7.617 -11.135 -0.236 1.00 98.19 336 VAL A C 1
ATOM 2655 O O . VAL A 1 336 ? 8.392 -11.085 0.721 1.00 98.19 336 VAL A O 1
ATOM 2658 N N . ASP A 1 337 ? 6.290 -11.113 -0.080 1.00 98.31 337 ASP A N 1
ATOM 2659 C CA . ASP A 1 337 ? 5.633 -10.962 1.219 1.00 98.31 337 ASP A CA 1
ATOM 2660 C C . ASP A 1 337 ? 5.996 -12.094 2.192 1.00 98.31 337 ASP A C 1
ATOM 2662 O O . ASP A 1 337 ? 6.274 -11.845 3.362 1.00 98.31 337 ASP A O 1
ATOM 2666 N N . GLN A 1 338 ? 6.069 -13.342 1.722 1.00 97.50 338 GLN A N 1
ATOM 2667 C CA . GLN A 1 338 ? 6.441 -14.482 2.563 1.00 97.50 338 GLN A CA 1
ATOM 2668 C C . GLN A 1 338 ? 7.859 -14.392 3.128 1.00 97.50 338 GLN A C 1
ATOM 2670 O O . GLN A 1 338 ? 8.095 -14.863 4.241 1.00 97.50 338 GLN A O 1
ATOM 2675 N N . ILE A 1 339 ? 8.809 -13.802 2.396 1.00 98.31 339 ILE A N 1
ATOM 2676 C CA . ILE A 1 339 ? 10.163 -13.581 2.920 1.00 98.31 339 ILE A CA 1
ATOM 2677 C C . ILE A 1 339 ? 10.089 -12.650 4.132 1.00 98.31 339 ILE A C 1
ATOM 2679 O O . ILE A 1 339 ? 10.646 -12.969 5.180 1.00 98.31 339 ILE A O 1
ATOM 2683 N N . TYR A 1 340 ? 9.342 -11.549 4.035 1.00 98.31 340 TYR A N 1
ATOM 2684 C CA . TYR A 1 340 ? 9.181 -10.619 5.151 1.00 98.31 340 TYR A CA 1
ATOM 2685 C C . TYR A 1 340 ? 8.284 -11.173 6.273 1.00 98.31 340 TYR A C 1
ATOM 2687 O O . TYR A 1 340 ? 8.548 -10.949 7.453 1.00 98.31 340 TYR A O 1
ATOM 2695 N N . LYS A 1 341 ? 7.261 -11.969 5.938 1.00 97.94 341 LYS A N 1
ATOM 2696 C CA . LYS A 1 341 ? 6.425 -12.694 6.909 1.00 97.94 341 LYS A CA 1
ATOM 2697 C C . LYS A 1 341 ? 7.281 -13.582 7.812 1.00 97.94 341 LYS A C 1
ATOM 2699 O O . LYS A 1 341 ? 7.113 -13.528 9.026 1.00 97.94 341 LYS A O 1
ATOM 2704 N N . ARG A 1 342 ? 8.243 -14.328 7.246 1.00 97.81 342 ARG A N 1
ATOM 2705 C CA . ARG A 1 342 ? 9.183 -15.164 8.020 1.00 97.81 342 ARG A CA 1
ATOM 2706 C C . ARG A 1 342 ? 9.944 -14.342 9.060 1.00 97.81 342 ARG A C 1
ATOM 2708 O O . ARG A 1 342 ? 10.121 -14.798 10.184 1.00 97.81 342 ARG A O 1
ATOM 2715 N N . TYR A 1 343 ? 10.352 -13.120 8.717 1.00 98.38 343 TYR A N 1
ATOM 2716 C CA . TYR A 1 343 ? 10.975 -12.206 9.674 1.00 98.38 343 TYR A CA 1
ATOM 2717 C C . TYR A 1 343 ? 10.034 -11.849 10.825 1.00 98.38 343 TYR A C 1
ATOM 2719 O O . TYR A 1 343 ? 10.401 -12.006 11.986 1.00 98.38 343 TYR A O 1
ATOM 2727 N N . GLN A 1 344 ? 8.802 -11.447 10.520 1.00 97.69 344 GLN A N 1
ATOM 2728 C CA . GLN A 1 344 ? 7.810 -11.094 11.538 1.00 97.69 344 GLN A CA 1
ATOM 2729 C C . GLN A 1 344 ? 7.433 -12.274 12.445 1.00 97.69 344 GLN A C 1
ATOM 2731 O O . GLN A 1 344 ? 7.267 -12.088 13.648 1.00 97.69 344 GLN A O 1
ATOM 2736 N N . GLU A 1 345 ? 7.369 -13.493 11.906 1.00 97.19 345 GLU A N 1
ATOM 2737 C CA . GLU A 1 345 ? 7.143 -14.714 12.689 1.00 97.19 345 GLU A CA 1
ATOM 2738 C C . GLU A 1 345 ? 8.266 -14.960 13.708 1.00 97.19 345 GLU A C 1
ATOM 2740 O O . GLU A 1 345 ? 7.993 -15.318 14.855 1.00 97.19 345 GLU A O 1
ATOM 2745 N N . LYS A 1 346 ? 9.530 -14.707 13.334 1.00 97.38 346 LYS A N 1
ATOM 2746 C CA . LYS A 1 346 ? 10.683 -14.859 14.239 1.00 97.38 346 LYS A CA 1
ATOM 2747 C C . LYS A 1 346 ? 10.663 -13.880 15.408 1.00 97.38 346 LYS A C 1
ATOM 2749 O O . LYS A 1 346 ? 11.163 -14.221 16.476 1.00 97.38 346 LYS A O 1
ATOM 2754 N N . LEU A 1 347 ? 10.075 -12.695 15.235 1.00 96.62 347 LEU A N 1
ATOM 2755 C CA . LEU A 1 347 ? 9.956 -11.693 16.300 1.00 96.62 347 LEU A CA 1
ATOM 2756 C C . LEU A 1 347 ? 8.932 -12.076 17.383 1.00 96.62 347 LEU A C 1
ATOM 2758 O O . LEU A 1 347 ? 8.886 -11.425 18.428 1.00 96.62 347 LEU A O 1
ATOM 2762 N N . GLY A 1 348 ? 8.124 -13.115 17.152 1.00 94.56 348 GLY A N 1
ATOM 2763 C CA . GLY A 1 348 ? 7.069 -13.552 18.064 1.00 94.56 348 GLY A CA 1
ATOM 2764 C C . GLY A 1 348 ? 5.908 -12.552 18.197 1.00 94.56 348 GLY A C 1
ATOM 2765 O O . GLY A 1 348 ? 5.903 -11.510 17.541 1.00 94.56 348 GLY A O 1
ATOM 2766 N N . PRO A 1 349 ? 4.903 -12.854 19.038 1.00 95.38 349 PRO A N 1
ATOM 2767 C CA . PRO A 1 349 ? 3.699 -12.034 19.146 1.00 95.38 349 PRO A CA 1
ATOM 2768 C C . PRO A 1 349 ? 3.929 -10.621 19.685 1.00 95.38 349 PRO A C 1
ATOM 2770 O O . PRO A 1 349 ? 4.847 -10.370 20.471 1.00 95.38 349 PRO A O 1
ATOM 2773 N N . ASN A 1 350 ? 3.039 -9.705 19.302 1.00 93.75 350 ASN A N 1
ATOM 2774 C CA . ASN A 1 350 ? 2.971 -8.371 19.891 1.00 93.75 350 ASN A CA 1
ATOM 2775 C C . ASN A 1 350 ? 2.624 -8.437 21.388 1.00 93.75 350 ASN A C 1
ATOM 2777 O O . ASN A 1 350 ? 1.866 -9.300 21.835 1.00 93.75 350 ASN A O 1
ATOM 2781 N N . LYS A 1 351 ? 3.169 -7.491 22.160 1.00 92.00 351 LYS A N 1
ATOM 2782 C CA . LYS A 1 351 ? 2.767 -7.245 23.550 1.00 92.00 351 LYS A CA 1
ATOM 2783 C C . LYS A 1 351 ? 1.770 -6.095 23.572 1.00 92.00 351 LYS A C 1
ATOM 2785 O O . LYS A 1 351 ? 2.007 -5.085 22.919 1.00 92.00 351 LYS A O 1
ATOM 2790 N N . PHE A 1 352 ? 0.698 -6.249 24.340 1.00 92.81 352 PHE A N 1
ATOM 2791 C CA . PHE A 1 352 ? -0.406 -5.285 24.426 1.00 92.81 352 PHE A CA 1
ATOM 2792 C C . PHE A 1 352 ? -0.503 -4.633 25.814 1.00 92.81 352 PHE A C 1
ATOM 2794 O O . PHE A 1 352 ? -1.569 -4.194 26.240 1.00 92.81 352 PHE A O 1
ATOM 2801 N N . ASP A 1 353 ? 0.620 -4.582 26.534 1.00 92.69 353 ASP A N 1
ATOM 2802 C CA . ASP A 1 353 ? 0.711 -4.038 27.898 1.00 92.69 353 ASP A CA 1
ATOM 2803 C C . ASP A 1 353 ? 0.492 -2.510 27.937 1.00 92.69 353 ASP A C 1
ATOM 2805 O O . ASP A 1 353 ? 0.351 -1.915 29.002 1.00 92.69 353 ASP A O 1
ATOM 2809 N N . ASP A 1 354 ? 0.462 -1.874 26.766 1.00 93.88 354 ASP A N 1
ATOM 2810 C CA . ASP A 1 354 ? 0.328 -0.438 26.542 1.00 93.88 354 ASP A CA 1
ATOM 2811 C C . ASP A 1 354 ? -1.060 -0.017 26.018 1.00 93.88 354 ASP A C 1
ATOM 2813 O O . ASP A 1 354 ? -1.254 1.128 25.587 1.00 93.88 354 ASP A O 1
ATOM 2817 N N . CYS A 1 355 ? -2.037 -0.929 26.064 1.00 93.25 355 CYS A N 1
ATOM 2818 C CA . CYS A 1 355 ? -3.426 -0.639 25.728 1.00 93.25 355 CYS A CA 1
ATOM 2819 C C . CYS A 1 355 ? -3.977 0.515 26.588 1.00 93.25 355 CYS A C 1
ATOM 2821 O O . CYS A 1 355 ? -3.816 0.514 27.814 1.00 93.25 355 CYS A O 1
ATOM 2823 N N . PRO A 1 356 ? -4.665 1.503 25.983 1.00 96.06 356 PRO A N 1
ATOM 2824 C CA . PRO A 1 356 ? -5.282 2.579 26.747 1.00 96.06 356 PRO A CA 1
ATOM 2825 C C . PRO A 1 356 ? -6.436 2.033 27.612 1.00 96.06 356 PRO A C 1
ATOM 2827 O O . PRO A 1 356 ? -7.026 1.007 27.270 1.00 96.06 356 PRO A O 1
ATOM 2830 N N . PRO A 1 357 ? -6.825 2.722 28.705 1.00 96.75 357 PRO A N 1
ATOM 2831 C CA . PRO A 1 357 ? -7.962 2.350 29.555 1.00 96.75 357 PRO A CA 1
ATOM 2832 C C . PRO A 1 357 ? -9.305 2.661 28.864 1.00 96.75 357 PRO A C 1
ATOM 2834 O O . PRO A 1 357 ? -10.094 3.496 29.317 1.00 96.75 357 PRO A O 1
ATOM 2837 N 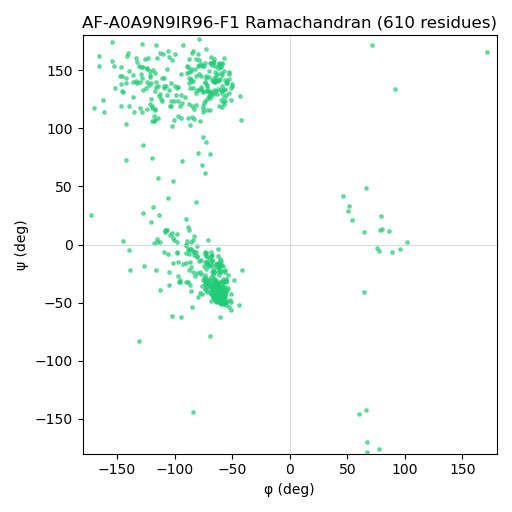N . VAL A 1 358 ? -9.534 2.008 27.725 1.00 97.56 358 VAL A N 1
ATOM 2838 C CA . VAL A 1 358 ? -10.699 2.156 26.855 1.00 97.56 358 VAL A CA 1
ATOM 2839 C C . VAL A 1 358 ? -11.307 0.785 26.599 1.00 97.56 358 VAL A C 1
ATOM 2841 O O . VAL A 1 358 ? -10.600 -0.172 26.290 1.00 97.56 358 VAL A O 1
ATOM 2844 N N . LYS A 1 359 ? -12.630 0.687 26.727 1.00 97.25 359 LYS A N 1
ATOM 2845 C CA . LYS A 1 359 ? -13.381 -0.549 26.491 1.00 97.25 359 LYS A CA 1
ATOM 2846 C C . LYS A 1 359 ? -14.200 -0.448 25.210 1.00 97.25 359 LYS A C 1
ATOM 2848 O O . LYS A 1 359 ? -14.877 0.553 24.973 1.00 97.25 359 LYS A O 1
ATOM 2853 N N . ILE A 1 360 ? -14.158 -1.523 24.431 1.00 97.31 360 ILE A N 1
ATOM 2854 C CA . ILE A 1 360 ? -15.015 -1.796 23.276 1.00 97.31 360 ILE A CA 1
ATOM 2855 C C . ILE A 1 360 ? -15.229 -3.313 23.198 1.00 97.31 360 ILE A C 1
ATOM 2857 O O . ILE A 1 360 ? -14.333 -4.086 23.538 1.00 97.31 360 ILE A O 1
ATOM 2861 N N . SER A 1 361 ? -16.413 -3.745 22.775 1.00 96.25 361 SER A N 1
ATOM 2862 C CA . SER A 1 361 ? -16.730 -5.149 22.498 1.00 96.25 361 SER A CA 1
ATOM 2863 C C . SER A 1 361 ? -17.346 -5.310 21.106 1.00 96.25 361 SER A C 1
ATOM 2865 O O . SER A 1 361 ? -17.675 -4.327 20.445 1.00 96.25 361 SER A O 1
ATOM 2867 N N . SER A 1 362 ? -17.551 -6.546 20.649 1.00 94.81 362 SER A N 1
ATOM 2868 C CA . SER A 1 362 ? -18.231 -6.803 19.370 1.00 94.81 362 SER A CA 1
ATOM 2869 C C . SER A 1 362 ? -19.665 -6.257 19.332 1.00 94.81 362 SER A C 1
ATOM 2871 O O . SER A 1 362 ? -20.107 -5.797 18.286 1.00 94.81 362 SER A O 1
ATOM 2873 N N . ALA A 1 363 ? -20.369 -6.232 20.470 1.00 95.44 363 ALA A N 1
ATOM 2874 C CA . ALA A 1 363 ? -21.710 -5.647 20.592 1.00 95.44 363 ALA A CA 1
ATOM 2875 C C . ALA A 1 363 ? -21.713 -4.105 20.549 1.00 95.44 363 ALA A C 1
ATOM 2877 O O . ALA A 1 363 ? -22.774 -3.479 20.529 1.00 95.44 363 ALA A O 1
ATOM 2878 N N . ASP A 1 364 ? -20.532 -3.488 20.566 1.00 97.44 364 ASP A N 1
ATOM 2879 C CA . ASP A 1 364 ? -20.336 -2.044 20.488 1.00 97.44 364 ASP A CA 1
ATOM 2880 C C . ASP A 1 364 ? -19.902 -1.575 19.091 1.00 97.44 364 ASP A C 1
ATOM 2882 O O . ASP A 1 364 ? -19.543 -0.410 18.910 1.00 97.44 364 ASP A O 1
ATOM 2886 N N . ILE A 1 365 ? -19.955 -2.462 18.096 1.00 97.50 365 ILE A N 1
ATOM 2887 C CA . ILE A 1 365 ? -19.669 -2.156 16.697 1.00 97.50 365 ILE A CA 1
ATOM 2888 C C . ILE A 1 365 ? -20.971 -2.275 15.908 1.00 97.50 365 ILE A C 1
ATOM 2890 O O . ILE A 1 365 ? -21.629 -3.312 15.932 1.00 97.50 365 ILE A O 1
ATOM 2894 N N . SER A 1 366 ? -21.333 -1.217 15.188 1.00 97.44 366 SER A N 1
ATOM 2895 C CA . SER A 1 366 ? -22.490 -1.198 14.294 1.00 97.44 366 SER A CA 1
ATOM 2896 C C . SER A 1 366 ? -22.095 -0.597 12.950 1.00 97.44 366 SER A C 1
ATOM 2898 O O . SER A 1 366 ? -21.371 0.394 12.894 1.00 97.44 366 SER A O 1
ATOM 2900 N N . LEU A 1 367 ? -22.588 -1.179 11.862 1.00 97.50 367 LEU A N 1
ATOM 2901 C CA . LEU A 1 367 ? -22.464 -0.640 10.508 1.00 97.50 367 LEU A CA 1
ATOM 2902 C C . LEU A 1 367 ? -23.844 -0.189 10.049 1.00 97.50 367 LEU A C 1
ATOM 2904 O O . LEU A 1 367 ? -24.821 -0.861 10.363 1.00 97.50 367 LEU A O 1
ATOM 2908 N N . ALA A 1 368 ? -23.937 0.905 9.303 1.00 96.88 368 ALA A N 1
ATOM 2909 C CA . ALA A 1 368 ? -25.188 1.313 8.668 1.00 96.88 368 ALA A CA 1
ATOM 2910 C C . ALA A 1 368 ? -24.905 1.970 7.318 1.00 96.88 368 ALA A C 1
ATOM 2912 O O . ALA A 1 368 ? -23.904 2.675 7.165 1.00 96.88 368 ALA A O 1
ATOM 2913 N N . PHE A 1 369 ? -25.779 1.763 6.336 1.00 96.31 369 PHE A N 1
ATOM 2914 C CA . PHE A 1 369 ? -25.623 2.412 5.038 1.00 96.31 369 PHE A CA 1
ATOM 2915 C C . PHE A 1 369 ? -25.963 3.896 5.120 1.00 96.31 369 PHE A C 1
ATOM 2917 O O . PHE A 1 369 ? -26.912 4.297 5.795 1.00 96.31 369 PHE A O 1
ATOM 2924 N N . LYS A 1 370 ? -25.224 4.722 4.373 1.00 92.31 370 LYS A N 1
ATOM 2925 C CA . LYS A 1 370 ? -25.443 6.177 4.365 1.00 92.31 370 LYS A CA 1
ATOM 2926 C C . LYS A 1 370 ? -26.857 6.567 3.957 1.00 92.31 370 LYS A C 1
ATOM 2928 O O . LYS A 1 370 ? -27.403 7.514 4.506 1.00 92.31 370 LYS A O 1
ATOM 2933 N N . GLU A 1 371 ? -27.447 5.845 3.007 1.00 91.56 371 GLU A N 1
ATOM 2934 C CA . GLU A 1 371 ? -28.813 6.109 2.547 1.00 91.56 371 GLU A CA 1
ATOM 2935 C C . GLU A 1 371 ? -29.859 5.921 3.651 1.00 91.56 371 GLU A C 1
ATOM 2937 O O . GLU A 1 371 ? -30.858 6.633 3.666 1.00 91.56 371 GLU A O 1
ATOM 2942 N N . ASP A 1 372 ? -29.626 4.992 4.582 1.00 92.31 372 ASP A N 1
ATOM 2943 C CA . ASP A 1 372 ? -30.544 4.721 5.683 1.00 92.31 372 ASP A CA 1
ATOM 2944 C C . ASP A 1 372 ? -30.398 5.788 6.766 1.00 92.31 372 ASP A C 1
ATOM 2946 O O . ASP A 1 372 ? -31.395 6.348 7.214 1.00 92.31 372 ASP A O 1
ATOM 2950 N N . ILE A 1 373 ? -29.158 6.179 7.080 1.00 90.06 373 ILE A N 1
ATOM 2951 C CA . ILE A 1 373 ? -28.875 7.327 7.955 1.00 90.06 373 ILE A CA 1
ATOM 2952 C C . ILE A 1 373 ? -29.457 8.626 7.376 1.00 90.06 373 ILE A C 1
ATOM 2954 O O . ILE A 1 373 ? -30.017 9.444 8.106 1.00 90.06 373 ILE A O 1
ATOM 2958 N N . GLY A 1 374 ? -29.372 8.812 6.056 1.00 84.75 374 GLY A N 1
ATOM 2959 C CA . GLY A 1 374 ? -29.881 9.991 5.351 1.00 84.75 374 GLY A CA 1
ATOM 2960 C C . GLY A 1 374 ? -31.404 10.167 5.421 1.00 84.75 374 GLY A C 1
ATOM 2961 O O . GLY A 1 374 ? -31.901 11.267 5.180 1.00 84.75 374 GLY A O 1
ATOM 2962 N N . LYS A 1 375 ? -32.157 9.117 5.783 1.00 87.19 375 LYS A N 1
ATOM 2963 C CA . LYS A 1 375 ? -33.605 9.212 6.052 1.00 87.19 375 LYS A CA 1
ATOM 2964 C C . LYS A 1 375 ? -33.887 9.971 7.350 1.00 87.19 375 LYS A C 1
ATOM 2966 O O . LYS A 1 375 ? -34.886 10.686 7.428 1.00 87.19 375 LYS A O 1
ATOM 2971 N N . ASP A 1 376 ? -32.983 9.860 8.320 1.00 86.06 376 ASP A N 1
ATOM 2972 C CA . ASP A 1 376 ? -33.107 10.487 9.634 1.00 86.06 376 ASP A CA 1
ATOM 2973 C C . ASP A 1 376 ? -32.355 11.826 9.708 1.00 86.06 376 ASP A C 1
ATOM 2975 O O . ASP A 1 376 ? -32.789 12.752 10.396 1.00 86.06 376 ASP A O 1
ATOM 2979 N N . ILE A 1 377 ? -31.241 11.954 8.977 1.00 84.81 377 ILE A N 1
ATOM 2980 C CA . ILE A 1 377 ? -30.377 13.140 8.960 1.00 84.81 377 ILE A CA 1
ATOM 2981 C C . ILE A 1 377 ? -30.347 13.735 7.551 1.00 84.81 377 ILE A C 1
ATOM 2983 O O . ILE A 1 377 ? -29.685 13.221 6.654 1.00 84.81 377 ILE A O 1
ATOM 2987 N N . LYS A 1 378 ? -31.031 14.868 7.365 1.00 73.88 378 LYS A N 1
ATOM 2988 C CA . LYS A 1 378 ? -31.163 15.516 6.047 1.00 73.88 378 LYS A CA 1
ATOM 2989 C C . LYS A 1 378 ? -29.884 16.200 5.541 1.00 73.88 378 LYS A C 1
ATOM 2991 O O . LYS A 1 378 ? -29.762 16.417 4.341 1.00 73.88 378 LYS A O 1
ATOM 2996 N N . GLU A 1 379 ? -28.946 16.538 6.427 1.00 69.69 379 GLU A N 1
ATOM 2997 C CA . GLU A 1 379 ? -27.679 17.206 6.088 1.00 69.69 379 GLU A CA 1
ATOM 2998 C C . GLU A 1 379 ? -26.487 16.425 6.668 1.00 69.69 379 GLU A C 1
ATOM 3000 O O . GLU A 1 379 ? -26.020 16.710 7.770 1.00 69.69 379 GLU A O 1
ATOM 3005 N N . LEU A 1 380 ? -26.001 15.420 5.933 1.00 70.25 380 LEU A N 1
ATOM 3006 C CA . LEU A 1 380 ? -24.727 14.756 6.240 1.00 70.25 380 LEU A CA 1
ATOM 3007 C C . LEU A 1 380 ? -23.563 15.699 5.908 1.00 70.25 380 LEU A C 1
ATOM 3009 O O . LEU A 1 380 ? -23.578 16.356 4.858 1.00 70.25 380 LEU A O 1
ATOM 3013 N N . LYS A 1 381 ? -22.542 15.776 6.775 1.00 65.62 381 LYS A N 1
ATOM 3014 C CA . LYS A 1 381 ? -21.366 16.608 6.490 1.00 65.62 381 LYS A CA 1
ATOM 3015 C C . LYS A 1 381 ? -20.655 16.095 5.238 1.00 65.62 381 LYS A C 1
ATOM 3017 O O . LYS A 1 381 ? -20.361 14.910 5.108 1.00 65.62 381 LYS A O 1
ATOM 3022 N N . GLN A 1 382 ? -20.304 17.014 4.342 1.00 59.94 382 GLN A N 1
ATOM 3023 C CA . GLN A 1 382 ? -19.492 16.697 3.167 1.00 59.94 382 GLN A CA 1
ATOM 3024 C C . GLN A 1 382 ? -18.017 16.475 3.549 1.00 59.94 382 GLN A C 1
ATOM 3026 O O . GLN A 1 382 ? -17.516 17.042 4.521 1.00 59.94 382 GLN A O 1
ATOM 3031 N N . LEU A 1 383 ? -17.305 15.683 2.741 1.00 58.62 383 LEU A N 1
ATOM 3032 C CA . LEU A 1 383 ? -15.921 15.233 2.974 1.00 58.62 383 LEU A CA 1
ATOM 3033 C C . LEU A 1 383 ? -14.867 16.329 3.143 1.00 58.62 383 LEU A C 1
ATOM 3035 O O . LEU A 1 383 ? -13.782 16.069 3.651 1.00 58.62 383 LEU A O 1
ATOM 3039 N N . VAL A 1 384 ? -15.179 17.547 2.711 1.00 50.91 384 VAL A N 1
ATOM 3040 C CA . VAL A 1 384 ? -14.259 18.687 2.739 1.00 50.91 384 VAL A CA 1
ATOM 3041 C C . VAL A 1 384 ? -13.905 19.115 4.174 1.00 50.91 384 VAL A C 1
ATOM 3043 O O . VAL A 1 384 ? -12.857 19.717 4.398 1.00 50.91 384 VAL A O 1
ATOM 3046 N N . ASP A 1 385 ? -14.745 18.785 5.161 1.00 52.31 385 ASP A N 1
ATOM 3047 C CA . ASP A 1 385 ? -14.479 19.055 6.577 1.00 52.31 385 ASP A CA 1
ATOM 3048 C C . ASP A 1 385 ? -13.589 17.945 7.179 1.00 52.31 385 ASP A C 1
ATOM 3050 O O . ASP A 1 385 ? -14.045 16.804 7.250 1.00 52.31 385 ASP A O 1
ATOM 3054 N N . PRO A 1 386 ? -12.355 18.218 7.651 1.00 54.47 386 PRO A N 1
ATOM 3055 C CA . PRO A 1 386 ? -11.469 17.203 8.235 1.00 54.47 386 PRO A CA 1
ATOM 3056 C C . PRO A 1 386 ? -11.979 16.631 9.568 1.00 54.47 386 PRO A C 1
ATOM 3058 O O . PRO A 1 386 ? -11.479 15.604 10.027 1.00 54.47 386 PRO A O 1
ATOM 3061 N N . THR A 1 387 ? -12.961 17.274 10.204 1.00 63.84 387 THR A N 1
ATOM 3062 C CA . THR A 1 387 ? -13.527 16.815 11.476 1.00 63.84 387 THR A CA 1
ATOM 3063 C C . THR A 1 387 ? -14.518 15.671 11.279 1.00 63.84 387 THR A C 1
ATOM 3065 O O . THR A 1 387 ? -15.130 15.521 10.220 1.00 63.84 387 THR A O 1
ATOM 3068 N N . GLN A 1 388 ? -14.681 14.842 12.313 1.00 71.12 388 GLN A N 1
ATOM 3069 C CA . GLN A 1 388 ? -15.727 13.820 12.324 1.00 71.12 388 GLN A CA 1
ATOM 3070 C C . GLN A 1 388 ? -17.117 14.470 12.217 1.00 71.12 388 GLN A C 1
ATOM 3072 O O . GLN A 1 388 ? -17.324 15.631 12.593 1.00 71.12 388 GLN A O 1
ATOM 3077 N N . ASP A 1 389 ? -18.091 13.712 11.716 1.00 78.31 389 ASP A N 1
ATOM 3078 C CA . ASP A 1 389 ? -19.460 14.200 11.581 1.00 78.31 389 ASP A CA 1
ATOM 3079 C C . ASP A 1 389 ? -20.159 14.237 12.948 1.00 78.31 389 ASP A C 1
ATOM 3081 O O . ASP A 1 389 ? -20.734 13.254 13.411 1.00 78.31 389 ASP A O 1
ATOM 3085 N N . GLU A 1 390 ? -20.084 15.389 13.618 1.00 84.19 390 GLU A N 1
ATOM 3086 C CA . GLU A 1 390 ? -20.724 15.613 14.919 1.00 84.19 390 GLU A CA 1
ATOM 3087 C C . GLU A 1 390 ? -22.238 15.399 14.901 1.00 84.19 390 GLU A C 1
ATOM 3089 O O . GLU A 1 390 ? -22.803 14.981 15.913 1.00 84.19 390 GLU A O 1
ATOM 3094 N N . THR A 1 391 ? -22.901 15.670 13.775 1.00 87.81 391 THR A N 1
ATOM 3095 C CA . THR A 1 391 ? -24.345 15.469 13.630 1.00 87.81 391 THR A CA 1
ATOM 3096 C C . THR A 1 391 ? -24.657 13.978 13.645 1.00 87.81 391 THR A C 1
ATOM 3098 O O . THR A 1 391 ? -25.498 13.531 14.428 1.00 87.81 391 THR A O 1
ATOM 3101 N N . VAL A 1 392 ? -23.923 13.191 12.854 1.00 90.00 392 VAL A N 1
ATOM 3102 C CA . VAL A 1 392 ? -24.075 11.729 12.809 1.00 90.00 392 VAL A CA 1
ATOM 3103 C C . VAL A 1 392 ? -23.640 11.084 14.126 1.00 90.00 392 VAL A C 1
ATOM 3105 O O . VAL A 1 392 ? -24.299 10.159 14.593 1.00 90.00 392 VAL A O 1
ATOM 3108 N N . MET A 1 393 ? -22.598 11.598 14.790 1.00 90.50 393 MET A N 1
ATOM 3109 C CA . MET A 1 393 ? -22.197 11.137 16.127 1.00 90.50 393 MET A CA 1
ATOM 3110 C C . MET A 1 393 ? -23.308 11.350 17.164 1.00 90.50 393 MET A C 1
ATOM 3112 O O . MET A 1 393 ? -23.647 10.422 17.896 1.00 90.50 393 MET A O 1
ATOM 3116 N N . LYS A 1 394 ? -23.927 12.539 17.206 1.00 92.25 394 LYS A N 1
ATOM 3117 C CA . LYS A 1 394 ? -25.058 12.831 18.111 1.00 92.25 394 LYS A CA 1
ATOM 3118 C C . LYS A 1 394 ? -26.271 11.949 17.817 1.00 92.25 394 LYS A C 1
ATOM 3120 O O . LYS A 1 394 ? -26.900 11.441 18.747 1.00 92.25 394 LYS A O 1
ATOM 3125 N N . TRP A 1 395 ? -26.585 11.736 16.538 1.00 93.19 395 TRP A N 1
ATOM 3126 C CA . TRP A 1 395 ? -27.644 10.813 16.137 1.00 93.19 395 TRP A CA 1
ATOM 3127 C C . TRP A 1 395 ? -27.330 9.380 16.584 1.00 93.19 395 TRP A C 1
ATOM 3129 O O . TRP A 1 395 ? -28.170 8.748 17.223 1.00 93.19 395 TRP A O 1
ATOM 3139 N N . GLY A 1 396 ? -26.106 8.902 16.342 1.00 93.50 396 GLY A N 1
ATOM 3140 C CA . GLY A 1 396 ? -25.655 7.560 16.710 1.00 93.50 396 GLY A CA 1
ATOM 3141 C C . GLY A 1 396 ? -25.626 7.335 18.220 1.00 93.50 396 GLY A C 1
ATOM 3142 O O . GLY A 1 396 ? -25.891 6.229 18.676 1.00 93.50 396 GLY A O 1
ATOM 3143 N N . GLN A 1 397 ? -25.387 8.383 19.013 1.00 94.56 397 GLN A N 1
ATOM 3144 C CA . GLN A 1 397 ? -25.482 8.325 20.473 1.00 94.56 397 GLN A CA 1
ATOM 3145 C C . GLN A 1 397 ? -26.902 7.994 20.959 1.00 94.56 397 GLN A C 1
ATOM 3147 O O . GLN A 1 397 ? -27.055 7.302 21.965 1.00 94.56 397 GLN A O 1
ATOM 3152 N N . THR A 1 398 ? -27.927 8.484 20.256 1.00 94.25 398 THR A N 1
ATOM 3153 C CA . THR A 1 398 ? -29.343 8.284 20.613 1.00 94.25 398 THR A CA 1
ATOM 3154 C C . THR A 1 398 ? -29.923 7.027 19.962 1.00 94.25 398 THR A C 1
ATOM 3156 O O . THR A 1 398 ? -30.763 6.357 20.555 1.00 94.25 398 THR A O 1
ATOM 3159 N N . ASN A 1 399 ? -29.445 6.682 18.765 1.00 95.06 399 ASN A N 1
ATOM 3160 C CA . ASN A 1 399 ? -30.001 5.637 17.903 1.00 95.06 399 ASN A CA 1
ATOM 3161 C C . ASN A 1 399 ? -28.993 4.507 17.638 1.00 95.06 399 ASN A C 1
ATOM 3163 O O . ASN A 1 399 ? -28.965 3.936 16.551 1.00 95.06 399 ASN A O 1
ATOM 3167 N N . PHE A 1 400 ? -28.117 4.195 18.597 1.00 95.56 400 PHE A N 1
ATOM 3168 C CA . PHE A 1 400 ? -27.087 3.174 18.396 1.00 95.56 400 PHE A CA 1
ATOM 3169 C C . PHE A 1 400 ? -27.717 1.819 18.038 1.00 95.56 400 PHE A C 1
ATOM 3171 O O . PHE A 1 400 ? -28.516 1.281 18.804 1.00 95.56 400 PHE A O 1
ATOM 3178 N N . GLY A 1 401 ? -27.340 1.265 16.884 1.00 93.31 401 GLY A N 1
ATOM 3179 C CA . GLY A 1 401 ? -27.906 0.024 16.348 1.00 93.31 401 GLY A CA 1
ATOM 3180 C C . GLY A 1 401 ? -29.146 0.209 15.461 1.00 93.31 401 GLY A C 1
ATOM 3181 O O . GLY A 1 401 ? -29.582 -0.758 14.833 1.00 93.31 401 GLY A O 1
ATOM 3182 N N . ALA A 1 402 ? -29.699 1.422 15.349 1.00 93.25 402 ALA A N 1
ATOM 3183 C CA . ALA A 1 402 ? -30.713 1.725 14.342 1.00 93.25 402 ALA A CA 1
ATOM 3184 C C . ALA A 1 402 ? -30.105 1.623 12.937 1.00 93.25 402 ALA A C 1
ATOM 3186 O O . ALA A 1 402 ? -28.959 2.019 12.722 1.00 93.25 402 ALA A O 1
ATOM 3187 N N . HIS A 1 403 ? -30.871 1.064 11.995 1.00 94.50 403 HIS A N 1
ATOM 3188 C CA . HIS A 1 403 ? -30.415 0.751 10.629 1.00 94.50 403 HIS A CA 1
ATOM 3189 C C . HIS A 1 403 ? -29.153 -0.122 10.576 1.00 94.50 403 HIS A C 1
ATOM 3191 O O . HIS A 1 403 ? -28.439 -0.120 9.571 1.00 94.50 403 HIS A O 1
ATOM 3197 N N . SER A 1 404 ? -28.854 -0.847 11.662 1.00 95.38 404 SER A N 1
ATOM 3198 C CA . SER A 1 404 ? -27.662 -1.682 11.716 1.00 95.38 404 SER A CA 1
ATOM 3199 C C . SER A 1 404 ? -27.738 -2.820 10.706 1.00 95.38 404 SER A C 1
ATOM 3201 O O . SER A 1 404 ? -28.780 -3.443 10.504 1.00 95.38 404 SER A O 1
ATOM 3203 N N . THR A 1 405 ? -26.604 -3.093 10.075 1.00 96.50 405 THR A N 1
ATOM 3204 C CA . THR A 1 405 ? -26.425 -4.197 9.139 1.00 96.50 405 THR A CA 1
ATOM 3205 C C . THR A 1 405 ? -25.191 -5.005 9.517 1.00 96.50 405 THR A C 1
ATOM 3207 O O . THR A 1 405 ? -24.192 -4.469 9.999 1.00 96.50 405 THR A O 1
ATOM 3210 N N . THR A 1 406 ? -25.253 -6.312 9.280 1.00 95.31 406 THR A N 1
ATOM 3211 C CA . THR A 1 406 ? -24.095 -7.219 9.326 1.00 95.31 406 THR A CA 1
ATOM 3212 C C . THR A 1 406 ? -23.513 -7.481 7.937 1.00 95.31 406 THR A C 1
ATOM 3214 O O . THR A 1 406 ? -22.577 -8.262 7.794 1.00 95.31 406 THR A O 1
ATOM 3217 N N . GLU A 1 407 ? -24.078 -6.850 6.910 1.00 96.12 407 GLU A N 1
ATOM 3218 C CA . GLU A 1 407 ? -23.705 -7.004 5.510 1.00 96.12 407 GLU A CA 1
ATOM 3219 C C . GLU A 1 407 ? -23.269 -5.664 4.923 1.00 96.12 407 GLU A C 1
ATOM 3221 O O . GLU A 1 407 ? -23.907 -4.632 5.149 1.00 96.12 407 GLU A O 1
ATOM 3226 N N . LEU A 1 408 ? -22.216 -5.700 4.110 1.00 97.19 408 LEU A N 1
ATOM 3227 C CA . LEU A 1 408 ? -21.841 -4.614 3.214 1.00 97.19 408 LEU A CA 1
ATOM 3228 C C . LEU A 1 408 ? -22.000 -5.106 1.779 1.00 97.19 408 LEU A C 1
ATOM 3230 O O . LEU A 1 408 ? -21.645 -6.240 1.459 1.00 97.19 408 LEU A O 1
ATOM 3234 N N . HIS A 1 409 ? -22.569 -4.265 0.921 1.00 97.31 409 HIS A N 1
ATOM 3235 C CA . HIS A 1 409 ? -22.958 -4.660 -0.430 1.00 97.31 409 HIS A CA 1
ATOM 3236 C C . HIS A 1 409 ? -22.016 -4.052 -1.459 1.00 97.31 409 HIS A C 1
ATOM 3238 O O . HIS A 1 409 ? -21.709 -2.861 -1.403 1.00 97.31 409 HIS A O 1
ATOM 3244 N N . THR A 1 410 ? -21.608 -4.854 -2.435 1.00 96.75 410 THR A N 1
ATOM 3245 C CA . THR A 1 410 ? -20.911 -4.388 -3.635 1.00 96.75 410 THR A CA 1
ATOM 3246 C C . THR A 1 410 ? -21.769 -4.652 -4.868 1.00 96.75 410 THR A C 1
ATOM 3248 O O . THR A 1 410 ? -22.689 -5.473 -4.856 1.00 96.75 410 THR A O 1
ATOM 3251 N N . LYS A 1 411 ? -21.474 -3.948 -5.959 1.00 95.12 411 LYS A N 1
ATOM 3252 C CA . LYS A 1 411 ? -22.033 -4.239 -7.280 1.00 95.12 411 LYS A CA 1
ATOM 3253 C C . LYS A 1 411 ? -20.948 -4.158 -8.342 1.00 95.12 411 LYS A C 1
ATOM 3255 O O . LYS A 1 411 ? -20.079 -3.294 -8.264 1.00 95.12 411 LYS A O 1
ATOM 3260 N N . MET A 1 412 ? -21.049 -5.004 -9.363 1.00 93.69 412 MET A N 1
ATOM 3261 C CA . MET A 1 412 ? -20.307 -4.796 -10.605 1.00 93.69 412 MET A CA 1
ATOM 3262 C C . MET A 1 412 ? -20.990 -3.678 -11.390 1.00 93.69 412 MET A C 1
ATOM 3264 O O . MET A 1 412 ? -22.139 -3.813 -11.814 1.00 93.69 412 MET A O 1
ATOM 3268 N N . ALA A 1 413 ? -20.295 -2.561 -11.541 1.00 91.06 413 ALA A N 1
ATOM 3269 C CA . ALA A 1 413 ? -20.693 -1.432 -12.358 1.00 91.06 413 ALA A CA 1
ATOM 3270 C C . ALA A 1 413 ? -19.961 -1.465 -13.706 1.00 91.06 413 ALA A C 1
ATOM 3272 O O . ALA A 1 413 ? -18.971 -2.173 -13.894 1.00 91.06 413 ALA A O 1
ATOM 3273 N N . LYS A 1 414 ? -20.483 -0.689 -14.653 1.00 89.94 414 LYS A N 1
ATOM 3274 C CA . LYS A 1 414 ? -19.930 -0.515 -15.992 1.00 89.94 414 LYS A CA 1
ATOM 3275 C C . LYS A 1 414 ? -19.780 0.971 -16.267 1.00 89.94 414 LYS A C 1
ATOM 3277 O O . LYS A 1 414 ? -20.640 1.756 -15.864 1.00 89.94 414 LYS A O 1
ATOM 3282 N N . ARG A 1 415 ? -18.716 1.351 -16.963 1.00 86.94 415 ARG A N 1
ATOM 3283 C CA . ARG A 1 415 ? -18.529 2.703 -17.494 1.00 86.94 415 ARG A CA 1
ATOM 3284 C C . ARG A 1 415 ? -17.934 2.636 -18.889 1.00 86.94 415 ARG A C 1
ATOM 3286 O O . ARG A 1 415 ? -17.189 1.712 -19.193 1.00 86.94 415 ARG A O 1
ATOM 3293 N N . MET A 1 416 ? -18.273 3.610 -19.722 1.00 84.06 416 MET A N 1
ATOM 3294 C CA . MET A 1 416 ? -17.637 3.772 -21.024 1.00 84.06 416 MET A CA 1
ATOM 3295 C C . MET A 1 416 ? -16.393 4.630 -20.846 1.00 84.06 416 MET A C 1
ATOM 3297 O O . MET A 1 416 ? -16.498 5.769 -20.403 1.00 84.06 416 MET A O 1
ATOM 3301 N N . PHE A 1 417 ? -15.240 4.084 -21.203 1.00 78.94 417 PHE A N 1
ATOM 3302 C CA . PHE A 1 417 ? -14.000 4.830 -21.328 1.00 78.94 417 PHE A CA 1
ATOM 3303 C C . PHE A 1 417 ? -13.780 5.169 -22.795 1.00 78.94 417 PHE A C 1
ATOM 3305 O O . PHE A 1 417 ? -13.865 4.282 -23.641 1.00 78.94 417 PHE A O 1
ATOM 3312 N N . THR A 1 418 ? -13.530 6.438 -23.100 1.00 73.12 418 THR A N 1
ATOM 3313 C CA . THR A 1 418 ? -13.244 6.892 -24.468 1.00 73.12 418 THR A CA 1
ATOM 3314 C C . THR A 1 418 ? -11.749 7.125 -24.593 1.00 73.12 418 THR A C 1
ATOM 3316 O O . THR A 1 418 ? -11.187 7.902 -23.824 1.00 73.12 418 THR A O 1
ATOM 3319 N N . TYR A 1 419 ? -11.109 6.454 -25.547 1.00 67.88 419 TYR A N 1
ATOM 3320 C CA . TYR A 1 419 ? -9.697 6.654 -25.839 1.00 67.88 419 TYR A CA 1
ATOM 3321 C C . TYR A 1 419 ? -9.484 8.082 -26.349 1.00 67.88 419 TYR A C 1
ATOM 3323 O O . TYR A 1 419 ? -10.224 8.570 -27.204 1.00 67.88 419 TYR A O 1
ATOM 3331 N N . ALA A 1 420 ? -8.482 8.768 -25.799 1.00 54.34 420 ALA A N 1
ATOM 3332 C CA . ALA A 1 420 ? -8.236 10.168 -26.125 1.00 54.34 420 ALA A CA 1
ATOM 3333 C C . ALA A 1 420 ? -7.630 10.380 -27.532 1.00 54.34 420 ALA A C 1
ATOM 3335 O O . ALA A 1 420 ? -7.678 11.508 -28.019 1.00 54.34 420 ALA A O 1
ATOM 3336 N N . GLU A 1 421 ? -7.102 9.340 -28.201 1.00 53.78 421 GLU A N 1
ATOM 3337 C CA . GLU A 1 421 ? -6.402 9.459 -29.496 1.00 53.78 421 GLU A CA 1
ATOM 3338 C C . GLU A 1 421 ? -6.833 8.435 -30.576 1.00 53.78 421 GLU A C 1
ATOM 3340 O O . GLU A 1 421 ? -7.390 7.379 -30.283 1.00 53.78 421 GLU A O 1
ATOM 3345 N N . ASP A 1 422 ? -6.572 8.831 -31.831 1.00 50.81 422 ASP A N 1
ATOM 3346 C CA . ASP A 1 422 ? -6.824 8.256 -33.170 1.00 50.81 422 ASP A CA 1
ATOM 3347 C C . ASP A 1 422 ? -8.265 8.068 -33.681 1.00 50.81 422 ASP A C 1
ATOM 3349 O O . ASP A 1 422 ? -8.519 8.402 -34.841 1.00 50.81 422 ASP A O 1
ATOM 3353 N N . ASP A 1 423 ? -9.238 7.622 -32.885 1.00 56.12 423 ASP A N 1
ATOM 3354 C CA . ASP A 1 423 ? -10.599 7.381 -33.414 1.00 56.12 423 ASP A CA 1
ATOM 3355 C C . ASP A 1 423 ? -11.760 7.692 -32.456 1.00 56.12 423 ASP A C 1
ATOM 3357 O O . ASP A 1 423 ? -12.918 7.473 -32.817 1.00 56.12 423 ASP A O 1
ATOM 3361 N N . GLN A 1 424 ? -11.477 8.208 -31.251 1.00 63.34 424 GLN A N 1
ATOM 3362 C CA . GLN A 1 424 ? -12.463 8.322 -30.161 1.00 63.34 424 GLN A CA 1
ATOM 3363 C C . GLN A 1 424 ? -13.199 7.001 -29.891 1.00 63.34 424 GLN A C 1
ATOM 3365 O O . GLN A 1 424 ? -14.357 6.997 -29.457 1.00 63.34 424 GLN A O 1
ATOM 3370 N N . SER A 1 425 ? -12.557 5.860 -30.157 1.00 67.69 425 SER A N 1
ATOM 3371 C CA . SER A 1 425 ? -13.130 4.573 -29.804 1.00 67.69 425 SER A CA 1
ATOM 3372 C C . SER A 1 425 ? -13.407 4.535 -28.310 1.00 67.69 425 SER A C 1
ATOM 3374 O O . SER A 1 425 ? -12.754 5.179 -27.486 1.00 67.69 425 SER A O 1
ATOM 3376 N N . SER A 1 426 ? -14.435 3.782 -27.951 1.00 75.44 426 SER A N 1
ATOM 3377 C CA . SER A 1 426 ? -14.846 3.634 -26.567 1.00 75.44 426 SER A CA 1
ATOM 3378 C C . SER A 1 426 ? -14.852 2.168 -26.186 1.00 75.44 426 SER A C 1
ATOM 3380 O O . SER A 1 426 ? -15.313 1.327 -26.961 1.00 75.44 426 SER A O 1
ATOM 3382 N N . GLN A 1 427 ? -14.398 1.869 -24.979 1.00 78.88 427 GLN A N 1
ATOM 3383 C CA . GLN A 1 427 ? -14.474 0.547 -24.387 1.00 78.88 427 GLN A CA 1
ATOM 3384 C C . GLN A 1 427 ? -15.375 0.580 -23.149 1.00 78.88 427 GLN A C 1
ATOM 3386 O O . GLN A 1 427 ? -15.300 1.492 -22.330 1.00 78.88 427 GLN A O 1
ATOM 3391 N N . GLU A 1 428 ? -16.196 -0.456 -22.980 1.00 85.31 428 GLU A N 1
ATOM 3392 C CA . GLU A 1 428 ? -16.857 -0.716 -21.702 1.00 85.31 428 GLU A CA 1
ATOM 3393 C C . GLU A 1 428 ? -15.845 -1.296 -20.695 1.00 85.31 428 GLU A C 1
ATOM 3395 O O . GLU A 1 428 ? -15.240 -2.342 -20.940 1.00 85.31 428 GLU A O 1
ATOM 3400 N N . ILE A 1 429 ? -15.677 -0.614 -19.563 1.00 85.25 429 ILE A N 1
ATOM 3401 C CA . ILE A 1 429 ? -14.865 -1.027 -18.415 1.00 85.25 429 ILE A CA 1
ATOM 3402 C C . ILE A 1 429 ? -15.801 -1.492 -17.299 1.00 85.25 429 ILE A C 1
ATOM 3404 O O . ILE A 1 429 ? -16.777 -0.811 -16.966 1.00 85.25 429 ILE A O 1
ATOM 3408 N N . GLN A 1 430 ? -15.494 -2.639 -16.700 1.00 88.56 430 GLN A N 1
ATOM 3409 C CA . GLN A 1 430 ? -16.172 -3.173 -15.523 1.00 88.56 430 GLN A CA 1
ATOM 3410 C C . GLN A 1 430 ? -15.370 -2.875 -14.263 1.00 88.56 430 GLN A C 1
ATOM 3412 O O . GLN A 1 430 ? -14.164 -3.079 -14.228 1.00 88.56 430 GLN A O 1
ATOM 3417 N N . PHE A 1 431 ? -16.045 -2.443 -13.205 1.00 90.44 431 PHE A N 1
ATOM 3418 C CA . PHE A 1 431 ? -15.407 -2.164 -11.921 1.00 90.44 431 PHE A CA 1
ATOM 3419 C C . PHE A 1 431 ? -16.357 -2.498 -10.774 1.00 90.44 431 PHE A C 1
ATOM 3421 O O . PHE A 1 431 ? -17.580 -2.474 -10.935 1.00 90.44 431 PHE A O 1
ATOM 3428 N N . ILE A 1 432 ? -15.807 -2.833 -9.611 1.00 92.81 432 ILE A N 1
ATOM 3429 C CA . ILE A 1 432 ? -16.599 -3.014 -8.389 1.00 92.81 432 ILE A CA 1
ATOM 3430 C C . ILE A 1 432 ? -16.957 -1.641 -7.843 1.00 92.81 432 ILE A C 1
ATOM 3432 O O . ILE A 1 432 ? -16.150 -0.729 -7.927 1.00 92.81 432 ILE A O 1
ATOM 3436 N N . PHE A 1 433 ? -18.137 -1.489 -7.249 1.00 93.38 433 PHE A N 1
ATOM 3437 C CA . PHE A 1 433 ? -18.454 -0.320 -6.440 1.00 93.38 433 PHE A CA 1
ATOM 3438 C C . PHE A 1 433 ? -19.178 -0.725 -5.149 1.00 93.38 433 PHE A C 1
ATOM 3440 O O . PHE A 1 433 ? -20.201 -1.418 -5.229 1.00 93.38 433 PHE A O 1
ATOM 3447 N N . PRO A 1 434 ? -18.698 -0.305 -3.965 1.00 95.31 434 PRO A N 1
ATOM 3448 C CA . PRO A 1 434 ? -19.370 -0.582 -2.707 1.00 95.31 434 PRO A CA 1
ATOM 3449 C C . PRO A 1 434 ? -20.515 0.404 -2.461 1.00 95.31 434 PRO A C 1
ATOM 3451 O O . PRO A 1 434 ? -20.432 1.590 -2.782 1.00 95.31 434 PRO A O 1
ATOM 3454 N N . LYS A 1 435 ? -21.589 -0.078 -1.841 1.00 95.38 435 LYS A N 1
ATOM 3455 C CA . LYS A 1 435 ? -22.601 0.785 -1.235 1.00 95.38 435 LYS A CA 1
ATOM 3456 C C . LYS A 1 435 ? -21.997 1.450 -0.002 1.00 95.38 435 LYS A C 1
ATOM 3458 O O . LYS A 1 435 ? -21.451 0.764 0.854 1.00 95.38 435 LYS A O 1
ATOM 3463 N N . GLU A 1 436 ? -22.097 2.770 0.083 1.00 93.81 436 GLU A N 1
ATOM 3464 C CA . GLU A 1 436 ? -21.432 3.565 1.117 1.00 93.81 436 GLU A CA 1
ATOM 3465 C C . GLU A 1 436 ? -22.033 3.359 2.511 1.00 93.81 436 GLU A C 1
ATOM 3467 O O . GLU A 1 436 ? -23.253 3.243 2.674 1.00 93.81 436 GLU A O 1
ATOM 3472 N N . TRP A 1 437 ? -21.177 3.382 3.533 1.00 95.69 437 TRP A N 1
ATOM 3473 C CA . TRP A 1 437 ? -21.558 3.088 4.911 1.00 95.69 437 TRP A CA 1
ATOM 3474 C C . TRP A 1 437 ? -20.875 4.005 5.932 1.00 95.69 437 TRP A C 1
ATOM 3476 O O . TRP A 1 437 ? -19.884 4.678 5.647 1.00 95.69 437 TRP A O 1
ATOM 3486 N N . TYR A 1 438 ? -21.418 4.002 7.146 1.00 95.38 438 TYR A N 1
ATOM 3487 C CA . TYR A 1 438 ? -20.770 4.497 8.353 1.00 95.38 438 TYR A CA 1
ATOM 3488 C C . TYR A 1 438 ? -20.405 3.328 9.265 1.00 95.38 438 TYR A C 1
ATOM 3490 O O . TYR A 1 438 ? -21.172 2.372 9.413 1.00 95.38 438 TYR A O 1
ATOM 3498 N N . TYR A 1 439 ? -19.263 3.450 9.934 1.00 96.50 439 TYR A N 1
ATOM 3499 C CA . TYR A 1 439 ? -18.985 2.724 11.163 1.00 96.50 439 TYR A CA 1
ATOM 3500 C C . TYR A 1 439 ? -19.512 3.518 12.360 1.00 96.50 439 TYR A C 1
ATOM 3502 O O . TYR A 1 439 ? -19.314 4.730 12.439 1.00 96.50 439 TYR A O 1
ATOM 3510 N N . PHE A 1 440 ? -20.109 2.825 13.320 1.00 97.38 440 PHE A N 1
ATOM 3511 C CA . PHE A 1 440 ? -20.442 3.346 14.638 1.00 97.38 440 PHE A CA 1
ATOM 3512 C C . PHE A 1 440 ? -19.747 2.493 15.695 1.00 97.38 440 PHE A C 1
ATOM 3514 O O . PHE A 1 440 ? -19.991 1.290 15.794 1.00 97.38 440 PHE A O 1
ATOM 3521 N N . PHE A 1 441 ? -18.900 3.126 16.503 1.00 97.88 441 PHE A N 1
ATOM 3522 C CA . PHE A 1 441 ? -18.176 2.480 17.593 1.00 97.88 441 PHE A CA 1
ATOM 3523 C C . PHE A 1 441 ? -18.605 3.085 18.924 1.00 97.88 441 PHE A C 1
ATOM 3525 O O . PHE A 1 441 ? -18.364 4.267 19.176 1.00 97.88 441 PHE A O 1
ATOM 3532 N N . ARG A 1 442 ? -19.230 2.288 19.790 1.00 97.81 442 ARG A N 1
ATOM 3533 C CA . ARG A 1 442 ? -19.563 2.709 21.152 1.00 97.81 442 ARG A CA 1
ATOM 3534 C C . ARG A 1 442 ? -18.394 2.393 22.081 1.00 97.81 442 ARG A C 1
ATOM 3536 O O . ARG A 1 442 ? -18.130 1.244 22.402 1.00 97.81 442 ARG A O 1
ATOM 3543 N N . VAL A 1 443 ? -17.687 3.418 22.532 1.00 97.69 443 VAL A N 1
ATOM 3544 C CA . VAL A 1 443 ? -16.448 3.258 23.303 1.00 97.69 443 VAL A CA 1
ATOM 3545 C C . VAL A 1 443 ? -16.556 3.912 24.666 1.00 97.69 443 VAL A C 1
ATOM 3547 O O . VAL A 1 443 ? -17.188 4.957 24.816 1.00 97.69 443 VAL A O 1
ATOM 3550 N N . GLU A 1 444 ? -15.941 3.293 25.669 1.00 98.12 444 GLU A N 1
ATOM 3551 C CA . GLU A 1 444 ? -15.926 3.792 27.044 1.00 98.12 444 GLU A CA 1
ATOM 3552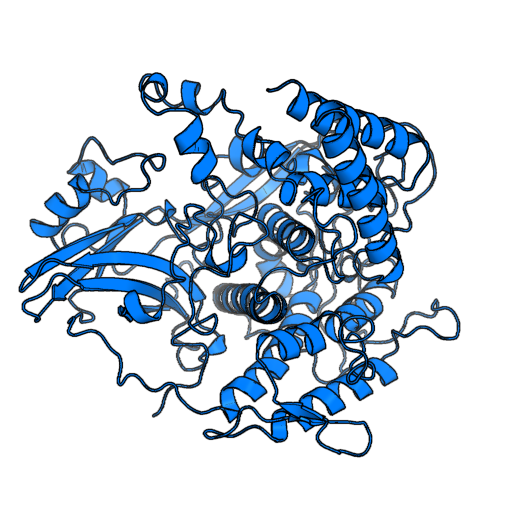 C C . GLU A 1 444 ? -14.497 4.116 27.478 1.00 98.12 444 GLU A C 1
ATOM 3554 O O . GLU A 1 444 ? -13.667 3.217 27.581 1.00 98.12 444 GLU A O 1
ATOM 3559 N N . ASN A 1 445 ? -14.216 5.388 27.765 1.00 98.25 445 ASN A N 1
ATOM 3560 C CA . ASN A 1 445 ? -13.000 5.804 28.459 1.00 98.25 445 ASN A CA 1
ATOM 3561 C C . ASN A 1 445 ? -13.234 5.693 29.968 1.00 98.25 445 ASN A C 1
ATOM 3563 O O . ASN A 1 445 ? -13.970 6.493 30.550 1.00 98.25 445 ASN A O 1
ATOM 3567 N N . THR A 1 446 ? -12.583 4.723 30.611 1.00 98.12 446 THR A N 1
ATOM 3568 C CA . THR A 1 446 ? -12.751 4.469 32.050 1.00 98.12 446 THR A CA 1
ATOM 3569 C C . THR A 1 446 ? -11.849 5.333 32.930 1.00 98.12 446 THR A C 1
ATOM 3571 O O . THR A 1 446 ? -11.915 5.243 34.154 1.00 98.12 446 THR A O 1
ATOM 3574 N N . SER A 1 447 ? -10.970 6.141 32.335 1.00 97.56 447 SER A N 1
ATOM 3575 C CA . SER A 1 447 ? -10.030 6.983 33.073 1.00 97.56 447 SER A CA 1
ATOM 3576 C C . SER A 1 447 ? -10.638 8.326 33.491 1.00 97.56 447 SER A C 1
ATOM 3578 O O . SER A 1 447 ? -11.647 8.785 32.955 1.00 97.56 447 SER A O 1
ATOM 3580 N N . ASN A 1 448 ? -9.966 9.004 34.424 1.00 97.25 448 ASN A N 1
ATOM 3581 C CA . ASN A 1 448 ? -10.319 10.357 34.867 1.00 97.25 448 ASN A CA 1
ATOM 3582 C C . ASN A 1 448 ? -9.755 11.458 33.951 1.00 97.25 448 ASN A C 1
ATOM 3584 O O . ASN A 1 448 ? -9.831 12.631 34.307 1.00 97.25 448 ASN A O 1
ATOM 3588 N N . GLN A 1 449 ? -9.155 11.099 32.815 1.00 97.00 449 GLN A N 1
ATOM 3589 C CA . GLN A 1 449 ? -8.483 12.027 31.912 1.00 97.00 449 GLN A CA 1
ATOM 3590 C C . GLN A 1 449 ? -9.067 11.921 30.506 1.00 97.00 449 GLN A C 1
ATOM 3592 O O . GLN A 1 449 ? -9.570 10.874 30.099 1.00 97.00 449 GLN A O 1
ATOM 3597 N N . ASN A 1 450 ? -8.999 13.017 29.753 1.00 97.38 450 ASN A N 1
ATOM 3598 C CA . ASN A 1 450 ? -9.267 12.960 28.323 1.00 97.38 450 ASN A CA 1
ATOM 3599 C C . ASN A 1 450 ? -8.135 12.168 27.664 1.00 97.38 450 ASN A C 1
ATOM 3601 O O . ASN A 1 450 ? -6.965 12.455 27.908 1.00 97.38 450 ASN A O 1
ATOM 3605 N N . ILE A 1 451 ? -8.480 11.190 26.834 1.00 96.44 451 ILE A N 1
ATOM 3606 C CA . ILE A 1 451 ? -7.508 10.341 26.143 1.00 96.44 451 ILE A CA 1
ATOM 3607 C C . ILE A 1 451 ? -7.741 10.472 24.648 1.00 96.44 451 ILE A C 1
ATOM 3609 O O . ILE A 1 451 ? -8.881 10.458 24.195 1.00 96.44 451 ILE A O 1
ATOM 3613 N N . THR A 1 452 ? -6.666 10.578 23.873 1.00 95.69 452 THR A N 1
ATOM 3614 C CA . THR A 1 452 ? -6.744 10.392 22.422 1.00 95.69 452 THR A CA 1
ATOM 3615 C C . THR A 1 452 ? -6.326 8.967 22.096 1.00 95.69 452 THR A C 1
ATOM 3617 O O . THR A 1 452 ? -5.343 8.463 22.636 1.00 95.69 452 THR A O 1
ATOM 3620 N N . VAL A 1 453 ? -7.082 8.307 21.230 1.00 96.81 453 VAL A N 1
ATOM 3621 C CA . VAL A 1 453 ? -6.811 6.939 20.784 1.00 96.81 453 VAL A CA 1
ATOM 3622 C C . VAL A 1 453 ? -6.736 6.864 19.269 1.00 96.81 453 VAL A C 1
ATOM 3624 O O . VAL A 1 453 ? -7.284 7.724 18.579 1.00 96.81 453 VAL A O 1
ATOM 3627 N N . THR A 1 454 ? -6.101 5.814 18.764 1.00 96.31 454 THR A N 1
ATOM 3628 C CA . THR A 1 454 ? -6.098 5.446 17.348 1.00 96.31 454 THR A CA 1
ATOM 3629 C C . THR A 1 454 ? -7.030 4.257 17.148 1.00 96.31 454 THR A C 1
ATOM 3631 O O . THR A 1 454 ? -6.803 3.190 17.714 1.00 96.31 454 THR A O 1
ATOM 3634 N N . PHE A 1 455 ? -8.064 4.426 16.331 1.00 97.19 455 PHE A N 1
ATOM 3635 C CA . PHE A 1 455 ? -8.863 3.327 15.801 1.00 97.19 455 PHE A CA 1
ATOM 3636 C C . PHE A 1 455 ? -8.130 2.701 14.622 1.00 97.19 455 PHE A C 1
ATOM 3638 O O . PHE A 1 455 ? -7.670 3.421 13.736 1.00 97.19 455 PHE A O 1
ATOM 3645 N N . ARG A 1 456 ? -8.050 1.371 14.598 1.00 97.75 456 ARG A N 1
ATOM 3646 C CA . ARG A 1 456 ? -7.491 0.586 13.493 1.00 97.75 456 ARG A CA 1
ATOM 3647 C C . ARG A 1 456 ? -8.508 -0.478 13.100 1.00 97.75 456 ARG A C 1
ATOM 3649 O O . ARG A 1 456 ? -8.841 -1.340 13.914 1.00 97.75 456 ARG A O 1
ATOM 3656 N N . VAL A 1 457 ? -9.045 -0.375 11.892 1.00 98.38 457 VAL A N 1
ATOM 3657 C CA . VAL A 1 457 ? -10.163 -1.192 11.409 1.00 98.38 457 VAL A CA 1
ATOM 3658 C C . VAL A 1 457 ? -9.652 -2.130 10.328 1.00 98.38 457 VAL A C 1
ATOM 3660 O O . VAL A 1 457 ? -9.112 -1.674 9.321 1.00 98.38 457 VAL A O 1
ATOM 3663 N N . PHE A 1 458 ? -9.849 -3.431 10.523 1.00 98.69 458 PHE A N 1
ATOM 3664 C CA . PHE A 1 458 ? -9.410 -4.465 9.594 1.00 98.69 458 PHE A CA 1
ATOM 3665 C C . PHE A 1 458 ? -10.529 -5.451 9.277 1.00 98.69 458 PHE A C 1
ATOM 3667 O O . PHE A 1 458 ? -11.406 -5.700 10.106 1.00 98.69 458 PHE A O 1
ATOM 3674 N N . ILE A 1 459 ? -10.457 -6.065 8.098 1.00 98.50 459 ILE A N 1
ATOM 3675 C CA . ILE A 1 459 ? -11.271 -7.230 7.749 1.00 98.50 459 ILE A CA 1
ATOM 3676 C C . ILE A 1 459 ? -10.402 -8.382 7.250 1.00 98.50 459 ILE A C 1
ATOM 3678 O O . ILE A 1 459 ? -9.344 -8.161 6.672 1.00 98.50 459 ILE A O 1
ATOM 3682 N N . ALA A 1 460 ? -10.865 -9.615 7.411 1.00 98.38 460 ALA A N 1
ATOM 3683 C CA . ALA A 1 460 ? -10.275 -10.782 6.757 1.00 98.38 460 ALA A CA 1
ATOM 3684 C C . ALA A 1 460 ? -11.382 -11.751 6.325 1.00 98.38 460 ALA A C 1
ATOM 3686 O O . ALA A 1 460 ? -12.365 -11.894 7.064 1.00 98.38 460 ALA A O 1
ATOM 3687 N N . PRO A 1 461 ? -11.259 -12.437 5.170 1.00 98.19 461 PRO A N 1
ATOM 3688 C CA . PRO A 1 461 ? -12.114 -13.581 4.867 1.00 98.19 461 PRO A CA 1
ATOM 3689 C C . PRO A 1 461 ? -12.121 -14.552 6.049 1.00 98.19 461 PRO A C 1
ATOM 3691 O O . PRO A 1 461 ? -11.061 -14.834 6.606 1.00 98.19 461 PRO A O 1
ATOM 3694 N N . GLU A 1 462 ? -13.283 -15.086 6.433 1.00 97.44 462 GLU A N 1
ATOM 3695 C CA . GLU A 1 462 ? -13.392 -15.932 7.636 1.00 97.44 462 GLU A CA 1
ATOM 3696 C C . GLU A 1 462 ? -12.401 -17.109 7.618 1.00 97.44 462 GLU A C 1
ATOM 3698 O O . GLU A 1 462 ? -11.756 -17.394 8.619 1.00 97.44 462 GLU A O 1
ATOM 3703 N N . GLN A 1 463 ? -12.185 -17.724 6.455 1.00 96.19 463 GLN A N 1
ATOM 3704 C CA . GLN A 1 463 ? -11.227 -18.823 6.280 1.00 96.19 463 GLN A CA 1
ATOM 3705 C C . GLN A 1 463 ? -9.740 -18.415 6.313 1.00 96.19 463 GLN A C 1
ATOM 3707 O O . GLN A 1 463 ? -8.869 -19.280 6.271 1.00 96.19 463 GLN A O 1
ATOM 3712 N N . ARG A 1 464 ? -9.431 -17.113 6.349 1.00 96.69 464 ARG A N 1
ATOM 3713 C CA . ARG A 1 464 ? -8.065 -16.557 6.390 1.00 96.69 464 ARG A CA 1
ATOM 3714 C C . ARG A 1 464 ? -7.778 -15.755 7.661 1.00 96.69 464 ARG A C 1
ATOM 3716 O O . ARG A 1 464 ? -6.672 -15.255 7.805 1.00 96.69 464 ARG A O 1
ATOM 3723 N N . CYS A 1 465 ? -8.716 -15.651 8.605 1.00 95.56 465 CYS A N 1
ATOM 3724 C CA . CYS A 1 465 ? -8.552 -14.786 9.782 1.00 95.56 465 CYS A CA 1
ATOM 3725 C C . CYS A 1 465 ? -7.396 -15.186 10.717 1.00 95.56 465 CYS A C 1
ATOM 3727 O O . CYS A 1 465 ? -6.932 -14.356 11.495 1.00 95.56 465 CYS A O 1
ATOM 3729 N N . ASN A 1 466 ? -6.914 -16.429 10.632 1.00 94.44 466 ASN A N 1
ATOM 3730 C CA . ASN A 1 466 ? -5.779 -16.917 11.423 1.00 94.44 466 ASN A CA 1
ATOM 3731 C C . ASN A 1 466 ? -4.415 -16.548 10.815 1.00 94.44 466 ASN A C 1
ATOM 3733 O O . ASN A 1 466 ? -3.378 -16.798 11.422 1.00 94.44 466 ASN A O 1
ATOM 3737 N N . GLU A 1 467 ? -4.395 -15.962 9.620 1.00 95.50 467 GLU A N 1
ATOM 3738 C CA . GLU A 1 467 ? -3.169 -15.590 8.921 1.00 95.50 467 GLU A CA 1
ATOM 3739 C C . GLU A 1 467 ? -2.964 -14.090 9.084 1.00 95.50 467 GLU A C 1
ATOM 3741 O O . GLU A 1 467 ? -3.632 -13.282 8.441 1.00 95.50 467 GLU A O 1
ATOM 3746 N N . PHE A 1 468 ? -2.061 -13.708 9.991 1.00 95.75 468 PHE A N 1
ATOM 3747 C CA . PHE A 1 468 ? -1.899 -12.310 10.400 1.00 95.75 468 PHE A CA 1
ATOM 3748 C C . PHE A 1 468 ? -1.606 -11.376 9.213 1.00 95.75 468 PHE A C 1
ATOM 3750 O O . PHE A 1 468 ? -2.142 -10.277 9.147 1.00 95.75 468 PHE A O 1
ATOM 3757 N N . ASN A 1 469 ? -0.840 -11.831 8.219 1.00 95.62 469 ASN A N 1
ATOM 3758 C CA . ASN A 1 469 ? -0.510 -11.041 7.033 1.00 95.62 469 ASN A CA 1
ATOM 3759 C C . ASN A 1 469 ? -1.614 -11.006 5.954 1.00 95.62 469 ASN A C 1
ATOM 3761 O O . ASN A 1 469 ? -1.419 -10.335 4.943 1.00 95.62 469 ASN A O 1
ATOM 3765 N N . ASP A 1 470 ? -2.749 -11.689 6.150 1.00 96.88 470 ASP A N 1
ATOM 3766 C CA . ASP A 1 470 ? -3.895 -11.682 5.225 1.00 96.88 470 ASP A CA 1
ATOM 3767 C C . ASP A 1 470 ? -5.035 -10.741 5.691 1.00 96.88 470 ASP A C 1
ATOM 3769 O O . ASP A 1 470 ? -6.086 -10.672 5.049 1.00 96.88 470 ASP A O 1
ATOM 3773 N N . TRP A 1 471 ? -4.846 -9.996 6.789 1.00 98.25 471 TRP A N 1
ATOM 3774 C CA . TRP A 1 471 ? -5.789 -8.964 7.232 1.00 98.25 471 TRP A CA 1
ATOM 3775 C C . TRP A 1 471 ? -5.690 -7.698 6.373 1.00 98.25 471 TRP A C 1
ATOM 3777 O O . TRP A 1 471 ? -4.612 -7.148 6.143 1.00 98.25 471 TRP A O 1
ATOM 3787 N N . ILE A 1 472 ? -6.844 -7.210 5.929 1.00 98.50 472 ILE A N 1
ATOM 3788 C CA . ILE A 1 472 ? -7.005 -6.034 5.075 1.00 98.50 472 ILE A CA 1
ATOM 3789 C C . ILE A 1 472 ? -7.292 -4.819 5.956 1.00 98.50 472 ILE A C 1
ATOM 3791 O O . ILE A 1 472 ? -8.309 -4.791 6.649 1.00 98.50 472 ILE A O 1
ATOM 3795 N N . GLU A 1 473 ? -6.434 -3.801 5.915 1.00 98.38 473 GLU A N 1
ATOM 3796 C CA . GLU A 1 473 ? -6.691 -2.508 6.552 1.00 98.38 473 GLU A CA 1
ATOM 3797 C C . GLU A 1 473 ? -7.808 -1.782 5.799 1.00 98.38 473 GLU A C 1
ATOM 3799 O O . GLU A 1 473 ? -7.743 -1.590 4.581 1.00 98.38 473 GLU A O 1
ATOM 3804 N N . MET A 1 474 ? -8.840 -1.380 6.537 1.00 97.81 474 MET A N 1
ATOM 3805 C CA . MET A 1 474 ? -9.990 -0.641 6.023 1.00 97.81 474 MET A CA 1
ATOM 3806 C C . MET A 1 474 ? -9.945 0.833 6.409 1.00 97.81 474 MET A C 1
ATOM 3808 O O . MET A 1 474 ? -10.408 1.672 5.638 1.00 97.81 474 MET A O 1
ATOM 3812 N N . ASP A 1 475 ? -9.433 1.159 7.597 1.00 95.88 475 ASP A N 1
ATOM 3813 C CA . ASP A 1 475 ? -9.311 2.536 8.078 1.00 95.88 475 ASP A CA 1
ATOM 3814 C C . ASP A 1 475 ? -8.383 2.626 9.299 1.00 95.88 475 ASP A C 1
ATOM 3816 O O . ASP A 1 475 ? -8.273 1.686 10.092 1.00 95.88 475 ASP A O 1
ATOM 3820 N N . LYS A 1 476 ? -7.780 3.797 9.488 1.00 93.56 476 LYS A N 1
ATOM 3821 C CA . LYS A 1 476 ? -6.962 4.162 10.638 1.00 93.56 476 LYS A CA 1
ATOM 3822 C C . LYS A 1 476 ? -7.134 5.644 10.947 1.00 93.56 476 LYS A C 1
ATOM 3824 O O . LYS A 1 476 ? -6.803 6.503 10.134 1.00 93.56 476 LYS A O 1
ATOM 3829 N N . PHE A 1 477 ? -7.626 5.975 12.137 1.00 92.31 477 PHE A N 1
ATOM 3830 C CA . PHE A 1 477 ? -7.888 7.372 12.492 1.00 92.31 477 PHE A CA 1
ATOM 3831 C C . PHE A 1 477 ? -7.797 7.639 13.991 1.00 92.31 477 PHE A C 1
ATOM 3833 O O . PHE A 1 477 ? -8.040 6.759 14.814 1.00 92.31 477 PHE A O 1
ATOM 3840 N N . LYS A 1 478 ? -7.474 8.884 14.353 1.00 91.62 478 LYS A N 1
ATOM 3841 C CA . LYS A 1 478 ? -7.425 9.332 15.749 1.00 91.62 478 LYS A CA 1
ATOM 3842 C C . LYS A 1 478 ? -8.779 9.856 16.227 1.00 91.62 478 LYS A C 1
ATOM 3844 O O . LYS A 1 478 ? -9.518 10.469 15.456 1.00 91.62 478 LYS A O 1
ATOM 3849 N N . GLN A 1 479 ? -9.070 9.674 17.510 1.00 93.31 479 GLN A N 1
ATOM 3850 C CA . GLN A 1 479 ? -10.274 10.186 18.160 1.00 93.31 479 GLN A CA 1
ATOM 3851 C C . GLN A 1 479 ? -9.985 10.572 19.612 1.00 93.31 479 GLN A C 1
ATOM 3853 O O . GLN A 1 479 ? -9.409 9.792 20.368 1.00 93.31 479 GLN A O 1
ATOM 3858 N N . ALA A 1 480 ? -10.429 11.763 20.014 1.00 94.44 480 ALA A N 1
ATOM 3859 C CA . ALA A 1 480 ? -10.404 12.188 21.408 1.00 94.44 480 ALA A CA 1
ATOM 3860 C C . ALA A 1 480 ? -11.637 11.658 22.157 1.00 94.44 480 ALA A C 1
ATOM 3862 O O . ALA A 1 480 ? -12.763 11.756 21.664 1.00 94.44 480 ALA A O 1
ATOM 3863 N N . LEU A 1 481 ? -11.417 11.120 23.355 1.00 96.00 481 LEU A N 1
ATOM 3864 C CA . LEU A 1 481 ? -12.423 10.557 24.249 1.00 96.00 481 LEU A CA 1
ATOM 3865 C C . LEU A 1 481 ? -12.410 11.329 25.578 1.00 96.00 481 LEU A C 1
ATOM 3867 O O . LEU A 1 481 ? -11.388 11.320 26.275 1.00 96.00 481 LEU A O 1
ATOM 3871 N N . PRO A 1 482 ? -13.518 11.983 25.970 1.00 97.12 482 PRO A N 1
ATOM 3872 C CA . PRO A 1 482 ? -13.602 12.664 27.258 1.00 97.12 482 PRO A CA 1
ATOM 3873 C C . PRO A 1 482 ? -13.396 11.713 28.446 1.00 97.12 482 PRO A C 1
ATOM 3875 O O . PRO A 1 482 ? -13.699 10.520 28.356 1.00 97.12 482 PRO A O 1
ATOM 3878 N N . ALA A 1 483 ? -12.903 12.238 29.567 1.00 97.62 483 ALA A N 1
ATOM 3879 C CA . ALA A 1 483 ? -12.783 11.502 30.825 1.00 97.62 483 ALA A CA 1
ATOM 3880 C C . ALA A 1 483 ? -14.122 10.880 31.259 1.00 97.62 483 ALA A C 1
ATOM 3882 O O . ALA A 1 483 ? -15.164 11.529 31.153 1.00 97.62 483 ALA A O 1
ATOM 3883 N N . LYS A 1 484 ? -14.086 9.651 31.794 1.00 97.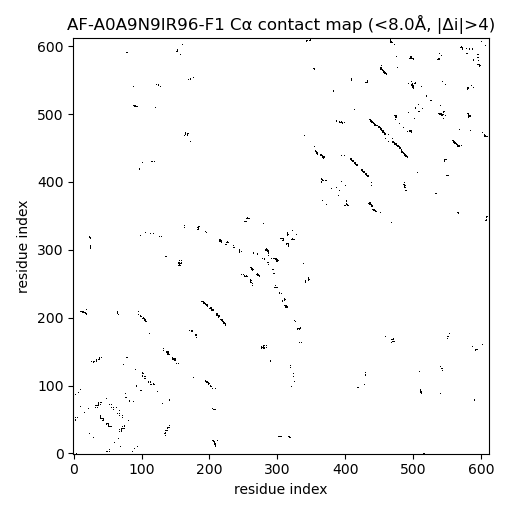69 484 LYS A N 1
ATOM 3884 C CA . LYS A 1 484 ? -15.251 8.914 32.324 1.00 97.69 484 LYS A CA 1
ATOM 3885 C C . LYS A 1 484 ? -16.476 8.946 31.407 1.00 97.69 484 LYS A C 1
ATOM 3887 O O . LYS A 1 484 ? -17.600 9.154 31.865 1.00 97.69 484 LYS A O 1
ATOM 3892 N N . SER A 1 485 ? -16.264 8.786 30.107 1.00 97.19 485 SER A N 1
ATOM 3893 C CA . SER A 1 485 ? -17.331 8.910 29.119 1.00 97.19 485 SER A CA 1
ATOM 3894 C C . SER A 1 485 ? -17.564 7.604 28.379 1.00 97.19 485 SER A C 1
ATOM 3896 O O . SER A 1 485 ? -16.634 6.837 28.135 1.00 97.19 485 SER A O 1
ATOM 3898 N N . LYS A 1 486 ? -18.822 7.372 28.002 1.00 97.19 486 LYS A N 1
ATOM 3899 C CA . LYS A 1 486 ? -19.220 6.336 27.053 1.00 97.19 486 LYS A CA 1
ATOM 3900 C C . LYS A 1 486 ? -19.893 7.014 25.870 1.00 97.19 486 LYS A C 1
ATOM 3902 O O . LYS A 1 486 ? -21.008 7.515 26.010 1.00 97.19 486 LYS A O 1
ATOM 3907 N N . ILE A 1 487 ? -19.197 7.066 24.740 1.00 96.31 487 ILE A N 1
ATOM 3908 C CA . ILE A 1 487 ? -19.619 7.830 23.562 1.00 96.31 487 ILE A CA 1
ATOM 3909 C C . ILE A 1 487 ? -19.733 6.938 22.331 1.00 96.31 487 ILE A C 1
ATOM 3911 O O . ILE A 1 487 ? -19.132 5.866 22.272 1.00 96.31 487 ILE A O 1
ATOM 3915 N N . VAL A 1 488 ? -20.472 7.406 21.331 1.00 96.69 488 VAL A N 1
ATOM 3916 C CA . VAL A 1 488 ? -20.496 6.824 19.989 1.00 96.69 488 VAL A CA 1
ATOM 3917 C C . VAL A 1 488 ? -19.619 7.651 19.055 1.00 96.69 488 VAL A C 1
ATOM 3919 O O . VAL A 1 488 ? -19.822 8.851 18.884 1.00 96.69 488 VAL A O 1
ATOM 3922 N N . VAL A 1 489 ? -18.653 6.985 18.430 1.00 95.56 489 VAL A N 1
ATOM 3923 C CA . VAL A 1 489 ? -17.820 7.525 17.355 1.00 95.56 489 VAL A CA 1
ATOM 3924 C C . VAL A 1 489 ? -18.427 7.080 16.033 1.00 95.56 489 VAL A C 1
ATOM 3926 O O . VAL A 1 489 ? -18.592 5.883 15.812 1.00 95.56 489 VAL A O 1
ATOM 3929 N N . ALA A 1 490 ? -18.756 8.031 15.163 1.00 94.31 490 ALA A N 1
ATOM 3930 C CA . ALA A 1 490 ? -19.267 7.766 13.824 1.00 94.31 490 ALA A CA 1
ATOM 3931 C C . ALA A 1 490 ? -18.176 8.071 12.797 1.00 94.31 490 ALA A C 1
ATOM 3933 O O . ALA A 1 490 ? -17.591 9.155 12.817 1.00 94.31 490 ALA A O 1
ATOM 3934 N N . ARG A 1 491 ? -17.908 7.120 11.903 1.00 93.31 491 ARG A N 1
ATOM 3935 C CA . ARG A 1 491 ? -16.841 7.212 10.910 1.00 93.31 491 ARG A CA 1
ATOM 3936 C C . ARG A 1 491 ? -17.369 6.882 9.523 1.00 93.31 491 ARG A C 1
ATOM 3938 O O . ARG A 1 491 ? -17.815 5.769 9.275 1.00 93.31 491 ARG A O 1
ATOM 3945 N N . ASP A 1 492 ? -17.305 7.860 8.632 1.00 92.19 492 ASP A N 1
ATOM 3946 C CA . ASP A 1 492 ? -17.667 7.713 7.222 1.00 92.19 492 ASP A CA 1
ATOM 3947 C C . ASP A 1 492 ? -16.613 6.867 6.475 1.00 92.19 492 ASP A C 1
ATOM 3949 O O . ASP A 1 492 ? -15.416 7.146 6.603 1.00 92.19 492 ASP A O 1
ATOM 3953 N N . CYS A 1 493 ? -17.037 5.873 5.680 1.00 92.06 493 CYS A N 1
ATOM 3954 C CA . CYS A 1 493 ? -16.149 5.046 4.851 1.00 92.06 493 CYS A CA 1
ATOM 3955 C C . CYS A 1 493 ? -15.252 5.848 3.895 1.00 92.06 493 CYS A C 1
ATOM 3957 O O . CYS A 1 493 ? -14.136 5.437 3.587 1.00 92.06 493 CYS A O 1
ATOM 3959 N N . ASP A 1 494 ? -15.710 7.011 3.454 1.00 87.94 494 ASP A N 1
ATOM 3960 C CA . ASP A 1 494 ? -15.011 7.881 2.510 1.00 87.94 494 ASP A CA 1
ATOM 3961 C C . ASP A 1 494 ? -13.747 8.492 3.086 1.00 87.94 494 ASP A C 1
ATOM 3963 O O . ASP A 1 494 ? -12.849 8.901 2.355 1.00 87.94 494 ASP A O 1
ATOM 3967 N N . ARG A 1 495 ? -13.688 8.582 4.413 1.00 87.19 495 ARG A N 1
ATOM 3968 C CA . ARG A 1 495 ? -12.560 9.168 5.124 1.00 87.19 495 ARG A CA 1
ATOM 3969 C C . ARG A 1 495 ? -11.446 8.157 5.362 1.00 87.19 495 ARG A C 1
ATOM 3971 O O . ARG A 1 495 ? -10.477 8.522 6.025 1.00 87.19 495 ARG A O 1
ATOM 3978 N N . SER A 1 496 ? -11.607 6.920 4.879 1.00 91.69 496 SER A N 1
ATOM 3979 C CA . SER A 1 496 ? -10.644 5.834 5.036 1.00 91.69 496 SER A CA 1
ATOM 3980 C C . SER A 1 496 ? -9.218 6.318 4.791 1.00 91.69 496 SER A C 1
ATOM 3982 O O . SER A 1 496 ? -8.932 6.889 3.739 1.00 91.69 496 SER A O 1
ATOM 3984 N N . SER A 1 497 ? -8.331 6.029 5.746 1.00 91.19 497 SER A N 1
ATOM 3985 C CA . SER A 1 497 ? -6.894 6.334 5.668 1.00 91.19 497 SER A CA 1
ATOM 3986 C C . SER A 1 497 ? -6.149 5.630 4.526 1.00 91.19 497 SER A C 1
ATOM 3988 O O . SER A 1 497 ? -4.967 5.890 4.293 1.00 91.19 497 SER A O 1
ATOM 3990 N N . VAL A 1 498 ? -6.816 4.681 3.870 1.00 93.00 498 VAL A N 1
ATOM 3991 C CA . VAL A 1 498 ? -6.291 3.838 2.795 1.00 93.00 498 VAL A CA 1
ATOM 3992 C C . VAL A 1 498 ? -6.626 4.425 1.425 1.00 93.00 498 VAL A C 1
ATOM 3994 O O . VAL A 1 498 ? -5.884 4.236 0.461 1.00 93.00 498 VAL A O 1
ATOM 3997 N N . VAL A 1 499 ? -7.754 5.128 1.338 1.00 90.69 499 VAL A N 1
ATOM 3998 C CA . VAL A 1 499 ? -8.329 5.589 0.079 1.00 90.69 499 VAL A CA 1
ATOM 3999 C C . VAL A 1 499 ? -7.716 6.917 -0.343 1.00 90.69 499 VAL A C 1
ATOM 4001 O O . VAL A 1 499 ? -7.512 7.814 0.476 1.00 90.69 499 VAL A O 1
ATOM 4004 N N . ARG A 1 500 ? -7.478 7.060 -1.649 1.00 86.69 500 ARG A N 1
ATOM 4005 C CA . ARG A 1 500 ? -7.100 8.331 -2.275 1.00 86.69 500 ARG A CA 1
ATOM 4006 C C . ARG A 1 500 ? -8.074 9.442 -1.879 1.00 86.69 500 ARG A C 1
ATOM 4008 O O . ARG A 1 500 ? -9.284 9.255 -1.955 1.00 86.69 500 ARG A O 1
ATOM 4015 N N . GLN A 1 501 ? -7.551 10.612 -1.517 1.00 80.81 501 GLN A N 1
ATOM 4016 C CA . GLN A 1 501 ? -8.381 11.746 -1.114 1.00 80.81 501 GLN A CA 1
ATOM 4017 C C . GLN A 1 501 ? -8.292 12.902 -2.122 1.00 80.81 501 GLN A C 1
ATOM 4019 O O . GLN A 1 501 ? -7.185 13.341 -2.433 1.00 80.81 501 GLN A O 1
ATOM 4024 N N . PRO A 1 502 ? -9.430 13.446 -2.588 1.00 79.44 502 PRO A N 1
ATOM 4025 C CA . PRO A 1 502 ? -10.791 12.987 -2.316 1.00 79.44 502 PRO A CA 1
ATOM 4026 C C . PRO A 1 502 ? -11.085 11.635 -3.001 1.00 79.44 502 PRO A C 1
ATOM 4028 O O . PRO A 1 502 ? -10.460 11.318 -4.017 1.00 79.44 502 PRO A O 1
ATOM 4031 N N . PRO A 1 503 ? -12.049 10.848 -2.491 1.00 83.62 503 PRO A N 1
ATOM 4032 C CA . PRO A 1 503 ? -12.396 9.562 -3.079 1.00 83.62 503 PRO A CA 1
ATOM 4033 C C . PRO A 1 503 ? -12.991 9.742 -4.478 1.00 83.62 503 PRO A C 1
ATOM 4035 O O . PRO A 1 503 ? -13.935 10.511 -4.671 1.00 83.62 503 PRO A O 1
ATOM 4038 N N . GLN A 1 504 ? -12.473 8.993 -5.449 1.00 84.12 504 GLN A N 1
ATOM 4039 C CA . GLN A 1 504 ? -12.985 8.971 -6.820 1.00 84.12 504 GLN A CA 1
ATOM 4040 C C . GLN A 1 504 ? -14.201 8.041 -6.899 1.00 84.12 504 GLN A C 1
ATOM 4042 O O . GLN A 1 504 ? -14.111 6.859 -6.561 1.00 84.12 504 GLN A O 1
ATOM 4047 N N . LYS A 1 505 ? -15.359 8.581 -7.294 1.00 84.75 505 LYS A N 1
ATOM 4048 C CA . LYS A 1 505 ? -16.657 7.882 -7.167 1.00 84.75 505 LYS A CA 1
ATOM 4049 C C . LYS A 1 505 ? -17.601 8.029 -8.350 1.00 84.75 505 LYS A C 1
ATOM 4051 O O . LYS A 1 505 ? -18.516 7.228 -8.517 1.00 84.75 505 LYS A O 1
ATOM 4056 N N . THR A 1 506 ? -17.418 9.072 -9.143 1.00 82.94 506 THR A N 1
ATOM 4057 C CA . THR A 1 506 ? -18.193 9.328 -10.361 1.00 82.94 506 THR A CA 1
ATOM 4058 C C . THR A 1 506 ? -17.363 8.938 -11.576 1.00 82.94 506 THR A C 1
ATOM 4060 O O . THR A 1 506 ? -16.141 8.924 -11.491 1.00 82.94 506 THR A O 1
ATOM 4063 N N . ILE A 1 507 ? -18.005 8.677 -12.719 1.00 77.06 507 ILE A N 1
ATOM 4064 C CA . ILE A 1 507 ? -17.303 8.333 -13.970 1.00 77.06 507 ILE A CA 1
ATOM 4065 C C . ILE A 1 507 ? -16.211 9.370 -14.276 1.00 77.06 507 ILE A C 1
ATOM 4067 O O . ILE A 1 507 ? -15.053 9.001 -14.418 1.00 77.06 507 ILE A O 1
ATOM 4071 N N . ASN A 1 508 ? -16.552 10.663 -14.227 1.00 74.00 508 ASN A N 1
ATOM 4072 C CA . ASN A 1 508 ? -15.591 11.742 -14.468 1.00 74.00 508 ASN A CA 1
ATOM 4073 C C . ASN A 1 508 ? -14.406 11.705 -13.494 1.00 74.00 508 ASN A C 1
ATOM 4075 O O . ASN A 1 508 ? -13.271 11.828 -13.925 1.00 74.00 508 ASN A O 1
ATOM 4079 N N . THR A 1 509 ? -14.649 11.508 -12.192 1.00 78.44 509 THR A N 1
ATOM 4080 C CA . THR A 1 509 ? -13.555 11.487 -11.200 1.00 78.44 509 THR A CA 1
ATOM 4081 C C . THR A 1 509 ? -12.726 10.207 -11.241 1.00 78.44 509 THR A C 1
ATOM 4083 O O . THR A 1 509 ? -11.628 10.199 -10.704 1.00 78.44 509 THR A O 1
ATOM 4086 N N . LEU A 1 510 ? -13.231 9.125 -11.837 1.00 81.12 510 LEU A N 1
ATOM 4087 C CA . LEU A 1 510 ? -12.490 7.875 -12.010 1.00 81.12 510 LEU A CA 1
ATOM 4088 C C . LEU A 1 510 ? -11.591 7.894 -13.260 1.00 81.12 510 LEU A C 1
ATOM 4090 O O . LEU A 1 510 ? -10.625 7.139 -13.308 1.00 81.12 510 LEU A O 1
ATOM 4094 N N . ASP A 1 511 ? -11.896 8.723 -14.260 1.00 76.12 511 ASP A N 1
ATOM 4095 C CA . ASP A 1 511 ? -11.072 8.902 -15.469 1.00 76.12 511 ASP A CA 1
ATOM 4096 C C . ASP A 1 511 ? -10.148 10.124 -15.385 1.00 76.12 511 ASP A C 1
ATOM 4098 O O . ASP A 1 511 ? -9.068 10.142 -15.978 1.00 76.12 511 ASP A O 1
ATOM 4102 N N . ASP A 1 512 ? -10.541 11.133 -14.610 1.00 69.94 512 ASP A N 1
ATOM 4103 C CA . ASP A 1 512 ? -9.790 12.368 -14.441 1.00 69.94 512 ASP A CA 1
ATOM 4104 C C . ASP A 1 512 ? -9.414 12.600 -12.972 1.00 69.94 512 ASP A C 1
ATOM 4106 O O . ASP A 1 512 ? -10.255 12.611 -12.067 1.00 69.94 512 ASP A O 1
ATOM 4110 N N . THR A 1 513 ? -8.117 12.786 -12.741 1.00 58.59 513 THR A N 1
ATOM 4111 C CA . THR A 1 513 ? -7.550 13.141 -11.439 1.00 58.59 513 THR A CA 1
ATOM 4112 C C . THR A 1 513 ? -7.464 14.645 -11.232 1.00 58.59 513 THR A C 1
ATOM 4114 O O . THR A 1 513 ? -7.319 15.086 -10.090 1.00 58.59 513 THR A O 1
ATOM 4117 N N . ASP A 1 514 ? -7.586 15.437 -12.303 1.00 53.56 514 ASP A N 1
ATOM 4118 C CA . ASP A 1 514 ? -7.657 16.892 -12.273 1.00 53.56 514 ASP A CA 1
ATOM 4119 C C . ASP A 1 514 ? -9.061 17.309 -11.809 1.00 53.56 514 ASP A C 1
ATOM 4121 O O . ASP A 1 514 ? -9.863 17.910 -12.525 1.00 53.56 514 ASP A O 1
ATOM 4125 N N . ILE A 1 515 ? -9.364 17.040 -10.535 1.00 49.69 515 ILE A N 1
ATOM 4126 C CA . ILE A 1 515 ? -10.446 17.732 -9.834 1.00 49.69 515 ILE A CA 1
ATOM 4127 C C . ILE A 1 515 ? -9.959 19.170 -9.649 1.00 49.69 515 ILE A C 1
ATOM 4129 O O . ILE A 1 515 ? -9.451 19.564 -8.597 1.00 49.69 515 ILE A O 1
ATOM 4133 N N . ALA A 1 516 ? -10.028 19.958 -10.722 1.00 41.56 516 ALA A N 1
ATOM 4134 C CA . ALA A 1 516 ? -9.612 21.342 -10.716 1.00 41.56 516 ALA A CA 1
ATOM 4135 C C . ALA A 1 516 ? -10.316 22.061 -9.557 1.00 41.56 516 ALA A C 1
ATOM 4137 O O . ALA A 1 516 ? -11.492 21.809 -9.284 1.00 41.56 516 ALA A O 1
ATOM 4138 N N . ARG A 1 517 ? -9.640 23.050 -8.949 1.00 42.25 517 ARG A N 1
ATOM 4139 C CA . ARG A 1 517 ? -10.220 24.024 -7.991 1.00 42.25 517 ARG A CA 1
ATOM 4140 C C . ARG A 1 517 ? -11.617 24.543 -8.396 1.00 42.25 517 ARG A C 1
ATOM 4142 O O . ARG A 1 517 ? -12.366 25.025 -7.554 1.00 42.25 517 ARG A O 1
ATOM 4149 N N . GLN A 1 518 ? -11.960 24.462 -9.682 1.00 36.88 518 GLN A N 1
ATOM 4150 C CA . GLN A 1 518 ? -13.238 24.859 -10.261 1.00 36.88 518 GLN A CA 1
ATOM 4151 C C . GLN A 1 518 ? -14.402 23.885 -9.997 1.00 36.88 518 GLN A C 1
ATOM 4153 O O . GLN A 1 518 ? -15.526 24.365 -9.855 1.00 36.88 518 GLN A O 1
ATOM 4158 N N . ASP A 1 519 ? -14.193 22.572 -9.859 1.00 40.69 519 ASP A N 1
ATOM 4159 C CA . ASP A 1 519 ? -15.319 21.633 -9.698 1.00 40.69 519 ASP A CA 1
ATOM 4160 C C . ASP A 1 519 ? -15.871 21.579 -8.268 1.00 40.69 519 ASP A C 1
ATOM 4162 O O . ASP A 1 519 ? -17.072 21.384 -8.090 1.00 40.69 519 ASP A O 1
ATOM 4166 N N . ALA A 1 520 ? -15.077 21.926 -7.247 1.00 39.81 520 ALA A N 1
ATOM 4167 C CA . ALA A 1 520 ? -15.601 22.130 -5.890 1.00 39.81 520 ALA A CA 1
ATOM 4168 C C . ALA A 1 520 ? -16.742 23.177 -5.853 1.00 39.81 520 ALA A C 1
ATOM 4170 O O . ALA A 1 520 ? -17.694 23.037 -5.087 1.00 39.81 520 ALA A O 1
ATOM 4171 N N . SER A 1 521 ? -16.691 24.186 -6.735 1.00 36.34 521 SER A N 1
ATOM 4172 C CA . SER A 1 521 ? -17.723 25.228 -6.866 1.00 36.34 521 SER A CA 1
ATOM 4173 C C . SER A 1 521 ? -18.987 24.787 -7.620 1.00 36.34 521 SER A C 1
ATOM 4175 O O . SER A 1 521 ? -20.055 25.358 -7.401 1.00 36.34 521 SER A O 1
ATOM 4177 N N . LYS A 1 522 ? -18.910 23.760 -8.482 1.00 37.44 522 LYS A N 1
ATOM 4178 C CA . LYS A 1 522 ? -20.073 23.231 -9.221 1.00 37.44 522 LYS A CA 1
ATOM 4179 C C . LYS A 1 522 ? -20.897 22.249 -8.395 1.00 37.44 522 LYS A C 1
ATOM 4181 O O . LYS A 1 522 ? -22.104 22.156 -8.599 1.00 37.44 522 LYS A O 1
ATOM 4186 N N . TYR A 1 523 ? -20.271 21.569 -7.438 1.00 40.28 523 TYR A N 1
ATOM 4187 C CA . TYR A 1 523 ? -20.967 20.678 -6.510 1.00 40.28 523 TYR A CA 1
ATOM 4188 C C . TYR A 1 523 ? -21.566 21.405 -5.299 1.00 40.28 523 TYR A C 1
ATOM 4190 O O . TYR A 1 523 ? -22.275 20.774 -4.514 1.00 40.28 523 TYR A O 1
ATOM 4198 N N . ASN A 1 524 ? -21.319 22.713 -5.116 1.00 39.28 524 ASN A N 1
ATOM 4199 C CA . ASN A 1 524 ? -21.840 23.410 -3.944 1.00 39.28 524 ASN A CA 1
ATOM 4200 C C . ASN A 1 524 ? -21.861 24.950 -4.063 1.00 39.28 524 ASN A C 1
ATOM 4202 O O . ASN A 1 524 ? -20.815 25.585 -4.186 1.00 39.28 524 ASN A O 1
ATOM 4206 N N . LYS A 1 525 ? -23.033 25.579 -3.869 1.00 34.69 525 LYS A N 1
ATOM 4207 C CA . LYS A 1 525 ? -23.138 27.040 -3.646 1.00 34.69 525 LYS A CA 1
ATOM 4208 C C . LYS A 1 525 ? -22.457 27.492 -2.339 1.00 34.69 525 LYS A C 1
ATOM 4210 O O . LYS A 1 525 ? -22.158 28.669 -2.203 1.00 34.69 525 LYS A O 1
ATOM 4215 N N . ARG A 1 526 ? -22.175 26.570 -1.403 1.00 37.88 526 ARG A N 1
ATOM 4216 C CA . ARG A 1 526 ? -21.488 26.825 -0.118 1.00 37.88 526 ARG A CA 1
ATOM 4217 C C . ARG A 1 526 ? -19.986 26.507 -0.108 1.00 37.88 526 ARG A C 1
ATOM 4219 O O . ARG A 1 526 ? -19.311 26.868 0.848 1.00 37.88 526 ARG A O 1
ATOM 4226 N N . ALA A 1 527 ? -19.424 25.903 -1.163 1.00 36.62 527 ALA A N 1
ATOM 4227 C CA . ALA A 1 527 ? -17.965 25.726 -1.274 1.00 36.62 527 ALA A CA 1
ATOM 4228 C C . ALA A 1 527 ? -17.216 27.061 -1.446 1.00 36.62 527 ALA A C 1
ATOM 4230 O O . ALA A 1 527 ? -15.996 27.098 -1.339 1.00 36.62 527 ALA A O 1
ATOM 4231 N N . GLN A 1 528 ? -17.942 28.162 -1.663 1.00 35.84 528 GLN A N 1
ATOM 4232 C CA . GLN A 1 528 ? -17.397 29.517 -1.596 1.00 35.84 528 GLN A CA 1
ATOM 4233 C C . GLN A 1 528 ? -16.996 29.939 -0.166 1.00 35.84 528 GLN A C 1
ATOM 4235 O O . GLN A 1 528 ? -16.238 30.892 -0.024 1.00 35.84 528 GLN A O 1
ATOM 4240 N N . GLU A 1 529 ? -17.467 29.243 0.880 1.00 36.34 529 GLU A N 1
ATOM 4241 C CA . GLU A 1 529 ? -17.200 29.584 2.290 1.00 36.34 529 GLU A CA 1
ATOM 4242 C C . GLU A 1 529 ? -16.044 28.777 2.917 1.00 36.34 529 GLU A C 1
ATOM 4244 O O . GLU A 1 529 ? -15.515 29.167 3.958 1.00 36.34 529 GLU A O 1
ATOM 4249 N N . VAL A 1 530 ? -15.608 27.673 2.293 1.00 39.47 530 VAL A N 1
ATOM 4250 C CA . VAL A 1 530 ? -14.422 26.917 2.732 1.00 39.47 530 VAL A CA 1
ATOM 4251 C C . VAL A 1 530 ? -13.212 27.430 1.959 1.00 39.47 530 VAL A C 1
ATOM 4253 O O . VAL A 1 530 ? -13.207 27.400 0.731 1.00 39.47 530 VAL A O 1
ATOM 4256 N N . SER A 1 531 ? -12.179 27.918 2.655 1.00 39.97 531 SER A N 1
ATOM 4257 C CA . SER A 1 531 ? -10.990 28.444 1.980 1.00 39.97 531 SER A CA 1
ATOM 4258 C C . SER A 1 531 ? -10.347 27.372 1.091 1.00 39.97 531 SER A C 1
ATOM 4260 O O . SER A 1 531 ? -10.181 26.222 1.503 1.00 39.97 531 SER A O 1
ATOM 4262 N N . ALA A 1 532 ? -9.956 27.759 -0.127 1.00 42.78 532 ALA A N 1
ATOM 4263 C CA . ALA A 1 532 ? -9.268 26.887 -1.081 1.00 42.78 532 ALA A CA 1
ATOM 4264 C C . ALA A 1 532 ? -8.007 26.220 -0.486 1.00 42.78 532 ALA A C 1
ATOM 4266 O O . ALA A 1 532 ? -7.659 25.115 -0.893 1.00 42.78 532 ALA A O 1
ATOM 4267 N N . ASP A 1 533 ? -7.387 26.844 0.523 1.00 39.47 533 ASP A N 1
ATOM 4268 C CA . ASP A 1 533 ? -6.258 26.297 1.286 1.00 39.47 533 ASP A CA 1
ATOM 4269 C C . ASP A 1 533 ? -6.608 25.004 2.049 1.00 39.47 533 ASP A C 1
ATOM 4271 O O . ASP A 1 533 ? -5.821 24.061 2.051 1.00 39.47 533 ASP A O 1
ATOM 4275 N N . ARG A 1 534 ? -7.805 24.897 2.650 1.00 43.62 534 ARG A N 1
ATOM 4276 C CA . ARG A 1 534 ? -8.209 23.707 3.436 1.00 43.62 534 ARG A CA 1
ATOM 4277 C C . ARG A 1 534 ? -8.536 22.492 2.564 1.00 43.62 534 ARG A C 1
ATOM 4279 O O . ARG A 1 534 ? -8.357 21.357 2.996 1.00 43.62 534 ARG A O 1
ATOM 4286 N N . LEU A 1 535 ? -9.012 22.730 1.341 1.00 46.59 535 LEU A N 1
ATOM 4287 C CA . LEU A 1 535 ? -9.242 21.693 0.329 1.00 46.59 535 LEU A CA 1
ATOM 4288 C C . LEU A 1 535 ? -7.922 21.109 -0.192 1.00 46.59 535 LEU A C 1
ATOM 4290 O O . LEU A 1 535 ? -7.848 19.915 -0.473 1.00 46.59 535 LEU A O 1
ATOM 4294 N N . ASP A 1 536 ? -6.884 21.940 -0.302 1.00 52.78 536 ASP A N 1
ATOM 4295 C CA . ASP A 1 536 ? -5.563 21.518 -0.763 1.00 52.78 536 ASP A CA 1
ATOM 4296 C C . ASP A 1 536 ? -4.859 20.660 0.298 1.00 52.78 536 ASP A C 1
ATOM 4298 O O . ASP A 1 536 ? -4.289 19.630 -0.044 1.00 52.78 536 ASP A O 1
ATOM 4302 N N . GLU A 1 537 ? -4.946 21.013 1.589 1.00 54.25 537 GLU A N 1
ATOM 4303 C CA . GLU A 1 537 ? -4.276 20.322 2.710 1.00 54.25 537 GLU A CA 1
ATOM 4304 C C . GLU A 1 537 ? -4.632 18.829 2.861 1.00 54.25 537 GLU A C 1
ATOM 4306 O O . GLU A 1 537 ? -3.743 18.027 3.165 1.00 54.25 537 GLU A O 1
ATOM 4311 N N . ASN A 1 538 ? -5.890 18.456 2.600 1.00 53.97 538 ASN A N 1
ATOM 4312 C CA . ASN A 1 538 ? -6.399 17.082 2.739 1.00 53.97 538 ASN A CA 1
ATOM 4313 C C . ASN A 1 538 ? -6.268 16.240 1.460 1.00 53.97 538 ASN A C 1
ATOM 4315 O O . ASN A 1 538 ? -6.550 15.040 1.472 1.00 53.97 538 ASN A O 1
ATOM 4319 N N . TYR A 1 539 ? -5.866 16.863 0.353 1.00 57.66 539 TYR A N 1
ATOM 4320 C CA . TYR A 1 539 ? -5.761 16.211 -0.942 1.00 57.66 539 TYR A CA 1
ATOM 4321 C C . TYR A 1 539 ? -4.488 15.342 -1.021 1.00 57.66 539 TYR A C 1
ATOM 4323 O O . TYR A 1 539 ? -3.386 15.784 -0.676 1.00 57.66 539 TYR A O 1
ATOM 4331 N N . CYS A 1 540 ? -4.631 14.114 -1.526 1.00 71.12 540 CYS A N 1
ATOM 4332 C CA . CYS A 1 540 ? -3.564 13.127 -1.693 1.00 71.12 540 CYS A CA 1
ATOM 4333 C C . CYS A 1 540 ? -3.669 12.468 -3.068 1.00 71.12 540 CYS A C 1
ATOM 4335 O O . CYS A 1 540 ? -4.621 11.735 -3.326 1.00 71.12 540 CYS A O 1
ATOM 4337 N N . ASP A 1 541 ? -2.681 12.698 -3.934 1.00 72.69 541 ASP A N 1
ATOM 4338 C CA . ASP A 1 541 ? -2.674 12.110 -5.278 1.00 72.69 541 ASP A CA 1
ATOM 4339 C C . ASP A 1 541 ? -2.487 10.590 -5.278 1.00 72.69 541 ASP A C 1
ATOM 4341 O O . ASP A 1 541 ? -3.080 9.888 -6.092 1.00 72.69 541 ASP A O 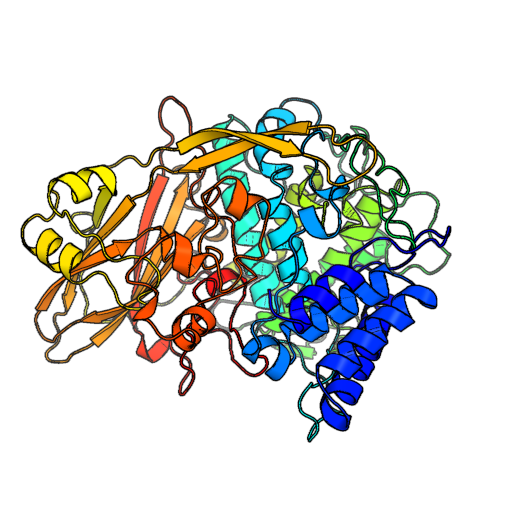1
ATOM 4345 N N . CYS A 1 542 ? -1.692 10.079 -4.342 1.00 83.44 542 CYS A N 1
ATOM 4346 C CA . CYS A 1 542 ? -1.549 8.651 -4.112 1.00 83.44 542 CYS A CA 1
ATOM 4347 C C . CYS A 1 542 ? -2.635 8.168 -3.152 1.00 83.44 542 CYS A C 1
ATOM 4349 O O . CYS A 1 542 ? -2.840 8.771 -2.095 1.00 83.44 542 CYS A O 1
ATOM 4351 N N . GLY A 1 543 ? -3.268 7.046 -3.496 1.00 89.00 543 GLY A N 1
ATOM 4352 C CA . GLY A 1 543 ? -4.069 6.250 -2.574 1.00 89.00 543 GLY A CA 1
ATOM 4353 C C . GLY A 1 543 ? -4.849 5.138 -3.247 1.00 89.00 543 GLY A C 1
ATOM 4354 O O . GLY A 1 543 ? -4.995 5.132 -4.468 1.00 89.00 543 GLY A O 1
ATOM 4355 N N . TRP A 1 544 ? -5.353 4.199 -2.445 1.00 94.25 544 TRP A N 1
ATOM 4356 C CA . TRP A 1 544 ? -6.135 3.080 -2.959 1.00 94.25 544 TRP A CA 1
ATOM 4357 C C . TRP A 1 544 ? -7.451 3.581 -3.581 1.00 94.25 544 TRP A C 1
ATOM 4359 O O . TRP A 1 544 ? -8.077 4.491 -3.020 1.00 94.25 544 TRP A O 1
ATOM 4369 N N . PRO A 1 545 ? -7.925 3.007 -4.700 1.00 93.62 545 PRO A N 1
ATOM 4370 C CA . PRO A 1 545 ? -9.210 3.389 -5.271 1.00 93.62 545 PRO A CA 1
ATOM 4371 C C . PRO A 1 545 ? -10.363 3.066 -4.314 1.00 93.62 545 PRO A C 1
ATOM 4373 O O . PRO A 1 545 ? -10.509 1.930 -3.861 1.00 93.62 545 PRO A O 1
ATOM 4376 N N . PHE A 1 546 ? -11.234 4.046 -4.051 1.00 93.38 546 PHE A N 1
ATOM 4377 C CA . PHE A 1 546 ? -12.447 3.837 -3.249 1.00 93.38 546 PHE A CA 1
ATOM 4378 C C . PHE A 1 546 ? -13.303 2.649 -3.724 1.00 93.38 546 PHE A C 1
ATOM 4380 O O . PHE A 1 546 ? -13.741 1.871 -2.872 1.00 93.38 546 PHE A O 1
ATOM 4387 N N . PRO A 1 547 ? -13.520 2.440 -5.042 1.00 94.38 547 PRO A N 1
ATOM 4388 C CA . PRO A 1 547 ? -14.338 1.325 -5.510 1.00 94.38 547 PRO A CA 1
ATOM 4389 C C . PRO A 1 547 ? -13.772 -0.062 -5.145 1.00 94.38 547 PRO A C 1
ATOM 4391 O O . PRO A 1 547 ? -14.522 -1.033 -5.093 1.00 94.38 547 PRO A O 1
ATOM 4394 N N . LEU A 1 548 ? -12.477 -0.142 -4.818 1.00 95.56 548 LEU A N 1
ATOM 4395 C CA . LEU A 1 548 ? -11.774 -1.362 -4.410 1.00 95.56 548 LEU A CA 1
ATOM 4396 C C . LEU A 1 548 ? -11.512 -1.427 -2.893 1.00 95.56 548 LEU A C 1
ATOM 4398 O O . LEU A 1 548 ? -10.766 -2.297 -2.428 1.00 95.56 548 LEU A O 1
ATOM 4402 N N . LEU A 1 549 ? -12.073 -0.501 -2.100 1.00 95.56 549 LEU A N 1
ATOM 4403 C CA . LEU A 1 549 ? -11.919 -0.499 -0.641 1.00 95.56 549 LEU A CA 1
ATOM 4404 C C . LEU A 1 549 ? -12.524 -1.761 -0.013 1.00 95.56 549 LEU A C 1
ATOM 4406 O O . LEU A 1 549 ? -11.952 -2.296 0.935 1.00 95.56 549 LEU A O 1
ATOM 4410 N N . LEU A 1 550 ? -13.647 -2.250 -0.537 1.00 96.50 550 LEU A N 1
ATOM 4411 C CA . LEU A 1 550 ? -14.304 -3.468 -0.069 1.00 96.50 550 LEU A CA 1
ATOM 4412 C C . LEU A 1 550 ? -14.143 -4.584 -1.112 1.00 96.50 550 LEU A C 1
ATOM 4414 O O . LEU A 1 550 ? -14.387 -4.314 -2.290 1.00 96.50 550 LEU A O 1
ATOM 4418 N N . PRO A 1 551 ? -13.786 -5.821 -0.711 1.00 96.62 551 PRO A N 1
ATOM 4419 C CA . PRO A 1 551 ? -13.746 -6.938 -1.643 1.00 96.62 551 PRO A CA 1
ATOM 4420 C C . PRO A 1 551 ? -15.118 -7.248 -2.251 1.00 96.62 551 PRO A C 1
ATOM 4422 O O . PRO A 1 551 ? -16.143 -7.050 -1.596 1.00 96.62 551 PRO A O 1
ATOM 4425 N N . ARG A 1 552 ? -15.148 -7.808 -3.466 1.00 96.12 552 ARG A N 1
ATOM 4426 C CA . ARG A 1 552 ? -16.385 -8.139 -4.197 1.00 96.12 552 ARG A CA 1
ATOM 4427 C C . ARG A 1 552 ? -17.377 -8.970 -3.384 1.00 96.12 552 ARG A C 1
ATOM 4429 O O . ARG A 1 552 ? -18.564 -8.662 -3.372 1.00 96.12 552 ARG A O 1
ATOM 4436 N N . GLY A 1 553 ? -16.904 -10.032 -2.736 1.00 96.25 553 GLY A N 1
ATOM 4437 C CA . GLY A 1 553 ? -17.770 -11.050 -2.138 1.00 96.25 553 GLY A CA 1
ATOM 4438 C C . GLY A 1 553 ? -18.557 -11.863 -3.179 1.00 96.25 553 GLY A C 1
ATOM 4439 O O . GLY A 1 553 ? -18.297 -11.800 -4.380 1.00 96.25 553 GLY A O 1
ATOM 4440 N N . THR A 1 554 ? -19.515 -12.662 -2.713 1.00 96.56 554 THR A N 1
ATOM 4441 C CA . THR A 1 554 ? -20.350 -13.536 -3.555 1.00 96.56 554 THR A CA 1
ATOM 4442 C C . THR A 1 554 ? -21.800 -13.064 -3.565 1.00 96.56 554 THR A C 1
ATOM 4444 O O . THR A 1 554 ? -22.222 -12.282 -2.711 1.00 96.56 554 THR A O 1
ATOM 4447 N N . ARG A 1 555 ? -22.595 -13.571 -4.514 1.00 94.62 555 ARG A N 1
ATOM 4448 C CA . ARG A 1 555 ? -24.032 -13.270 -4.584 1.00 94.62 555 ARG A CA 1
ATOM 4449 C C . ARG A 1 555 ? -24.790 -13.804 -3.366 1.00 94.62 555 ARG A C 1
ATOM 4451 O O . ARG A 1 555 ? -25.751 -13.185 -2.928 1.00 94.62 555 ARG A O 1
ATOM 4458 N N . GLU A 1 556 ? -24.349 -14.936 -2.833 1.00 95.56 556 GLU A N 1
ATOM 4459 C CA . GLU A 1 556 ? -24.901 -15.604 -1.654 1.00 95.56 556 GLU A CA 1
ATOM 4460 C C . GLU A 1 556 ? -24.387 -14.997 -0.335 1.00 95.56 556 GLU A C 1
ATOM 4462 O O . GLU A 1 556 ? -24.851 -15.378 0.738 1.00 95.56 556 GLU A O 1
ATOM 4467 N N . GLY A 1 557 ? -23.436 -14.062 -0.409 1.00 96.56 557 GLY A N 1
ATOM 4468 C CA . GLY A 1 557 ? -22.725 -13.505 0.735 1.00 96.56 557 GLY A CA 1
ATOM 4469 C C . GLY A 1 557 ? -21.438 -14.271 1.053 1.00 96.56 557 GLY A C 1
ATOM 4470 O O . GLY A 1 557 ? -21.402 -15.500 1.125 1.00 96.56 557 GLY A O 1
ATOM 4471 N N . MET A 1 558 ? -20.358 -13.522 1.276 1.00 97.69 558 MET A N 1
ATOM 4472 C CA . MET A 1 558 ? -19.060 -14.051 1.695 1.00 97.69 558 MET A CA 1
ATOM 4473 C C . MET A 1 558 ? -18.763 -13.555 3.108 1.00 97.69 558 MET A C 1
ATOM 4475 O O . MET A 1 558 ? -18.850 -12.360 3.378 1.00 97.69 558 MET A O 1
ATOM 4479 N N . LYS A 1 559 ? -18.425 -14.468 4.023 1.00 98.19 559 LYS A N 1
ATOM 4480 C CA . LYS A 1 559 ? -18.190 -14.122 5.429 1.00 98.19 559 LYS A CA 1
ATOM 4481 C C . LYS A 1 559 ? -16.814 -13.498 5.636 1.00 98.19 559 LYS A C 1
ATOM 4483 O O . LYS A 1 559 ? -15.794 -14.051 5.220 1.00 98.19 559 LYS A O 1
ATOM 4488 N N . PHE A 1 560 ? -16.802 -12.396 6.375 1.00 98.44 560 PHE A N 1
ATOM 4489 C CA . PHE A 1 560 ? -15.598 -11.717 6.839 1.00 98.44 560 PHE A CA 1
ATOM 4490 C C . PHE A 1 560 ? -15.622 -11.584 8.361 1.00 98.44 560 PHE A C 1
ATOM 4492 O O . PHE A 1 560 ? -16.684 -11.482 8.977 1.00 98.44 560 PHE A O 1
ATOM 4499 N N . LYS A 1 561 ? -14.439 -11.555 8.974 1.00 97.81 561 LYS A N 1
ATOM 4500 C CA . LYS A 1 561 ? -14.261 -11.047 10.334 1.00 97.81 561 LYS A CA 1
ATOM 4501 C C . LYS A 1 561 ? -13.947 -9.560 10.247 1.00 97.81 561 LYS A C 1
ATOM 4503 O O . LYS A 1 561 ? -13.014 -9.195 9.544 1.00 97.81 561 LYS A O 1
ATOM 4508 N N . LEU A 1 562 ? -14.705 -8.731 10.961 1.00 98.06 562 LEU A N 1
ATOM 4509 C CA . LEU A 1 562 ? -14.374 -7.330 11.219 1.00 98.06 562 LEU A CA 1
ATOM 4510 C C . LEU A 1 562 ? -13.647 -7.246 12.561 1.00 98.06 562 LEU A C 1
ATOM 4512 O O . LEU A 1 562 ? -14.140 -7.763 13.563 1.00 98.06 562 LEU A O 1
ATOM 4516 N N . PHE A 1 563 ? -12.495 -6.585 12.578 1.00 97.69 563 PHE A N 1
ATOM 4517 C CA . PHE A 1 563 ? -11.697 -6.369 13.776 1.00 97.69 563 PHE A CA 1
ATOM 4518 C C . PHE A 1 563 ? -11.426 -4.882 13.967 1.00 97.69 563 PHE A C 1
ATOM 4520 O O . PHE A 1 563 ? -11.058 -4.177 13.028 1.00 97.69 563 PHE A O 1
ATOM 4527 N N . VAL A 1 564 ? -11.605 -4.411 15.198 1.00 98.06 564 VAL A N 1
ATOM 4528 C CA . VAL A 1 564 ? -11.340 -3.026 15.589 1.00 98.06 564 VAL A CA 1
ATOM 4529 C C . VAL A 1 564 ? -10.360 -3.054 16.748 1.00 98.06 564 VAL A C 1
ATOM 4531 O O . VAL A 1 564 ? -10.678 -3.563 17.821 1.00 98.06 564 VAL A O 1
ATOM 4534 N N . PHE A 1 565 ? -9.174 -2.497 16.525 1.00 97.25 565 PHE A N 1
ATOM 4535 C CA . PHE A 1 565 ? -8.171 -2.293 17.560 1.00 97.25 565 PHE A CA 1
ATOM 4536 C C . PHE A 1 565 ? -8.144 -0.827 17.977 1.00 97.25 565 PHE A C 1
ATOM 4538 O O . PHE A 1 565 ? -8.205 0.060 17.124 1.00 97.25 565 PHE A O 1
ATOM 4545 N N . ILE A 1 566 ? -8.016 -0.572 19.277 1.00 97.75 566 ILE A N 1
ATOM 4546 C CA . ILE A 1 566 ? -7.861 0.778 19.820 1.00 97.75 566 ILE A CA 1
ATOM 4547 C C . ILE A 1 566 ? -6.501 0.858 20.511 1.00 97.75 566 ILE A C 1
ATOM 4549 O O . ILE A 1 566 ? -6.301 0.247 21.558 1.00 97.75 566 ILE A O 1
ATOM 4553 N N . SER A 1 567 ? -5.572 1.617 19.931 1.00 97.38 567 SER A N 1
ATOM 4554 C CA . SER A 1 567 ? -4.246 1.872 20.507 1.00 97.38 567 SER A CA 1
ATOM 4555 C C . SER A 1 567 ? -4.132 3.281 21.087 1.00 97.38 567 SER A C 1
ATOM 4557 O O . SER A 1 567 ? -4.931 4.174 20.798 1.00 97.38 567 SER A O 1
ATOM 4559 N N . ASN A 1 568 ? -3.143 3.479 21.956 1.00 96.31 568 ASN A N 1
ATOM 4560 C CA . ASN A 1 568 ? -2.881 4.766 22.587 1.00 96.31 568 ASN A CA 1
ATOM 4561 C C . ASN A 1 568 ? -2.212 5.734 21.595 1.00 96.31 568 ASN A C 1
ATOM 4563 O O . ASN A 1 568 ? -1.075 5.505 21.185 1.00 96.31 568 ASN A O 1
ATOM 4567 N N . TRP A 1 569 ? -2.881 6.846 21.268 1.00 95.06 569 TRP A N 1
ATOM 4568 C CA . TRP A 1 569 ? -2.368 7.844 20.319 1.00 95.06 569 TRP A CA 1
ATOM 4569 C C . TRP A 1 569 ? -1.015 8.423 20.739 1.00 95.06 569 TRP A C 1
ATOM 4571 O O . TRP A 1 569 ? -0.183 8.716 19.888 1.00 95.06 569 TRP A O 1
ATOM 4581 N N . GLU A 1 570 ? -0.759 8.565 22.039 1.00 94.25 570 GLU A N 1
ATOM 4582 C CA . GLU A 1 570 ? 0.498 9.134 22.535 1.00 94.25 570 GLU A CA 1
ATOM 4583 C C . GLU A 1 570 ? 1.718 8.263 22.209 1.00 94.25 570 GLU A C 1
ATOM 4585 O O . GLU A 1 570 ? 2.823 8.788 22.101 1.00 94.25 570 GLU A O 1
ATOM 4590 N N . LEU A 1 571 ? 1.511 6.958 22.014 1.00 95.12 571 LEU A N 1
ATOM 4591 C CA . LEU A 1 571 ? 2.546 6.003 21.605 1.00 95.12 571 LEU A CA 1
ATOM 4592 C C . LEU A 1 571 ? 2.607 5.813 20.085 1.00 95.12 571 LEU A C 1
ATOM 4594 O O . LEU A 1 571 ? 3.593 5.295 19.568 1.00 95.12 571 LEU A O 1
ATOM 4598 N N . ASP A 1 572 ? 1.554 6.218 19.380 1.00 94.50 572 ASP A N 1
ATOM 4599 C CA . ASP A 1 572 ? 1.433 6.061 17.934 1.00 94.50 572 ASP A CA 1
ATOM 4600 C C . ASP A 1 572 ? 1.880 7.326 17.183 1.00 94.50 572 ASP A C 1
ATOM 4602 O O . ASP A 1 572 ? 2.385 7.240 16.068 1.00 94.50 572 ASP A O 1
ATOM 4606 N N . LYS A 1 573 ? 1.693 8.516 17.762 1.00 91.50 573 LYS A N 1
ATOM 4607 C CA . LYS A 1 573 ? 1.898 9.790 17.065 1.00 91.50 573 LYS A CA 1
ATOM 4608 C C . LYS A 1 573 ? 3.367 10.086 16.772 1.00 91.50 573 LYS A C 1
ATOM 4610 O O . LYS A 1 573 ? 4.252 9.811 17.578 1.00 91.50 573 LYS A O 1
ATOM 4615 N N . ILE A 1 574 ? 3.603 10.798 15.674 1.00 87.81 574 ILE A N 1
ATOM 4616 C CA . ILE A 1 574 ? 4.858 11.517 15.446 1.00 87.81 574 ILE A CA 1
ATOM 4617 C C . ILE A 1 574 ? 4.748 12.894 16.122 1.00 87.81 574 ILE A C 1
ATOM 4619 O O . ILE A 1 574 ? 3.850 13.663 15.765 1.00 87.81 574 ILE A O 1
ATOM 4623 N N . PRO A 1 575 ? 5.607 13.228 17.106 1.00 82.88 575 PRO A N 1
ATOM 4624 C CA . PRO A 1 575 ? 5.607 14.553 17.718 1.00 82.88 575 PRO A CA 1
ATOM 4625 C C . PRO A 1 575 ? 5.795 15.655 16.669 1.00 82.88 575 PRO A C 1
ATOM 4627 O O . PRO A 1 575 ? 6.570 15.487 15.733 1.00 82.88 575 PRO A O 1
ATOM 4630 N N . GLU A 1 576 ? 5.091 16.776 16.846 1.00 73.12 576 GLU A N 1
ATOM 4631 C CA . GLU A 1 576 ? 5.253 18.002 16.041 1.00 73.12 576 GLU A CA 1
ATOM 4632 C C . GLU A 1 576 ? 4.888 17.880 14.545 1.00 73.12 576 GLU A C 1
ATOM 4634 O O . GLU A 1 576 ? 5.106 18.819 13.784 1.00 73.12 576 GLU A O 1
ATOM 4639 N N . GLN A 1 577 ? 4.251 16.777 14.127 1.00 74.75 577 GLN A N 1
ATOM 4640 C CA . GLN A 1 577 ? 3.785 16.579 12.752 1.00 74.75 577 GLN A CA 1
ATOM 4641 C C . GLN A 1 577 ? 2.255 16.448 12.685 1.00 74.75 577 GLN A C 1
ATOM 4643 O O . GLN A 1 577 ? 1.679 15.417 13.041 1.00 74.75 577 GLN A O 1
ATOM 4648 N N . ASP A 1 578 ? 1.579 17.484 12.181 1.00 64.56 578 ASP A N 1
ATOM 4649 C CA . ASP A 1 578 ? 0.149 17.408 11.865 1.00 64.56 578 ASP A CA 1
ATOM 4650 C C . ASP A 1 578 ? -0.034 16.857 10.448 1.00 64.56 578 ASP A C 1
ATOM 4652 O O . ASP A 1 578 ? 0.188 17.545 9.452 1.00 64.56 578 ASP A O 1
ATOM 4656 N N . THR A 1 579 ? -0.401 15.580 10.350 1.00 63.25 579 THR A N 1
ATOM 4657 C CA . THR A 1 579 ? -0.557 14.916 9.053 1.00 63.25 579 THR A CA 1
ATOM 4658 C C . THR A 1 579 ? -2.019 14.998 8.622 1.00 63.25 579 THR A C 1
ATOM 4660 O O . THR A 1 579 ? -2.878 14.366 9.234 1.00 63.25 579 THR A O 1
ATOM 4663 N N . ARG A 1 580 ? -2.300 15.812 7.594 1.00 62.09 580 ARG A N 1
ATOM 4664 C CA . ARG A 1 580 ? -3.669 16.121 7.122 1.00 62.09 580 ARG A CA 1
ATOM 4665 C C . ARG A 1 580 ? -4.107 15.364 5.868 1.00 62.09 580 ARG A C 1
ATOM 4667 O O . ARG A 1 580 ? -5.294 15.288 5.581 1.00 62.09 580 ARG A O 1
ATOM 4674 N N . CYS A 1 581 ? -3.163 14.775 5.138 1.00 65.31 581 CYS A N 1
ATOM 4675 C CA . CYS A 1 581 ? -3.482 13.902 4.010 1.00 65.31 581 CYS A CA 1
ATOM 4676 C C . CYS A 1 581 ? -4.266 12.671 4.511 1.00 65.31 581 CYS A C 1
ATOM 4678 O O . CYS A 1 581 ? -3.960 12.164 5.582 1.00 65.31 581 CYS A O 1
ATOM 4680 N N . GLY A 1 582 ? -5.284 12.198 3.786 1.00 67.38 582 GLY A N 1
ATOM 4681 C CA . GLY A 1 582 ? -6.101 11.052 4.201 1.00 67.38 582 GLY A CA 1
ATOM 4682 C C . GLY A 1 582 ? -5.788 9.713 3.524 1.00 67.38 582 GLY A C 1
ATOM 4683 O O . GLY A 1 582 ? -6.491 8.764 3.811 1.00 67.38 582 GLY A O 1
ATOM 4684 N N . SER A 1 583 ? -4.745 9.584 2.693 1.00 80.31 583 SER A N 1
ATOM 4685 C CA . SER A 1 583 ? -4.276 8.277 2.174 1.00 80.31 583 SER A CA 1
ATOM 4686 C C . SER A 1 583 ? -2.968 7.810 2.839 1.00 80.31 583 SER A C 1
ATOM 4688 O O . SER A 1 583 ? -2.033 7.314 2.198 1.00 80.31 583 SER A O 1
ATOM 4690 N N . LEU A 1 584 ? -2.870 8.029 4.149 1.00 82.00 584 LEU A N 1
ATOM 4691 C CA . LEU A 1 584 ? -1.644 7.850 4.928 1.00 82.00 584 LEU A CA 1
ATOM 4692 C C . LEU A 1 584 ? -1.164 6.405 4.988 1.00 82.00 584 LEU A C 1
ATOM 4694 O O . LEU A 1 584 ? 0.040 6.172 5.081 1.00 82.00 584 LEU A O 1
ATOM 4698 N N . SER A 1 585 ? -2.086 5.440 4.950 1.00 87.06 585 SER A N 1
ATOM 4699 C CA . SER A 1 585 ? -1.745 4.040 5.188 1.00 87.06 585 SER A CA 1
ATOM 4700 C C . SER A 1 585 ? -0.781 3.508 4.131 1.00 87.06 585 SER A C 1
ATOM 4702 O O . SER A 1 585 ? 0.186 2.843 4.498 1.00 87.06 585 SER A O 1
ATOM 4704 N N . PHE A 1 586 ? -0.999 3.846 2.852 1.00 90.81 586 PHE A N 1
ATOM 4705 C CA . PHE A 1 586 ? -0.186 3.346 1.731 1.00 90.81 586 PHE A CA 1
ATOM 4706 C C . PHE A 1 586 ? 0.786 4.381 1.174 1.00 90.81 586 PHE A C 1
ATOM 4708 O O . PHE A 1 586 ? 1.797 3.997 0.606 1.00 90.81 586 PHE A O 1
ATOM 4715 N N . CYS A 1 587 ? 0.521 5.676 1.346 1.00 86.50 587 CYS A N 1
ATOM 4716 C CA . CYS A 1 587 ? 1.308 6.734 0.704 1.00 86.50 587 CYS A CA 1
ATOM 4717 C C . CYS A 1 587 ? 2.124 7.570 1.699 1.00 86.50 587 CYS A C 1
ATOM 4719 O O . CYS A 1 587 ? 2.798 8.523 1.303 1.00 86.50 587 CYS A O 1
ATOM 4721 N N . GLY A 1 588 ? 2.054 7.215 2.988 1.00 83.19 588 GLY A N 1
ATOM 4722 C CA . GLY A 1 588 ? 2.767 7.880 4.066 1.00 83.19 588 GLY A CA 1
ATOM 4723 C C . GLY A 1 588 ? 2.392 9.351 4.193 1.00 83.19 588 GLY A C 1
ATOM 4724 O O . GLY A 1 588 ? 1.242 9.747 3.995 1.00 83.19 588 GLY A O 1
ATOM 4725 N N . ALA A 1 589 ? 3.366 10.170 4.572 1.00 77.88 589 ALA A N 1
ATOM 4726 C CA . ALA A 1 589 ? 3.133 11.585 4.782 1.00 77.88 589 ALA A CA 1
ATOM 4727 C C . ALA A 1 589 ? 3.304 12.423 3.511 1.00 77.88 589 ALA A C 1
ATOM 4729 O O . ALA A 1 589 ? 4.055 12.090 2.581 1.00 77.88 589 ALA A O 1
ATOM 4730 N N . ARG A 1 590 ? 2.579 13.550 3.512 1.00 70.75 590 ARG A N 1
ATOM 4731 C CA . ARG A 1 590 ? 2.509 14.492 2.400 1.00 70.75 590 ARG A CA 1
ATOM 4732 C C . ARG A 1 590 ? 3.893 15.052 2.105 1.00 70.75 590 ARG A C 1
ATOM 4734 O O . ARG A 1 590 ? 4.374 14.859 0.994 1.00 70.75 590 ARG A O 1
ATOM 4741 N N . ASN A 1 591 ? 4.517 15.755 3.049 1.00 73.06 591 ASN A N 1
ATOM 4742 C CA . ASN A 1 591 ? 5.749 16.468 2.743 1.00 73.06 591 ASN A CA 1
ATOM 4743 C C . ASN A 1 591 ? 6.951 15.534 2.743 1.00 73.06 591 ASN A C 1
ATOM 4745 O O . ASN A 1 591 ? 6.928 14.413 3.241 1.00 73.06 591 ASN A O 1
ATOM 4749 N N . LEU A 1 592 ? 8.029 16.038 2.160 1.00 69.12 592 LEU A N 1
ATOM 4750 C CA . LEU A 1 592 ? 9.243 15.275 1.959 1.00 69.12 592 LEU A CA 1
ATOM 4751 C C . LEU A 1 592 ? 9.908 14.804 3.251 1.00 69.12 592 LEU A C 1
ATOM 4753 O O . LEU A 1 592 ? 10.336 13.661 3.355 1.00 69.12 592 LEU A O 1
ATOM 4757 N N . LYS A 1 593 ? 10.032 15.735 4.199 1.00 73.19 593 LYS A N 1
ATOM 4758 C CA . LYS A 1 593 ? 10.731 15.543 5.472 1.00 73.19 593 LYS A CA 1
ATOM 4759 C C . LYS A 1 593 ? 9.810 14.942 6.540 1.00 73.19 593 LYS A C 1
ATOM 4761 O O . LYS A 1 593 ? 10.270 14.675 7.647 1.00 73.19 593 LYS A O 1
ATOM 4766 N N . ASP A 1 594 ? 8.532 14.762 6.215 1.00 82.88 594 ASP A N 1
ATOM 4767 C CA . ASP A 1 594 ? 7.555 14.207 7.135 1.00 82.88 594 ASP A CA 1
ATOM 4768 C C . ASP A 1 594 ? 7.793 12.703 7.295 1.00 82.88 594 ASP A C 1
ATOM 4770 O O . ASP A 1 594 ? 8.042 11.979 6.327 1.00 82.88 594 ASP A O 1
ATOM 4774 N N . LYS A 1 595 ? 7.679 12.229 8.531 1.00 89.00 595 LYS A N 1
ATOM 4775 C CA . LYS A 1 595 ? 7.758 10.809 8.867 1.00 89.00 595 LYS A CA 1
ATOM 4776 C C . LYS A 1 595 ? 6.445 10.113 8.562 1.00 89.00 595 LYS A C 1
ATOM 4778 O O . LYS A 1 595 ? 5.387 10.749 8.525 1.00 89.00 595 LYS A O 1
ATOM 4783 N N . TYR A 1 596 ? 6.485 8.795 8.407 1.00 91.00 596 TYR A N 1
ATOM 4784 C CA . TYR A 1 596 ? 5.262 8.009 8.367 1.00 91.00 596 TYR A CA 1
ATOM 4785 C C . TYR A 1 596 ? 4.434 8.277 9.640 1.00 91.00 596 TYR A C 1
ATOM 4787 O O . TYR A 1 596 ? 4.980 8.195 10.742 1.00 91.00 596 TYR A O 1
ATOM 4795 N N . PRO A 1 597 ? 3.137 8.618 9.531 1.00 89.44 597 PRO A N 1
ATOM 4796 C CA . PRO A 1 597 ? 2.374 9.255 10.611 1.00 89.44 597 PRO A CA 1
ATOM 4797 C C . PRO A 1 597 ? 1.845 8.270 11.670 1.00 89.44 597 PRO A C 1
ATOM 4799 O O . PRO A 1 597 ? 0.732 8.419 12.171 1.00 89.44 597 PRO A O 1
ATOM 4802 N N . ASP A 1 598 ? 2.629 7.238 11.975 1.00 92.94 598 ASP A N 1
ATOM 4803 C CA . ASP A 1 598 ? 2.333 6.183 12.942 1.00 92.94 598 ASP A CA 1
ATOM 4804 C C . ASP A 1 598 ? 3.647 5.482 13.323 1.00 92.94 598 ASP A C 1
ATOM 4806 O O . ASP A 1 598 ? 4.279 4.849 12.478 1.00 92.94 598 ASP A O 1
ATOM 4810 N N . LEU A 1 599 ? 4.084 5.596 14.577 1.00 95.00 599 LEU A N 1
ATOM 4811 C CA . LEU A 1 599 ? 5.317 4.975 15.075 1.00 95.00 599 LEU A CA 1
ATOM 4812 C C . LEU A 1 599 ? 5.239 3.447 15.131 1.00 95.00 599 LEU A C 1
ATOM 4814 O O . LEU A 1 599 ? 6.277 2.786 15.202 1.00 95.00 599 LEU A O 1
ATOM 4818 N N . ARG A 1 600 ? 4.032 2.870 15.109 1.00 95.94 600 ARG A N 1
ATOM 4819 C CA . ARG A 1 600 ? 3.869 1.416 15.121 1.00 95.94 600 ARG A CA 1
ATOM 4820 C C . ARG A 1 600 ? 4.383 0.794 13.821 1.00 95.94 600 ARG A C 1
ATOM 4822 O O . ARG A 1 600 ? 4.377 1.453 12.773 1.00 95.94 600 ARG A O 1
ATOM 4829 N N . PRO A 1 601 ? 4.793 -0.486 13.855 1.00 96.19 601 PRO A N 1
ATOM 4830 C CA . PRO A 1 601 ? 5.009 -1.256 12.638 1.00 96.19 601 PRO A CA 1
ATOM 4831 C C . PRO A 1 601 ? 3.781 -1.202 11.726 1.00 96.19 601 PRO A C 1
ATOM 4833 O O . PRO A 1 601 ? 2.636 -1.196 12.193 1.00 96.19 601 PRO A O 1
ATOM 4836 N N . MET A 1 602 ? 4.004 -1.146 10.419 1.00 97.19 602 MET A N 1
ATOM 4837 C CA . MET A 1 602 ? 2.904 -1.105 9.463 1.00 97.19 602 MET A CA 1
ATOM 4838 C C . MET A 1 602 ? 2.142 -2.436 9.486 1.00 97.19 602 MET A C 1
ATOM 4840 O O . MET A 1 602 ? 2.737 -3.512 9.412 1.00 97.19 602 MET A O 1
ATOM 4844 N N . GLY A 1 603 ? 0.818 -2.356 9.635 1.00 96.25 603 GLY A N 1
ATOM 4845 C CA . GLY A 1 603 ? -0.055 -3.513 9.852 1.00 96.25 603 GLY A CA 1
ATOM 4846 C C . GLY A 1 603 ? -0.392 -3.805 11.311 1.00 96.25 603 GLY A C 1
ATOM 4847 O O . GLY A 1 603 ? -1.223 -4.672 11.552 1.00 96.25 603 GLY A O 1
ATOM 4848 N N . TYR A 1 604 ? 0.172 -3.078 12.284 1.00 97.31 604 TYR A N 1
ATOM 4849 C CA . TYR A 1 604 ? -0.148 -3.267 13.703 1.00 97.31 604 TYR A CA 1
ATOM 4850 C C . TYR A 1 604 ? -1.668 -3.205 13.968 1.00 97.31 604 TYR A C 1
ATOM 4852 O O . TYR A 1 604 ? -2.316 -2.248 13.527 1.00 97.31 604 TYR A O 1
ATOM 4860 N N . PRO A 1 605 ? -2.258 -4.176 14.698 1.00 96.25 605 PRO A N 1
ATOM 4861 C CA . PRO A 1 605 ? -1.599 -5.233 15.483 1.00 96.25 605 PRO A CA 1
ATOM 4862 C C . PRO A 1 605 ? -1.317 -6.545 14.726 1.00 96.25 605 PRO A C 1
ATOM 4864 O O . PRO A 1 605 ? -0.777 -7.479 15.316 1.00 96.25 605 PRO A O 1
ATOM 4867 N N . PHE A 1 606 ? -1.684 -6.624 13.447 1.00 96.75 606 PHE A N 1
ATOM 4868 C CA . PHE A 1 606 ? -1.494 -7.767 12.549 1.00 96.75 606 PHE A CA 1
ATOM 4869 C C . PHE A 1 606 ? -0.161 -7.715 11.781 1.00 96.75 606 PHE A C 1
ATOM 4871 O O . PHE A 1 606 ? -0.011 -8.338 10.735 1.00 96.75 606 PHE A O 1
ATOM 4878 N N . ASP A 1 607 ? 0.836 -6.984 12.278 1.00 95.62 607 ASP A N 1
ATOM 4879 C CA . ASP A 1 607 ? 2.210 -7.056 11.776 1.00 95.62 607 ASP A CA 1
ATOM 4880 C C . ASP A 1 607 ? 2.952 -8.294 12.309 1.00 95.62 607 ASP A C 1
ATOM 4882 O O . ASP A 1 607 ? 3.993 -8.663 11.775 1.00 95.62 607 ASP A O 1
ATOM 4886 N N . ARG A 1 608 ? 2.419 -8.959 13.341 1.00 94.81 608 ARG A N 1
ATOM 4887 C CA . ARG A 1 608 ? 2.994 -10.160 13.964 1.00 94.81 608 ARG A CA 1
ATOM 4888 C C . ARG A 1 608 ? 1.930 -11.239 14.175 1.00 94.81 608 ARG A C 1
ATOM 4890 O O . ARG A 1 608 ? 0.741 -10.914 14.214 1.00 94.81 608 ARG A O 1
ATOM 4897 N N . PRO A 1 609 ? 2.327 -12.514 14.348 1.00 92.25 609 PRO A N 1
ATOM 4898 C CA . PRO A 1 609 ? 1.396 -13.558 14.765 1.00 92.25 609 PRO A CA 1
ATOM 4899 C C . PRO A 1 609 ? 0.756 -13.234 16.123 1.00 92.25 609 PRO A C 1
ATOM 4901 O O . PRO A 1 609 ? 1.387 -12.640 16.998 1.00 92.25 609 PRO A O 1
ATOM 4904 N N . PHE A 1 610 ? -0.491 -13.657 16.316 1.00 86.81 610 PHE A N 1
ATOM 4905 C CA . PHE A 1 610 ? -1.148 -13.603 17.622 1.00 86.81 610 PHE A CA 1
ATOM 4906 C C . PHE A 1 610 ? -0.724 -14.810 18.457 1.00 86.81 610 PHE A C 1
ATOM 4908 O O . PHE A 1 610 ? -0.368 -15.856 17.919 1.00 86.81 610 PHE A O 1
ATOM 4915 N N . LYS A 1 611 ? -0.718 -14.644 19.780 1.00 79.12 611 LYS A N 1
ATOM 4916 C CA . LYS A 1 611 ? -0.530 -15.765 20.700 1.00 79.12 611 LYS A CA 1
ATOM 4917 C C . LYS A 1 611 ? -1.842 -16.551 20.777 1.00 79.12 611 LYS A C 1
ATOM 4919 O O . LYS A 1 611 ? -2.888 -15.913 20.897 1.00 79.12 611 LYS A O 1
ATOM 4924 N N . ASP A 1 612 ? -1.749 -17.878 20.713 1.00 58.44 612 ASP A N 1
ATOM 4925 C CA . ASP A 1 612 ? -2.874 -18.795 20.950 1.00 58.44 612 ASP A CA 1
ATOM 4926 C C . ASP A 1 612 ? -3.533 -18.578 22.322 1.00 58.44 612 ASP A C 1
ATOM 4928 O O . ASP A 1 612 ? -2.792 -18.342 23.316 1.00 58.44 612 ASP A O 1
#

InterPro domains:
  IPR000896 Hemocyanin/hexamerin middle domain [PF00372] (106-340)
  IPR002227 Tyrosinase copper-binding domain [PS00498] (326-337)
  IPR005203 Hemocyanin, C-terminal [PF03723] (435-611)
  IPR008922 Di-copper centre-containing domain superfamily [G3DSA:1.10.1280.10] (84-346)
  IPR008922 Di-copper centre-containing domain superfamily [SSF48056] (105-347)
  IPR013788 Hemocyanin/hexamerin [PR00187] (113-126)
  IPR013788 Hemocyanin/hexamerin [PR00187] (325-340)
  IPR013788 Hemocyanin/hexamerin [PTHR11511] (107-610)
  IPR014756 Immunoglobulin E-set [SSF81296] (434-610)
  IPR037020 Hemocyanin, C-terminal domain superfamily [G3DSA:2.60.40.1520] (392-612)

Secondary structure (DSSP, 8-state):
--HHHHHHHHHTS-----PBP---TT-HHHHHHHHHHHHHHHHHHHHT-HHHHHHHHHHHHHHS-HHHHHHHHHHHHHH-HHHHHTT--PPPHHHH-GGGG----EESGGGGGGHHHHT-HHHHHHHHHHHHHS-SSPEEPS-GGGTT-EE--TTHHHHHHHHHHHHHHHHHHHHHHTTPPPPPP---TTS-B---EE--TT-EEEBTTSSEEEEPPPB-TTB-S---S---TT-S--HHHHHHHHHHHHHHHTT-BTTB--EEE-TT--EEEE--HHHHHHHHHT-STTT-GGGTT---SHHHHHHHHHTTTT-GGG-TTTGGGSHHHHHHHHHHHHHHHHHHHHT-PPP-TT--SEE--GGGEEEEEHHHHHHH-S-PPPTT--S--HHHHHHHHHSTTTT-BS---EEEEEEEEEPSSSS--EEEEEEEEEPPEEEEEEEEE-SSS-EEEEEEEEEEEGGGTT-GGGPEEEEEEEEEE-TTEEEEEEEEGGG-TTB-BSPP-SHHHHH-----TTHHHHS-TTTTSS-HHHHHHT-BSS-B-GGGSS----TT---EEEEEEEEEHHHHPPTT-----S-HHHH--SSTTPPPS-SSPTTTTTTSPPP-